Protein AF-0000000080183947 (afdb_homodimer)

Secondary structure (DSSP, 8-state):
------SS-SEEEEEEETTEEEEEEESSEEEEES--TTS-GGGEEE---TTS-TT-EEEEEETTTTEEEEEE--SS--EETTEEPPBT--EEE-TT-EEEETTEEEEEE-SS-----------PPPPPEEEEEEEEEEEEETTHHHHHHHS-HHHHHHHHHHHHHHHHHHHHHTT-EEEEE-SSEEEEEEETTT-TTHHHHHHHHHHHHHHHHHHHGGGSS-B-TTSSBP-EEEEEEEEEEEEEESSSS-EEEESHHHHHHHHHHHHTTSTT--SEEEEHHHHHHHGGGEEE---EEEEPTT-SSEEEEEEEEEE--------------------------------------/------SS-SEEEEEEETTEEEEEEESSEEEEES--TTS-GGGEEE---TTS-TT-EEEEEETTTTEEEEEE--SS--EETTEEPPBT--EEE-TT-EEEETTEEEEEE-SS-----------PPPPPEEEEEEEEEEEEETTHHHHHHHS-HHHHHHHHHHHHHHHHHHHHHTT-EEEEE-SSEEEEEEETTT-TTHHHHHHHHHHHHHHHHHHHGGGSS-B-TTSSBP-EEEEEEEEEEEEEESSSS-EEEESHHHHHHHHHHHHTTSTT--SEEEEHHHHHHHGGGEEE---EEEEPTT-SSEEEEEEEEEE--------------------------------------

Sequence (706 aa):
MPGRHSDEPMGFLIVNDGGSERNVPIYDQMFVGRECAGINESRRLVIRDPEISRNHLEVRLDAVADQAFVIDTSTNGTLLNGMRLERAVPRPIRPGDEIRIGDVAMTFHSQRFTAVEPAEMPGVTRTRISQTAMVMVVGDIVNYSTISEVTDEQVIAQSLHTLWHEVGGVLQAHRGTLNHYAGDAIFAIWEANRFPDAGQRAIDFALAANALVDTLGPRLPLRSPDGSPIRMGWGVVVGTVALAAMTRSVEAVIGDSTNVAFRLSGLAGRQGRASVMATTGVRRTAEAHFVWGEGEQVELKGRRGKETVFPVLGRQTVGSDTAPGRSDVVTQDVVRPEVDSEPAAHTPVRNRDMPGRHSDEPMGFLIVNDGGSERNVPIYDQMFVGRECAGINESRRLVIRDPEISRNHLEVRLDAVADQAFVIDTSTNGTLLNGMRLERAVPRPIRPGDEIRIGDVAMTFHSQRFTAVEPAEMPGVTRTRISQTAMVMVVGDIVNYSTISEVTDEQVIAQSLHTLWHEVGGVLQAHRGTLNHYAGDAIFAIWEANRFPDAGQRAIDFALAANALVDTLGPRLPLRSPDGSPIRMGWGVVVGTVALAAMTRSVEAVIGDSTNVAFRLSGLAGRQGRASVMATTGVRRTAEAHFVWGEGEQVELKGRRGKETVFPVLGRQTVGSDTAPGRSDVVTQDVVRPEVDSEPAAHTPVRNRD

Nearest PDB structures (foldseek):
  2w01-assembly1_B  TM=8.481E-01  e=1.090E-12  Synechocystis sp. PCC 6803
  1wc1-assembly2_B  TM=8.350E-01  e=3.707E-13  Limnospira platensis
  3r5g-assembly2_B  TM=8.372E-01  e=1.055E-11  Pseudomonas aeruginosa
  6fht-assembly1_A  TM=8.373E-01  e=5.472E-11  unclassified
  3uvj-assembly2_C  TM=7.795E-01  e=8.831E-10  Homo sapiens

pLDDT: mean 82.64, std 21.78, range [21.17, 98.88]

Organism: NCBI:txid722731

Foldseek 3Di:
DPPPLPPDFQKWKFKDDPHDTDTQGHRFKAWEFQACPPDDPNRYDHDNDPQTHNTAKMWGQDPPVQWIWIAGQTDNFKDWQRHTDDHRDTDTDAFQIWIDGDPMIITMDGPGNHDPPVPPVPDDPDKDKDKAKKKKKKKFWAPVVVLVVVDDPVLLVVLVVVLCVVLVVLCVVLVWDWQDAPSRMTMIMDTCVVPVCRLVSLLSSQVVSQVVQVVCQVVRPRADPVRHGIGMAMEIEIDMWMWICPDPPGTDTHDPRVLVNVQRRNVGPPPPHHRYKYFPVSCVSCVQFFDKDDWDWDDGPPDPGTTIMIHTDGTDDPPPPPDPPPDPPPPPDPPPDDPPDDDDDPPDPDDDD/DPPPLPPAAQKWKFKDDPHDTDTQGHRFKAWEFQACPPDDPNRYDHDNDPQTHNTAKMWGQDPPVQWIWIAGQTDNFKDWQRHTDDHRDTDTDAFQIWIDGDPMIITMDGPGNHDPPVPPVPDDPDKDKDKAKKKKKKKFWAPVVVLVVPDDPVLLVVLVVVLCVVLVVLCVVLVWDWQDAPSRMTMIMDTCVVPVCRLVSLLSSQVVSQVVQVVCQVVRPRADPVRHGIGMAMEIEIDMWMWICPDPPGTDTHDPRVLVNVQRRNPGPPPPHHRYKYFPVSCVSCVQFFDKDDWDWDDGPPDPGTTIMIHTDGTDDPPPPPDPDDDDPPPDDPPPDDPPDDDDDPDDPDDDD

Solvent-accessible surface area (backbone atoms only — not comparable to full-atom values): 38084 Å² total; per-residue (Å²): 125,80,79,70,72,64,92,55,60,55,30,33,38,41,34,41,58,94,85,48,78,46,80,43,65,23,58,40,43,32,38,35,15,36,60,37,81,50,52,54,72,78,31,44,47,69,44,89,41,61,52,37,19,47,54,21,33,36,38,40,38,17,74,86,79,47,37,29,29,39,28,29,39,24,48,70,48,36,26,51,72,81,39,74,56,59,64,52,42,75,38,78,43,32,50,72,41,35,38,35,45,85,89,34,42,29,31,36,39,41,90,70,30,60,53,67,61,76,64,68,74,64,84,72,53,44,70,56,74,45,77,44,49,33,27,34,37,19,38,25,47,59,65,43,55,42,28,38,66,78,43,58,34,62,54,48,48,54,36,47,45,54,50,51,54,56,43,46,54,47,33,50,75,46,68,41,40,79,67,48,69,68,79,63,26,42,36,34,40,30,51,36,85,79,31,87,58,24,46,46,37,51,50,50,32,49,53,51,41,51,53,47,38,65,64,45,20,73,74,40,89,47,44,34,90,85,65,44,53,45,52,54,3,22,8,35,29,49,37,63,28,17,40,30,40,71,44,62,65,40,67,38,69,34,32,41,41,50,54,48,16,55,52,39,9,70,47,19,45,38,96,85,40,46,39,36,29,30,29,59,67,28,41,73,74,30,51,84,56,37,39,69,50,77,68,45,76,41,79,47,87,60,43,84,63,67,44,56,33,27,33,53,76,44,70,47,75,76,72,76,72,76,68,75,80,74,75,82,75,79,77,78,80,78,79,78,83,80,80,79,86,78,85,84,83,83,81,84,85,82,82,84,134,124,80,80,71,73,63,92,56,59,56,29,32,38,40,33,41,60,96,86,47,78,43,84,42,66,23,57,40,42,33,36,33,15,35,58,36,80,51,54,55,72,79,31,43,46,70,45,88,40,61,54,39,20,48,54,21,33,37,40,39,37,16,74,88,79,47,37,29,30,38,28,29,37,23,47,69,48,36,25,53,70,80,39,75,54,60,62,51,42,76,38,77,42,32,51,73,41,36,40,35,45,85,92,35,41,30,30,35,39,40,89,70,28,61,53,66,59,74,64,65,74,65,84,70,54,43,70,57,74,46,76,45,49,32,28,34,37,19,39,24,47,59,65,42,54,41,28,38,66,77,42,59,32,62,53,48,47,55,35,47,45,54,48,50,53,56,42,48,54,47,34,51,75,46,70,43,41,79,67,46,70,68,78,63,27,41,34,34,40,30,50,35,85,80,30,86,55,24,47,46,37,51,50,51,32,50,53,52,42,51,53,46,39,66,64,46,20,73,74,40,88,46,45,33,89,85,64,44,52,45,51,54,3,22,7,35,27,49,35,63,28,17,40,30,39,71,43,63,65,41,68,39,68,34,30,40,41,52,55,48,16,54,51,39,9,71,46,18,46,39,97,86,40,46,40,34,30,30,28,58,66,28,42,72,74,28,50,86,55,37,39,68,51,76,68,45,75,41,79,46,88,62,44,84,64,68,46,56,34,26,32,53,77,46,71,48,73,76,72,75,72,78,67,77,83,77,75,83,75,79,76,78,81,79,78,77,81,83,80,82,83,80,84,86,83,84,81,81,85,78,81,84,131

Radius of gyration: 32.07 Å; Cα contacts (8 Å, |Δi|>4): 1544; chains: 2; bounding box: 141×86×95 Å

Structure (mmCIF, N/CA/C/O backbone):
data_AF-0000000080183947-model_v1
#
loop_
_entity.id
_entity.type
_entity.pdbx_description
1 polymer 'Adenylate/guanylate cyclase domain-containing protein'
#
loop_
_atom_site.group_PDB
_atom_site.id
_atom_site.type_symbol
_atom_site.label_atom_id
_atom_site.label_alt_id
_atom_site.label_comp_id
_atom_site.label_asym_id
_atom_site.label_entity_id
_atom_site.label_seq_id
_atom_site.pdbx_PDB_ins_code
_atom_site.Cartn_x
_atom_site.Cartn_y
_atom_site.Cartn_z
_atom_site.occupancy
_atom_site.B_iso_or_equiv
_atom_site.auth_seq_id
_atom_site.auth_comp_id
_atom_site.auth_asym_id
_atom_site.auth_atom_id
_atom_site.pdbx_PDB_model_num
ATOM 1 N N . MET A 1 1 ? 1.945 33.25 28.312 1 23.44 1 MET A N 1
ATOM 2 C CA . MET A 1 1 ? 2.146 34.219 27.234 1 23.44 1 MET A CA 1
ATOM 3 C C . MET A 1 1 ? 1.675 33.656 25.906 1 23.44 1 MET A C 1
ATOM 5 O O . MET A 1 1 ? 1.896 32.469 25.609 1 23.44 1 MET A O 1
ATOM 9 N N . PRO A 1 2 ? 0.564 34.031 25.281 1 31.36 2 PRO A N 1
ATOM 10 C CA . PRO A 1 2 ? 0.079 33.531 23.984 1 31.36 2 PRO A CA 1
ATOM 11 C C . PRO A 1 2 ? 1.201 33.344 22.969 1 31.36 2 PRO A C 1
ATOM 13 O O . PRO A 1 2 ? 2.186 34.094 22.984 1 31.36 2 PRO A O 1
ATOM 16 N N . GLY A 1 3 ? 1.685 32.25 22.703 1 35.44 3 GLY A N 1
ATOM 17 C CA . GLY A 1 3 ? 2.852 32.031 21.859 1 35.44 3 GLY A CA 1
ATOM 18 C C . GLY A 1 3 ? 2.867 32.938 20.641 1 35.44 3 GLY A C 1
ATOM 19 O O . GLY A 1 3 ? 1.915 32.938 19.859 1 35.44 3 GLY A O 1
ATOM 20 N N . ARG A 1 4 ? 3.461 34.062 20.703 1 36.78 4 ARG A N 1
ATOM 21 C CA . ARG A 1 4 ? 3.715 35.094 19.734 1 36.78 4 ARG A CA 1
ATOM 22 C C . ARG A 1 4 ? 4.133 34.531 18.375 1 36.78 4 ARG A C 1
ATOM 24 O O . ARG A 1 4 ? 5.129 33.812 18.297 1 36.78 4 ARG A O 1
ATOM 31 N N . HIS A 1 5 ? 3.197 34.062 17.5 1 47.72 5 HIS A N 1
ATOM 32 C CA . HIS A 1 5 ? 3.596 33.875 16.109 1 47.72 5 HIS A CA 1
ATOM 33 C C . HIS A 1 5 ? 4.676 34.844 15.695 1 47.72 5 HIS A C 1
ATOM 35 O O . HIS A 1 5 ? 4.492 36.062 15.828 1 47.72 5 HIS A O 1
ATOM 41 N N . SER A 1 6 ? 5.785 34.562 15.82 1 52.34 6 SER A N 1
ATOM 42 C CA . SER A 1 6 ? 6.812 35.5 15.344 1 52.34 6 SER A CA 1
ATOM 43 C C . SER A 1 6 ? 6.418 36.125 14.016 1 52.34 6 SER A C 1
ATOM 45 O O . SER A 1 6 ? 5.941 35.406 13.109 1 52.34 6 SER A O 1
ATOM 47 N N . ASP A 1 7 ? 6.051 37.344 13.898 1 68.94 7 ASP A N 1
ATOM 48 C CA . ASP A 1 7 ? 5.676 38.188 12.766 1 68.94 7 ASP A CA 1
ATOM 49 C C . ASP A 1 7 ? 6.676 38.031 11.625 1 68.94 7 ASP A C 1
ATOM 51 O O . ASP A 1 7 ? 6.434 38.531 10.516 1 68.94 7 ASP A O 1
ATOM 55 N N . GLU A 1 8 ? 7.781 37.344 11.844 1 85.88 8 GLU A N 1
ATOM 56 C CA . GLU A 1 8 ? 8.734 37.188 10.742 1 85.88 8 GLU A CA 1
ATOM 57 C C . GLU A 1 8 ? 8.773 35.75 10.219 1 85.88 8 GLU A C 1
ATOM 59 O O . GLU A 1 8 ? 8.812 34.812 11.008 1 85.88 8 GLU A O 1
ATOM 64 N N . PRO A 1 9 ? 8.734 35.625 8.992 1 92.62 9 PRO A N 1
ATOM 65 C CA . PRO A 1 9 ? 8.852 34.281 8.43 1 92.62 9 PRO A CA 1
ATOM 66 C C . PRO A 1 9 ? 10.172 33.594 8.773 1 92.62 9 PRO A C 1
ATOM 68 O O . PRO A 1 9 ? 11.211 34.25 8.828 1 92.62 9 PRO A O 1
ATOM 71 N N . MET A 1 10 ? 10.156 32.344 9.055 1 92.94 10 MET A N 1
ATOM 72 C CA . MET A 1 10 ? 11.352 31.609 9.43 1 92.94 10 MET A CA 1
ATOM 73 C C . MET A 1 10 ? 11.922 30.859 8.227 1 92.94 10 MET A C 1
ATOM 75 O O . MET A 1 10 ? 13.016 30.297 8.305 1 92.94 10 MET A O 1
ATOM 79 N N . GLY A 1 11 ? 11.203 30.797 7.152 1 94.56 11 GLY A N 1
ATOM 80 C CA . GLY A 1 11 ? 11.633 30.172 5.918 1 94.56 11 GLY A CA 1
ATOM 81 C C . GLY A 1 11 ? 10.836 30.625 4.707 1 94.56 11 GLY A C 1
ATOM 82 O O . GLY A 1 11 ? 9.914 31.438 4.828 1 94.56 11 GLY A O 1
ATOM 83 N N . PHE A 1 12 ? 11.32 30.141 3.523 1 96.19 12 PHE A N 1
ATOM 84 C CA . PHE A 1 12 ? 10.664 30.484 2.27 1 96.19 12 PHE A CA 1
ATOM 85 C C . PHE A 1 12 ? 10.672 29.297 1.309 1 96.19 12 PHE A C 1
ATOM 87 O O . PHE A 1 12 ? 11.586 28.469 1.34 1 96.19 12 PHE A O 1
ATOM 94 N N . LEU A 1 13 ? 9.648 29.219 0.562 1 95.88 13 LEU A N 1
ATOM 95 C CA . LEU A 1 13 ? 9.68 28.422 -0.653 1 95.88 13 LEU A CA 1
ATOM 96 C C . LEU A 1 13 ? 9.844 29.297 -1.887 1 95.88 13 LEU A C 1
ATOM 98 O O . LEU A 1 13 ? 9.094 30.266 -2.07 1 95.88 13 LEU A O 1
ATOM 102 N N . ILE A 1 14 ? 10.859 29.016 -2.631 1 96.12 14 ILE A N 1
ATOM 103 C CA . ILE A 1 14 ? 10.992 29.656 -3.938 1 96.12 14 ILE A CA 1
ATOM 104 C C . ILE A 1 14 ? 10.312 28.797 -5.004 1 96.12 14 ILE A C 1
ATOM 106 O O . ILE A 1 14 ? 10.781 27.703 -5.312 1 96.12 14 ILE A O 1
ATOM 110 N N . VAL A 1 15 ? 9.258 29.281 -5.543 1 94.12 15 VAL A N 1
ATOM 111 C CA . VAL A 1 15 ? 8.43 28.5 -6.449 1 94.12 15 VAL A CA 1
ATOM 112 C C . VAL A 1 15 ? 8.734 28.875 -7.895 1 94.12 15 VAL A C 1
ATOM 114 O O . VAL A 1 15 ? 8.711 30.062 -8.25 1 94.12 15 VAL A O 1
ATOM 117 N N . ASN A 1 16 ? 9.078 27.938 -8.625 1 86.19 16 ASN A N 1
ATOM 118 C CA . ASN A 1 16 ? 9.266 28.109 -10.055 1 86.19 16 ASN A CA 1
ATOM 119 C C . ASN A 1 16 ? 8.125 27.469 -10.852 1 86.19 16 ASN A C 1
ATOM 121 O O . ASN A 1 16 ? 8.031 26.25 -10.914 1 86.19 16 ASN A O 1
ATOM 125 N N . ASP A 1 17 ? 7.188 28.297 -11.258 1 73.31 17 ASP A N 1
ATOM 126 C CA . ASP A 1 17 ? 6.086 27.844 -12.094 1 73.31 17 ASP A CA 1
ATOM 127 C C . ASP A 1 17 ? 6.145 28.484 -13.477 1 73.31 17 ASP A C 1
ATOM 129 O O . ASP A 1 17 ? 5.688 29.609 -13.664 1 73.31 17 ASP A O 1
ATOM 133 N N . GLY A 1 18 ? 6.566 27.812 -14.57 1 66.5 18 GLY A N 1
ATOM 134 C CA . GLY A 1 18 ? 6.543 28.297 -15.945 1 66.5 18 GLY A CA 1
ATOM 135 C C . GLY A 1 18 ? 7.426 29.516 -16.172 1 66.5 18 GLY A C 1
ATOM 136 O O . GLY A 1 18 ? 7.066 30.422 -16.922 1 66.5 18 GLY A O 1
ATOM 137 N N . GLY A 1 19 ? 8.5 29.688 -15.406 1 68.44 19 GLY A N 1
ATOM 138 C CA . GLY A 1 19 ? 9.43 30.766 -15.711 1 68.44 19 GLY A CA 1
ATOM 139 C C . GLY A 1 19 ? 9.406 31.891 -14.68 1 68.44 19 GLY A C 1
ATOM 140 O O . GLY A 1 19 ? 10.312 32.719 -14.656 1 68.44 19 GLY A O 1
ATOM 141 N N . SER A 1 20 ? 8.352 32.062 -13.914 1 76.06 20 SER A N 1
ATOM 142 C CA . SER A 1 20 ? 8.312 33.094 -12.898 1 76.06 20 SER A CA 1
ATOM 143 C C . SER A 1 20 ? 8.641 32.531 -11.516 1 76.06 20 SER A C 1
ATOM 145 O O . SER A 1 20 ? 8.297 31.391 -11.211 1 76.06 20 SER A O 1
ATOM 147 N N . GLU A 1 21 ? 9.5 33.344 -10.797 1 87 21 GLU A N 1
ATOM 148 C CA . GLU A 1 21 ? 9.875 32.938 -9.445 1 87 21 GLU A CA 1
ATOM 149 C C . GLU A 1 21 ? 9.086 33.719 -8.398 1 87 21 GLU A C 1
ATOM 151 O O . GLU A 1 21 ? 8.938 34.938 -8.516 1 87 21 GLU A O 1
ATOM 156 N N . ARG A 1 22 ? 8.43 33.062 -7.523 1 91.5 22 ARG A N 1
ATOM 157 C CA . ARG A 1 22 ? 7.699 33.656 -6.402 1 91.5 22 ARG A CA 1
ATOM 158 C C . ARG A 1 22 ? 8.266 33.156 -5.07 1 91.5 22 ARG A C 1
ATOM 160 O O . ARG A 1 22 ? 8.617 31.984 -4.926 1 91.5 22 ARG A O 1
ATOM 167 N N . ASN A 1 23 ? 8.453 34.125 -4.199 1 92.81 23 ASN A N 1
ATOM 168 C CA . ASN A 1 23 ? 8.883 33.812 -2.84 1 92.81 23 ASN A CA 1
ATOM 169 C C . ASN A 1 23 ? 7.688 33.688 -1.893 1 92.81 23 ASN A C 1
ATOM 171 O O . ASN A 1 23 ? 6.934 34.656 -1.714 1 92.81 23 ASN A O 1
ATOM 175 N N . VAL A 1 24 ? 7.535 32.594 -1.307 1 95.25 24 VAL A N 1
ATOM 176 C CA . VAL A 1 24 ? 6.414 32.344 -0.405 1 95.25 24 VAL A CA 1
ATOM 177 C C . VAL A 1 24 ? 6.926 32.188 1.022 1 95.25 24 VAL A C 1
ATOM 179 O O . VAL A 1 24 ? 7.621 31.203 1.328 1 95.25 24 VAL A O 1
ATOM 182 N N . PRO A 1 25 ? 6.555 33.094 1.897 1 95.56 25 PRO A N 1
ATOM 183 C CA . PRO A 1 25 ? 7.055 33 3.271 1 95.56 25 PRO A CA 1
ATOM 184 C C . PRO A 1 25 ? 6.414 31.859 4.062 1 95.56 25 PRO A C 1
ATOM 186 O O . PRO A 1 25 ? 5.227 31.578 3.883 1 95.56 25 PRO A O 1
ATOM 189 N N . ILE A 1 26 ? 7.203 31.234 4.895 1 94.88 26 ILE A N 1
ATOM 190 C CA . ILE A 1 26 ? 6.734 30.203 5.824 1 94.88 26 ILE A CA 1
ATOM 191 C C . ILE A 1 26 ? 6.969 30.672 7.262 1 94.88 26 ILE A C 1
ATOM 193 O O . ILE A 1 26 ? 8.102 30.984 7.641 1 94.88 26 ILE A O 1
ATOM 197 N N . TYR A 1 27 ? 6.027 30.719 8.031 1 89.25 27 TYR A N 1
ATOM 198 C CA . TYR A 1 27 ? 6.152 31.172 9.406 1 89.25 27 TYR A CA 1
ATOM 199 C C . TYR A 1 27 ? 6.375 29.984 10.352 1 89.25 27 TYR A C 1
ATOM 201 O O . TYR A 1 27 ? 7.336 29.969 11.125 1 89.25 27 TYR A O 1
ATOM 209 N N . ASP A 1 28 ? 5.504 29.031 10.297 1 87.94 28 ASP A N 1
ATOM 210 C CA . ASP A 1 28 ? 5.641 27.797 11.055 1 87.94 28 ASP A CA 1
ATOM 211 C C . ASP A 1 28 ? 5.258 26.578 10.211 1 87.94 28 ASP A C 1
ATOM 213 O O . ASP A 1 28 ? 5.887 25.516 10.305 1 87.94 28 ASP A O 1
ATOM 217 N N . GLN A 1 29 ? 4.234 26.828 9.438 1 91.69 29 GLN A N 1
ATOM 218 C CA . GLN A 1 29 ? 3.721 25.781 8.562 1 91.69 29 GLN A CA 1
ATOM 219 C C . GLN A 1 29 ? 3.303 26.359 7.211 1 91.69 29 GLN A C 1
ATOM 221 O O . GLN A 1 29 ? 2.906 27.531 7.121 1 91.69 29 GLN A O 1
ATOM 226 N N . MET A 1 30 ? 3.447 25.578 6.199 1 94.31 30 MET A N 1
ATOM 227 C CA . MET A 1 30 ? 2.959 25.906 4.863 1 94.31 30 MET A CA 1
ATOM 228 C C . MET A 1 30 ? 2.324 24.688 4.203 1 94.31 30 MET A C 1
ATOM 230 O O . MET A 1 30 ? 2.971 23.641 4.055 1 94.31 30 MET A O 1
ATOM 234 N N . PHE A 1 31 ? 1.094 24.812 3.896 1 94.19 31 PHE A N 1
ATOM 235 C CA . PHE A 1 31 ? 0.393 23.781 3.148 1 94.19 31 PHE A CA 1
ATOM 236 C C . PHE A 1 31 ? 0.362 24.109 1.662 1 94.19 31 PHE A C 1
ATOM 238 O O . PHE A 1 31 ? 0.062 25.25 1.28 1 94.19 31 PHE A O 1
ATOM 245 N N . VAL A 1 32 ? 0.738 23.203 0.864 1 95.44 32 VAL A N 1
ATOM 246 C CA . VAL A 1 32 ? 0.719 23.359 -0.586 1 95.44 32 VAL A CA 1
ATOM 247 C C . VAL A 1 32 ? -0.303 22.406 -1.2 1 95.44 32 VAL A C 1
ATOM 249 O O . VAL A 1 32 ? -0.351 21.219 -0.847 1 95.44 32 VAL A O 1
ATOM 252 N N . GLY A 1 33 ? -1.115 22.859 -2.061 1 93.69 33 GLY A N 1
ATOM 253 C CA . GLY A 1 33 ? -2.117 22.031 -2.717 1 93.69 33 GLY A CA 1
ATOM 254 C C . GLY A 1 33 ? -2.992 22.812 -3.68 1 93.69 33 GLY A C 1
ATOM 255 O O . GLY A 1 33 ? -2.771 24 -3.902 1 93.69 33 GLY A O 1
ATOM 256 N N . ARG A 1 34 ? -3.9 22.156 -4.297 1 91.88 34 ARG A N 1
ATOM 257 C CA . ARG A 1 34 ? -4.805 22.766 -5.266 1 91.88 34 ARG A CA 1
ATOM 258 C C . ARG A 1 34 ? -5.844 23.641 -4.574 1 91.88 34 ARG A C 1
ATOM 260 O O . ARG A 1 34 ? -6.328 24.625 -5.148 1 91.88 34 ARG A O 1
ATOM 267 N N . GLU A 1 35 ? -6.168 23.375 -3.307 1 88 35 GLU A N 1
ATOM 268 C CA . GLU A 1 35 ? -7.219 24.094 -2.592 1 88 35 GLU A CA 1
ATOM 269 C C . GLU A 1 35 ? -6.762 24.484 -1.192 1 88 35 GLU A C 1
ATOM 271 O O . GLU A 1 35 ? -6.918 25.641 -0.789 1 88 35 GLU A O 1
ATOM 276 N N . CYS A 1 36 ? -6.215 23.531 -0.451 1 88 36 CYS A N 1
ATOM 277 C CA . CYS A 1 36 ? -5.832 23.703 0.945 1 88 36 CYS A CA 1
ATOM 278 C C . CYS A 1 36 ? -7.004 24.234 1.764 1 88 36 CYS A C 1
ATOM 280 O O . CYS A 1 36 ? -6.871 25.25 2.465 1 88 36 CYS A O 1
ATOM 282 N N . ALA A 1 37 ? -8.055 23.578 1.636 1 81.25 37 ALA A N 1
ATOM 283 C CA . ALA A 1 37 ? -9.281 24.047 2.273 1 81.25 37 ALA A CA 1
ATOM 284 C C . ALA A 1 37 ? -9.125 24.109 3.789 1 81.25 37 ALA A C 1
ATOM 286 O O . ALA A 1 37 ? -8.562 23.203 4.398 1 81.25 37 ALA A O 1
ATOM 287 N N . GLY A 1 38 ? -9.602 25.234 4.402 1 80.06 38 GLY A N 1
ATOM 288 C CA . GLY A 1 38 ? -9.594 25.406 5.848 1 80.06 38 GLY A CA 1
ATOM 289 C C . GLY A 1 38 ? -8.289 25.984 6.371 1 80.06 38 GLY A C 1
ATOM 290 O O . GLY A 1 38 ? -8.18 26.297 7.559 1 80.06 38 GLY A O 1
ATOM 291 N N . ILE A 1 39 ? -7.391 26.031 5.488 1 87.12 39 ILE A N 1
ATOM 292 C CA . ILE A 1 39 ? -6.094 26.562 5.898 1 87.12 39 ILE A CA 1
ATOM 293 C C . ILE A 1 39 ? -6.066 28.062 5.68 1 87.12 39 ILE A C 1
ATOM 295 O O . ILE A 1 39 ? -6.527 28.562 4.648 1 87.12 39 ILE A O 1
ATOM 299 N N . ASN A 1 40 ? -5.504 28.703 6.633 1 84.94 40 ASN A N 1
ATOM 300 C CA . ASN A 1 40 ? -5.355 30.141 6.535 1 84.94 40 ASN A CA 1
ATOM 301 C C . ASN A 1 40 ? -4.496 30.547 5.34 1 84.94 40 ASN A C 1
ATOM 303 O O . ASN A 1 40 ? -3.512 29.875 5.023 1 84.94 40 ASN A O 1
ATOM 307 N N . GLU A 1 41 ? -4.793 31.656 4.754 1 87.12 41 GLU A N 1
ATOM 308 C CA . GLU A 1 41 ? -4.129 32.125 3.541 1 87.12 41 GLU A CA 1
ATOM 309 C C . GLU A 1 41 ? -2.627 32.281 3.766 1 87.12 41 GLU A C 1
ATOM 311 O O . GLU A 1 41 ? -1.829 32.062 2.854 1 87.12 41 GLU A O 1
ATOM 316 N N . SER A 1 42 ? -2.318 32.688 4.945 1 87.44 42 SER A N 1
ATOM 317 C CA . SER A 1 42 ? -0.909 32.938 5.227 1 87.44 42 SER A CA 1
ATOM 318 C C . SER A 1 42 ? -0.13 31.625 5.336 1 87.44 42 SER A C 1
ATOM 320 O O . SER A 1 42 ? 1.103 31.625 5.32 1 87.44 42 SER A O 1
ATOM 322 N N . ARG A 1 43 ? -0.836 30.531 5.348 1 91.75 43 ARG A N 1
ATOM 323 C CA . ARG A 1 43 ? -0.186 29.234 5.551 1 91.75 43 ARG A CA 1
ATOM 324 C C . ARG A 1 43 ? -0.438 28.312 4.367 1 91.75 43 ARG A C 1
ATOM 326 O O . ARG A 1 43 ? -0.236 27.094 4.473 1 91.75 43 ARG A O 1
ATOM 333 N N . ARG A 1 44 ? -0.945 28.875 3.297 1 93.25 44 ARG A N 1
ATOM 334 C CA . ARG A 1 44 ? -1.207 27.969 2.182 1 93.25 44 ARG A CA 1
ATOM 335 C C . ARG A 1 44 ? -0.641 28.531 0.879 1 93.25 44 ARG A C 1
ATOM 337 O O . ARG A 1 44 ? -0.593 29.75 0.688 1 93.25 44 ARG A O 1
ATOM 344 N N . LEU A 1 45 ? -0.123 27.75 0.126 1 95.19 45 LEU A N 1
ATOM 345 C CA . LEU A 1 45 ? 0.243 28 -1.265 1 95.19 45 LEU A CA 1
ATOM 346 C C . LEU A 1 45 ? -0.644 27.188 -2.209 1 95.19 45 LEU A C 1
ATOM 348 O O . LEU A 1 45 ? -0.527 25.969 -2.285 1 95.19 45 LEU A O 1
ATOM 352 N N . VAL A 1 46 ? -1.467 27.875 -2.947 1 93.75 46 VAL A N 1
ATOM 353 C CA . VAL A 1 46 ? -2.43 27.203 -3.822 1 93.75 46 VAL A CA 1
ATOM 354 C C . VAL A 1 46 ? -1.881 27.156 -5.246 1 93.75 46 VAL A C 1
ATOM 356 O O . VAL A 1 46 ? -1.492 28.172 -5.809 1 93.75 46 VAL A O 1
ATOM 359 N N . ILE A 1 47 ? -1.789 26.016 -5.742 1 92.56 47 ILE A N 1
ATOM 360 C CA . ILE A 1 47 ? -1.405 25.781 -7.125 1 92.56 47 ILE A CA 1
ATOM 361 C C . ILE A 1 47 ? -2.547 25.078 -7.859 1 92.56 47 ILE A C 1
ATOM 363 O O . ILE A 1 47 ? -2.799 23.891 -7.645 1 92.56 47 ILE A O 1
ATOM 367 N N . ARG A 1 48 ? -3.152 25.812 -8.75 1 89.88 48 ARG A N 1
ATOM 368 C CA . ARG A 1 48 ? -4.355 25.297 -9.406 1 89.88 48 ARG A CA 1
ATOM 369 C C . ARG A 1 48 ? -3.994 24.391 -10.578 1 89.88 48 ARG A C 1
ATOM 371 O O . ARG A 1 48 ? -3.973 24.828 -11.727 1 89.88 48 ARG A O 1
ATOM 378 N N . ASP A 1 49 ? -3.707 23.219 -10.328 1 90.06 49 ASP A N 1
ATOM 379 C CA . ASP A 1 49 ? -3.398 22.141 -11.266 1 90.06 49 ASP A CA 1
ATOM 380 C C . ASP A 1 49 ? -4.141 20.859 -10.883 1 90.06 49 ASP A C 1
ATOM 382 O O . ASP A 1 49 ? -4.086 20.422 -9.734 1 90.06 49 ASP A O 1
ATOM 386 N N . PRO A 1 50 ? -4.875 20.281 -11.805 1 87.69 50 PRO A N 1
ATOM 387 C CA . PRO A 1 50 ? -5.699 19.125 -11.5 1 87.69 50 PRO A CA 1
ATOM 388 C C . PRO A 1 50 ? -4.875 17.922 -11.047 1 87.69 50 PRO A C 1
ATOM 390 O O . PRO A 1 50 ? -5.422 16.969 -10.469 1 87.69 50 PRO A O 1
ATOM 393 N N . GLU A 1 51 ? -3.557 17.969 -11.273 1 87.69 51 GLU A N 1
ATOM 394 C CA . GLU A 1 51 ? -2.705 16.859 -10.875 1 87.69 51 GLU A CA 1
ATOM 395 C C . GLU A 1 51 ? -2.1 17.094 -9.492 1 87.69 51 GLU A C 1
ATOM 397 O O . GLU A 1 51 ? -1.434 16.203 -8.945 1 87.69 51 GLU A O 1
ATOM 402 N N . ILE A 1 52 ? -2.336 18.266 -9.016 1 89.5 52 ILE A N 1
ATOM 403 C CA . ILE A 1 52 ? -1.907 18.562 -7.652 1 89.5 52 ILE A CA 1
ATOM 404 C C . ILE A 1 52 ? -3.053 18.297 -6.68 1 89.5 52 ILE A C 1
ATOM 406 O O . ILE A 1 52 ? -4.191 18.688 -6.93 1 89.5 52 ILE A O 1
ATOM 410 N N . SER A 1 53 ? -2.734 17.562 -5.645 1 88.19 53 SER A N 1
ATOM 411 C CA . SER A 1 53 ? -3.764 17.203 -4.672 1 88.19 53 SER A CA 1
ATOM 412 C C . SER A 1 53 ? -4.324 18.453 -3.98 1 88.19 53 SER A C 1
ATOM 414 O O . SER A 1 53 ? -3.672 19.484 -3.941 1 88.19 53 SER A O 1
ATOM 416 N N . ARG A 1 54 ? -5.547 18.328 -3.473 1 85.75 54 ARG A N 1
ATOM 417 C CA . ARG A 1 54 ? -6.184 19.438 -2.756 1 85.75 54 ARG A CA 1
ATOM 418 C C . ARG A 1 54 ? -5.316 19.906 -1.596 1 85.75 54 ARG A C 1
ATOM 420 O O . ARG A 1 54 ? -5.219 21.109 -1.333 1 85.75 54 ARG A O 1
ATOM 427 N N . ASN A 1 55 ? -4.797 19.016 -0.938 1 88.19 55 ASN A N 1
ATOM 428 C CA . ASN A 1 55 ? -3.727 19.156 0.043 1 88.19 55 ASN A CA 1
ATOM 429 C C . ASN A 1 55 ? -2.557 18.219 -0.258 1 88.19 55 ASN A C 1
ATOM 431 O O . ASN A 1 55 ? -2.592 17.047 0.095 1 88.19 55 ASN A O 1
ATOM 435 N N . HIS A 1 56 ? -1.557 18.766 -0.836 1 91.44 56 HIS A N 1
ATOM 436 C CA . HIS A 1 56 ? -0.541 17.922 -1.462 1 91.44 56 HIS A CA 1
ATOM 437 C C . HIS A 1 56 ? 0.615 17.656 -0.505 1 91.44 56 HIS A C 1
ATOM 439 O O . HIS A 1 56 ? 1.087 16.516 -0.404 1 91.44 56 HIS A O 1
ATOM 445 N N . LEU A 1 57 ? 1.05 18.641 0.153 1 93.81 57 LEU A N 1
ATOM 446 C CA . LEU A 1 57 ? 2.135 18.469 1.109 1 93.81 57 LEU A CA 1
ATOM 447 C C . LEU A 1 57 ? 2.121 19.578 2.162 1 93.81 57 LEU A C 1
ATOM 449 O O . LEU A 1 57 ? 1.364 20.547 2.041 1 93.81 57 LEU A O 1
ATOM 453 N N . GLU A 1 58 ? 2.887 19.375 3.193 1 93.88 58 GLU A N 1
ATOM 454 C CA . GLU A 1 58 ? 3.105 20.328 4.27 1 93.88 58 GLU A CA 1
ATOM 455 C C . GLU A 1 58 ? 4.594 20.531 4.531 1 93.88 58 GLU A C 1
ATOM 457 O O . GLU A 1 58 ? 5.367 19.578 4.547 1 93.88 58 GLU A O 1
ATOM 462 N N . VAL A 1 59 ? 4.961 21.75 4.57 1 94.56 59 VAL A N 1
ATOM 463 C CA . VAL A 1 59 ? 6.266 22.094 5.125 1 94.56 59 VAL A CA 1
ATOM 464 C C . VAL A 1 59 ? 6.105 22.562 6.566 1 94.56 59 VAL A C 1
ATOM 466 O O . VAL A 1 59 ? 5.301 23.469 6.848 1 94.56 59 VAL A O 1
ATOM 469 N N . ARG A 1 60 ? 6.809 22 7.434 1 92.25 60 ARG A N 1
ATOM 470 C CA . ARG A 1 60 ? 6.711 22.312 8.852 1 92.25 60 ARG A CA 1
ATOM 471 C C . ARG A 1 60 ? 8.062 22.75 9.414 1 92.25 60 ARG A C 1
ATOM 473 O O . ARG A 1 60 ? 9.07 22.062 9.211 1 92.25 60 ARG A O 1
ATOM 480 N N . LEU A 1 61 ? 8.047 23.875 10.039 1 91.25 61 LEU A N 1
ATOM 481 C CA . LEU A 1 61 ? 9.242 24.391 10.695 1 91.25 61 LEU A CA 1
ATOM 482 C C . LEU A 1 61 ? 9.156 24.203 12.203 1 91.25 61 LEU A C 1
ATOM 484 O O . LEU A 1 61 ? 8.273 24.75 12.859 1 91.25 61 LEU A O 1
ATOM 488 N N . ASP A 1 62 ? 10.094 23.422 12.711 1 86.25 62 ASP A N 1
ATOM 489 C CA . ASP A 1 62 ? 10.164 23.156 14.141 1 86.25 62 ASP A CA 1
ATOM 490 C C . ASP A 1 62 ? 11.242 24.016 14.805 1 86.25 62 ASP A C 1
ATOM 492 O O . ASP A 1 62 ? 12.398 23.594 14.891 1 86.25 62 ASP A O 1
ATOM 496 N N . ALA A 1 63 ? 10.797 25.047 15.375 1 83.75 63 ALA A N 1
ATOM 497 C CA . ALA A 1 63 ? 11.742 26 15.969 1 83.75 63 ALA A CA 1
ATOM 498 C C . ALA A 1 63 ? 12.406 25.406 17.203 1 83.75 63 ALA A C 1
ATOM 500 O O . ALA A 1 63 ? 13.547 25.75 17.531 1 83.75 63 ALA A O 1
ATOM 501 N N . VAL A 1 64 ? 11.664 24.578 17.828 1 80.5 64 VAL A N 1
ATOM 502 C CA . VAL A 1 64 ? 12.195 24 19.047 1 80.5 64 VAL A CA 1
ATOM 503 C C . VAL A 1 64 ? 13.344 23.047 18.719 1 80.5 64 VAL A C 1
ATOM 505 O O . VAL A 1 64 ? 14.422 23.125 19.297 1 80.5 64 VAL A O 1
ATOM 508 N N . ALA A 1 65 ? 13.125 22.203 17.797 1 79.25 65 ALA A N 1
ATOM 509 C CA . ALA A 1 65 ? 14.156 21.25 17.391 1 79.25 65 ALA A CA 1
ATOM 510 C C . ALA A 1 65 ? 15.102 21.844 16.375 1 79.25 65 ALA A C 1
ATOM 512 O O . ALA A 1 65 ? 16.109 21.234 16.016 1 79.25 65 ALA A O 1
ATOM 513 N N . ASP A 1 66 ? 14.789 22.984 15.906 1 87.38 66 ASP A N 1
ATOM 514 C CA . ASP A 1 66 ? 15.555 23.672 14.867 1 87.38 66 ASP A CA 1
ATOM 515 C C . ASP A 1 66 ? 15.672 22.812 13.609 1 87.38 66 ASP A C 1
ATOM 517 O O . ASP A 1 66 ? 16.766 22.578 13.109 1 87.38 66 ASP A O 1
ATOM 521 N N . GLN A 1 67 ? 14.586 22.297 13.195 1 89.69 67 GLN A N 1
ATOM 522 C CA . GLN A 1 67 ? 14.508 21.438 12.016 1 89.69 67 GLN A CA 1
ATOM 523 C C . GLN A 1 67 ? 13.297 21.781 11.156 1 89.69 67 GLN A C 1
ATOM 525 O O . GLN A 1 67 ? 12.281 22.266 11.672 1 89.69 67 GLN A O 1
ATOM 530 N N . ALA A 1 68 ? 13.516 21.609 9.906 1 92.88 68 ALA A N 1
ATOM 531 C CA . ALA A 1 68 ? 12.422 21.75 8.945 1 92.88 68 ALA A CA 1
ATOM 532 C C . ALA A 1 68 ? 12.086 20.406 8.289 1 92.88 68 ALA A C 1
ATOM 534 O O . ALA A 1 68 ? 12.977 19.594 8.062 1 92.88 68 ALA A O 1
ATOM 535 N N . PHE A 1 69 ? 10.789 20.234 8.016 1 91.56 69 PHE A N 1
ATOM 536 C CA . PHE A 1 69 ? 10.352 18.969 7.43 1 91.56 69 PHE A CA 1
ATOM 537 C C . PHE A 1 69 ? 9.406 19.219 6.258 1 91.56 69 PHE A C 1
ATOM 539 O O . PHE A 1 69 ? 8.742 20.25 6.195 1 91.56 69 PHE A O 1
ATOM 546 N N . VAL A 1 70 ? 9.453 18.297 5.375 1 92.94 70 VAL A N 1
ATOM 547 C CA . VAL A 1 70 ? 8.406 18.203 4.363 1 92.94 70 VAL A CA 1
ATOM 548 C C . VAL A 1 70 ? 7.641 16.891 4.535 1 92.94 70 VAL A C 1
ATOM 550 O O . VAL A 1 70 ? 8.234 15.852 4.828 1 92.94 70 VAL A O 1
ATOM 553 N N . ILE A 1 71 ? 6.336 16.969 4.43 1 88.69 71 ILE A N 1
ATOM 554 C CA . ILE A 1 71 ? 5.457 15.82 4.621 1 88.69 71 ILE A CA 1
ATOM 555 C C . ILE A 1 71 ? 4.531 15.672 3.412 1 88.69 71 ILE A C 1
ATOM 557 O O . ILE A 1 71 ? 3.719 16.562 3.135 1 88.69 71 ILE A O 1
ATOM 561 N N . ASP A 1 72 ? 4.68 14.594 2.719 1 88.44 72 ASP A N 1
ATOM 562 C CA . ASP A 1 72 ? 3.842 14.328 1.553 1 88.44 72 ASP A CA 1
ATOM 563 C C . ASP A 1 72 ? 2.51 13.703 1.965 1 88.44 72 ASP A C 1
ATOM 565 O O . ASP A 1 72 ? 2.479 12.773 2.779 1 88.44 72 ASP A O 1
ATOM 569 N N . THR A 1 73 ? 1.42 14.25 1.46 1 83 73 THR A N 1
ATOM 570 C CA . THR A 1 73 ? 0.102 13.664 1.672 1 83 73 THR A CA 1
ATOM 571 C C . THR A 1 73 ? -0.65 13.531 0.351 1 83 73 THR A C 1
ATOM 573 O O . THR A 1 73 ? -1.881 13.461 0.336 1 83 73 THR A O 1
ATOM 576 N N . SER A 1 74 ? 0.035 13.516 -0.746 1 82.12 74 SER A N 1
ATOM 577 C CA . SER A 1 74 ? -0.566 13.688 -2.064 1 82.12 74 SER A CA 1
ATOM 578 C C . SER A 1 74 ? -0.887 12.344 -2.705 1 82.12 74 SER A C 1
ATOM 580 O O . SER A 1 74 ? -0.393 11.305 -2.258 1 82.12 74 SER A O 1
ATOM 582 N N . THR A 1 75 ? -1.725 12.5 -3.727 1 75.5 75 THR A N 1
ATOM 583 C CA . THR A 1 75 ? -2.08 11.367 -4.57 1 75.5 75 THR A CA 1
ATOM 584 C C . THR A 1 75 ? -0.947 11.031 -5.535 1 75.5 75 THR A C 1
ATOM 586 O O . THR A 1 75 ? -0.54 9.875 -5.652 1 75.5 75 THR A O 1
ATOM 589 N N . ASN A 1 76 ? -0.374 12.078 -6.148 1 79.19 76 ASN A N 1
ATOM 590 C CA . ASN A 1 76 ? 0.586 11.867 -7.227 1 79.19 76 ASN A CA 1
ATOM 591 C C . ASN A 1 76 ? 2.023 11.922 -6.715 1 79.19 76 ASN A C 1
ATOM 593 O O . ASN A 1 76 ? 2.967 11.719 -7.484 1 79.19 76 ASN A O 1
ATOM 597 N N . GLY A 1 77 ? 2.174 12.156 -5.438 1 82.88 77 GLY A N 1
ATOM 598 C CA . GLY A 1 77 ? 3.49 12.062 -4.828 1 82.88 77 GLY A CA 1
ATOM 599 C C . GLY A 1 77 ? 4.266 13.359 -4.867 1 82.88 77 GLY A C 1
ATOM 600 O O . GLY A 1 77 ? 3.896 14.289 -5.59 1 82.88 77 GLY A O 1
ATOM 601 N N . THR A 1 78 ? 5.309 13.414 -4.086 1 88.44 78 THR A N 1
ATOM 602 C CA . THR A 1 78 ? 6.25 14.523 -3.973 1 88.44 78 THR A CA 1
ATOM 603 C C . THR A 1 78 ? 7.688 14.031 -4.109 1 88.44 78 THR A C 1
ATOM 605 O O . THR A 1 78 ? 8.047 13 -3.551 1 88.44 78 THR A O 1
ATOM 608 N N . LEU A 1 79 ? 8.461 14.688 -4.871 1 86.06 79 LEU A N 1
ATOM 609 C CA . LEU A 1 79 ? 9.883 14.375 -4.977 1 86.06 79 LEU A CA 1
ATOM 610 C C . LEU A 1 79 ? 10.711 15.359 -4.172 1 86.06 79 LEU A C 1
ATOM 612 O O . LEU A 1 79 ? 10.469 16.562 -4.207 1 86.06 79 LEU A O 1
ATOM 616 N N . LEU A 1 80 ? 11.625 14.898 -3.412 1 90.06 80 LEU A N 1
ATOM 617 C CA . LEU A 1 80 ? 12.656 15.688 -2.742 1 90.06 80 LEU A CA 1
ATOM 618 C C . LEU A 1 80 ? 14.023 15.406 -3.344 1 90.06 80 LEU A C 1
ATOM 620 O O . LEU A 1 80 ? 14.562 14.305 -3.189 1 90.06 80 LEU A O 1
ATOM 624 N N . ASN A 1 81 ? 14.5 16.375 -4.031 1 87.06 81 ASN A N 1
ATOM 625 C CA . ASN A 1 81 ? 15.758 16.203 -4.746 1 87.06 81 ASN A CA 1
ATOM 626 C C . ASN A 1 81 ? 15.711 15 -5.68 1 87.06 81 ASN A C 1
ATOM 628 O O . ASN A 1 81 ? 16.641 14.195 -5.703 1 87.06 81 ASN A O 1
ATOM 632 N N . GLY A 1 82 ? 14.555 14.812 -6.23 1 77.31 82 GLY A N 1
ATOM 633 C CA . GLY A 1 82 ? 14.406 13.773 -7.238 1 77.31 82 GLY A CA 1
ATOM 634 C C . GLY A 1 82 ? 13.977 12.438 -6.664 1 77.31 82 GLY A C 1
ATOM 635 O O . GLY A 1 82 ? 13.68 11.508 -7.406 1 77.31 82 GLY A O 1
ATOM 636 N N . MET A 1 83 ? 13.984 12.312 -5.406 1 77.25 83 MET A N 1
ATOM 637 C CA . MET A 1 83 ? 13.594 11.062 -4.758 1 77.25 83 MET A CA 1
ATOM 638 C C . MET A 1 83 ? 12.164 11.148 -4.234 1 77.25 83 MET A C 1
ATOM 640 O O . MET A 1 83 ? 11.789 12.133 -3.592 1 77.25 83 MET A O 1
ATOM 644 N N . ARG A 1 84 ? 11.453 10.164 -4.539 1 79.38 84 ARG A N 1
ATOM 645 C CA . ARG A 1 84 ? 10.062 10.148 -4.09 1 79.38 84 ARG A CA 1
ATOM 646 C C . ARG A 1 84 ? 9.977 10.016 -2.574 1 79.38 84 ARG A C 1
ATOM 648 O O . ARG A 1 84 ? 10.664 9.18 -1.979 1 79.38 84 ARG A O 1
ATOM 655 N N . LEU A 1 85 ? 9.117 10.844 -1.996 1 81.88 85 LEU A N 1
ATOM 656 C CA . LEU A 1 85 ? 8.914 10.797 -0.553 1 81.88 85 LEU A CA 1
ATOM 657 C C . LEU A 1 85 ? 7.914 9.711 -0.178 1 81.88 85 LEU A C 1
ATOM 659 O O . LEU A 1 85 ? 6.941 9.477 -0.897 1 81.88 85 LEU A O 1
ATOM 663 N N . GLU A 1 86 ? 8.227 9.117 0.965 1 76.12 86 GLU A N 1
ATOM 664 C CA . GLU A 1 86 ? 7.195 8.289 1.578 1 76.12 86 GLU A CA 1
ATOM 665 C C . GLU A 1 86 ? 6.059 9.141 2.139 1 76.12 86 GLU A C 1
ATOM 667 O O . GLU A 1 86 ? 6.301 10.172 2.766 1 76.12 86 GLU A O 1
ATOM 672 N N . ARG A 1 87 ? 4.879 8.742 1.889 1 76.44 87 ARG A N 1
ATOM 673 C CA . ARG A 1 87 ? 3.717 9.508 2.314 1 76.44 87 ARG A CA 1
ATOM 674 C C . ARG A 1 87 ? 3.633 9.578 3.836 1 76.44 87 ARG A C 1
ATOM 676 O O . ARG A 1 87 ? 3.91 8.594 4.523 1 76.44 87 ARG A O 1
ATOM 683 N N . ALA A 1 88 ? 3.273 10.75 4.371 1 75.44 88 ALA A N 1
ATOM 684 C CA . ALA A 1 88 ? 2.938 11.047 5.762 1 75.44 88 ALA A CA 1
ATOM 685 C C . ALA A 1 88 ? 4.148 10.859 6.672 1 75.44 88 ALA A C 1
ATOM 687 O O . ALA A 1 88 ? 4 10.672 7.879 1 75.44 88 ALA A O 1
ATOM 688 N N . VAL A 1 89 ? 5.293 10.758 6.129 1 75.69 89 VAL A N 1
ATOM 689 C CA . VAL A 1 89 ? 6.52 10.703 6.918 1 75.69 89 VAL A CA 1
ATOM 690 C C . VAL A 1 89 ? 7.262 12.039 6.82 1 75.69 89 VAL A C 1
ATOM 692 O O . VAL A 1 89 ? 7.641 12.461 5.73 1 75.69 89 VAL A O 1
ATOM 695 N N . PRO A 1 90 ? 7.414 12.633 7.891 1 82.94 90 PRO A N 1
ATOM 696 C CA . PRO A 1 90 ? 8.195 13.867 7.84 1 82.94 90 PRO A CA 1
ATOM 697 C C . PRO A 1 90 ? 9.648 13.633 7.414 1 82.94 90 PRO A C 1
ATOM 699 O O . PRO A 1 90 ? 10.344 12.82 8.023 1 82.94 90 PRO A O 1
ATOM 702 N N . ARG A 1 91 ? 10.062 14.258 6.41 1 86.5 91 ARG A N 1
ATOM 703 C CA . ARG A 1 91 ? 11.438 14.211 5.93 1 86.5 91 ARG A CA 1
ATOM 704 C C . ARG A 1 91 ? 12.156 15.523 6.191 1 86.5 91 ARG A C 1
ATOM 706 O O . ARG A 1 91 ? 11.672 16.594 5.805 1 86.5 91 ARG A O 1
ATOM 713 N N . PRO A 1 92 ? 13.258 15.422 6.898 1 89.62 92 PRO A N 1
ATOM 714 C CA . PRO A 1 92 ? 14.008 16.672 7.117 1 89.62 92 PRO A CA 1
ATOM 715 C C . PRO A 1 92 ? 14.484 17.297 5.812 1 89.62 92 PRO A C 1
ATOM 717 O O . PRO A 1 92 ? 14.875 16.594 4.883 1 89.62 92 PRO A O 1
ATOM 720 N N . ILE A 1 93 ? 14.414 18.594 5.824 1 92.62 93 ILE A N 1
ATOM 721 C CA . ILE A 1 93 ? 14.891 19.312 4.648 1 92.62 93 ILE A CA 1
ATOM 722 C C . ILE A 1 93 ? 15.844 20.422 5.078 1 92.62 93 ILE A C 1
ATOM 724 O O . ILE A 1 93 ? 15.836 20.859 6.234 1 92.62 93 ILE A O 1
ATOM 728 N N . ARG A 1 94 ? 16.672 20.859 4.148 1 93.94 94 ARG A N 1
ATOM 729 C CA . ARG A 1 94 ? 17.609 21.953 4.336 1 93.94 94 ARG A CA 1
ATOM 730 C C . ARG A 1 94 ? 17.562 22.938 3.166 1 93.94 94 ARG A C 1
ATOM 732 O O . ARG A 1 94 ? 17.031 22.609 2.104 1 93.94 94 ARG A O 1
ATOM 739 N N . PRO A 1 95 ? 18.062 24.141 3.465 1 94.69 95 PRO A N 1
ATOM 740 C CA . PRO A 1 95 ? 18.078 25.094 2.363 1 94.69 95 PRO A CA 1
ATOM 741 C C . PRO A 1 95 ? 18.766 24.562 1.11 1 94.69 95 PRO A C 1
ATOM 743 O O . PRO A 1 95 ? 19.812 23.938 1.204 1 94.69 95 PRO A O 1
ATOM 746 N N . GLY A 1 96 ? 18.141 24.797 -0.032 1 94.62 96 GLY A N 1
ATOM 747 C CA . GLY A 1 96 ? 18.656 24.312 -1.297 1 94.62 96 GLY A CA 1
ATOM 748 C C . GLY A 1 96 ? 17.953 23.062 -1.786 1 94.62 96 GLY A C 1
ATOM 749 O O . GLY A 1 96 ? 18.062 22.703 -2.963 1 94.62 96 GLY A O 1
ATOM 750 N N . ASP A 1 97 ? 17.281 22.344 -0.863 1 94.94 97 ASP A N 1
ATOM 751 C CA . ASP A 1 97 ? 16.547 21.156 -1.271 1 94.94 97 ASP A CA 1
ATOM 752 C C . ASP A 1 97 ? 15.414 21.5 -2.238 1 94.94 97 ASP A C 1
ATOM 754 O O . ASP A 1 97 ? 14.719 22.5 -2.049 1 94.94 97 ASP A O 1
ATOM 758 N N . GLU A 1 98 ? 15.273 20.703 -3.248 1 94.75 98 GLU A N 1
ATOM 759 C CA . GLU A 1 98 ? 14.203 20.891 -4.223 1 94.75 98 GLU A CA 1
ATOM 760 C C . GLU A 1 98 ? 13.023 19.984 -3.941 1 94.75 98 GLU A C 1
ATOM 762 O O . GLU A 1 98 ? 13.188 18.766 -3.811 1 94.75 98 GLU A O 1
ATOM 767 N N . ILE A 1 99 ? 11.883 20.531 -3.867 1 95.44 99 ILE A N 1
ATOM 768 C CA . ILE A 1 99 ? 10.609 19.828 -3.736 1 95.44 99 ILE A CA 1
ATOM 769 C C . ILE A 1 99 ? 9.82 19.953 -5.035 1 95.44 99 ILE A C 1
ATOM 771 O O . ILE A 1 99 ? 9.531 21.062 -5.488 1 95.44 99 ILE A O 1
ATOM 775 N N . ARG A 1 100 ? 9.484 18.875 -5.605 1 91.5 100 ARG A N 1
ATOM 776 C CA . ARG A 1 100 ? 8.758 18.922 -6.871 1 91.5 100 ARG A CA 1
ATOM 777 C C . ARG A 1 100 ? 7.414 18.203 -6.75 1 91.5 100 ARG A C 1
ATOM 779 O O . ARG A 1 100 ? 7.332 17.109 -6.203 1 91.5 100 ARG A O 1
ATOM 786 N N . ILE A 1 101 ? 6.383 18.844 -7.227 1 91.56 101 ILE A N 1
ATOM 787 C CA . ILE A 1 101 ? 5.047 18.281 -7.32 1 91.56 101 ILE A CA 1
ATOM 788 C C . ILE A 1 101 ? 4.461 18.547 -8.703 1 91.56 101 ILE A C 1
ATOM 790 O O . ILE A 1 101 ? 4.41 19.688 -9.148 1 91.56 101 ILE A O 1
ATOM 794 N N . GLY A 1 102 ? 4.086 17.484 -9.398 1 85.06 102 GLY A N 1
ATOM 795 C CA . GLY A 1 102 ? 3.754 17.703 -10.797 1 85.06 102 GLY A CA 1
ATOM 796 C C . GLY A 1 102 ? 4.871 18.359 -11.578 1 85.06 102 GLY A C 1
ATOM 797 O O . GLY A 1 102 ? 6.012 17.891 -11.562 1 85.06 102 GLY A O 1
ATOM 798 N N . ASP A 1 103 ? 4.492 19.453 -12.258 1 85.94 103 ASP A N 1
ATOM 799 C CA . ASP A 1 103 ? 5.48 20.172 -13.062 1 85.94 103 ASP A CA 1
ATOM 800 C C . ASP A 1 103 ? 6 21.406 -12.32 1 85.94 103 ASP A C 1
ATOM 802 O O . ASP A 1 103 ? 6.688 22.25 -12.906 1 85.94 103 ASP A O 1
ATOM 806 N N . VAL A 1 104 ? 5.75 21.516 -11.023 1 91.19 104 VAL A N 1
ATOM 807 C CA . VAL A 1 104 ? 6.148 22.672 -10.227 1 91.19 104 VAL A CA 1
ATOM 808 C C . VAL A 1 104 ? 7.328 22.297 -9.328 1 91.19 104 VAL A C 1
ATOM 810 O O . VAL A 1 104 ? 7.293 21.266 -8.641 1 91.19 104 VAL A O 1
ATOM 813 N N . ALA A 1 105 ? 8.32 23.078 -9.422 1 93.19 105 ALA A N 1
ATOM 814 C CA . ALA A 1 105 ? 9.484 22.906 -8.555 1 93.19 105 ALA A CA 1
ATOM 815 C C . ALA A 1 105 ? 9.586 24.031 -7.531 1 93.19 105 ALA A C 1
ATOM 817 O O . ALA A 1 105 ? 9.336 25.188 -7.855 1 93.19 105 ALA A O 1
ATOM 818 N N . MET A 1 106 ? 9.867 23.688 -6.289 1 96.06 106 MET A N 1
ATOM 819 C CA . MET A 1 106 ? 10.07 24.641 -5.191 1 96.06 106 MET A CA 1
ATOM 820 C C . MET A 1 106 ? 11.391 24.375 -4.48 1 96.06 106 MET A C 1
ATOM 822 O O . MET A 1 106 ? 11.789 23.219 -4.305 1 96.06 106 MET A O 1
ATOM 826 N N . THR A 1 107 ? 12.008 25.359 -4.137 1 96.5 107 THR A N 1
ATOM 827 C CA . THR A 1 107 ? 13.25 25.234 -3.385 1 96.5 107 THR A CA 1
ATOM 828 C C . THR A 1 107 ? 13.094 25.812 -1.984 1 96.5 107 THR A C 1
ATOM 830 O O . THR A 1 107 ? 12.586 26.922 -1.82 1 96.5 107 THR A O 1
ATOM 833 N N . PHE A 1 108 ? 13.516 25.078 -0.973 1 97 108 PHE A N 1
ATOM 834 C CA . PHE A 1 108 ? 13.422 25.531 0.411 1 97 108 PHE A CA 1
ATOM 835 C C . PHE A 1 108 ? 14.602 26.422 0.77 1 97 108 PHE A C 1
ATOM 837 O O . PHE A 1 108 ? 15.742 26.109 0.442 1 97 108 PHE A O 1
ATOM 844 N N . HIS A 1 109 ? 14.242 27.5 1.387 1 96 109 HIS A N 1
ATOM 845 C CA . HIS A 1 109 ? 15.25 28.438 1.863 1 96 109 HIS A CA 1
ATOM 846 C C . HIS A 1 109 ? 15 28.812 3.316 1 96 109 HIS A C 1
ATOM 848 O O . HIS A 1 109 ? 13.852 29.016 3.721 1 96 109 HIS A O 1
ATOM 854 N N . SER A 1 110 ? 16.078 28.891 4.031 1 95.31 110 SER A N 1
ATOM 855 C CA . SER A 1 110 ? 16.016 29.359 5.41 1 95.31 110 SER A CA 1
ATOM 856 C C . SER A 1 110 ? 17.406 29.734 5.926 1 95.31 110 SER A C 1
ATOM 858 O O . SER A 1 110 ? 18.406 29.125 5.527 1 95.31 110 SER A O 1
ATOM 860 N N . GLN A 1 111 ? 17.484 30.734 6.742 1 91.38 111 GLN A N 1
ATOM 861 C CA . GLN A 1 111 ? 18.734 31.078 7.398 1 91.38 111 GLN A CA 1
ATOM 862 C C . GLN A 1 111 ? 18.906 30.312 8.711 1 91.38 111 GLN A C 1
ATOM 864 O O . GLN A 1 111 ? 20.016 30.219 9.242 1 91.38 111 GLN A O 1
ATOM 869 N N . ARG A 1 112 ? 17.859 29.781 9.188 1 90.31 112 ARG A N 1
ATOM 870 C CA . ARG A 1 112 ? 17.859 29.156 10.508 1 90.31 112 ARG A CA 1
ATOM 871 C C . ARG A 1 112 ? 17.984 27.641 10.406 1 90.31 112 ARG A C 1
ATOM 873 O O . ARG A 1 112 ? 18.797 27.031 11.102 1 90.31 112 ARG A O 1
ATOM 880 N N . PHE A 1 113 ? 17.219 27.062 9.594 1 90.38 113 PHE A N 1
ATOM 881 C CA . PHE A 1 113 ? 17.125 25.609 9.523 1 90.38 113 PHE A CA 1
ATOM 882 C C . PHE A 1 113 ? 18.125 25.047 8.523 1 90.38 113 PHE A C 1
ATOM 884 O O . PHE A 1 113 ? 17.75 24.516 7.48 1 90.38 113 PHE A O 1
ATOM 891 N N . THR A 1 114 ? 19.469 25.078 8.859 1 83.75 114 THR A N 1
ATOM 892 C CA . THR A 1 114 ? 20.531 24.75 7.922 1 83.75 114 THR A CA 1
ATOM 893 C C . THR A 1 114 ? 21 23.312 8.109 1 83.75 114 THR A C 1
ATOM 895 O O . THR A 1 114 ? 21.672 22.766 7.234 1 83.75 114 THR A O 1
ATOM 898 N N . ALA A 1 115 ? 20.859 22.812 9.289 1 67.31 115 ALA A N 1
ATOM 899 C CA . ALA A 1 115 ? 21.469 21.516 9.578 1 67.31 115 ALA A CA 1
ATOM 900 C C . ALA A 1 115 ? 20.422 20.406 9.508 1 67.31 115 ALA A C 1
ATOM 902 O O . ALA A 1 115 ? 19.234 20.641 9.773 1 67.31 115 ALA A O 1
ATOM 903 N N . VAL A 1 116 ? 20.781 19.484 8.641 1 62.94 116 VAL A N 1
ATOM 904 C CA . VAL A 1 116 ? 19.969 18.281 8.719 1 62.94 116 VAL A CA 1
ATOM 905 C C . VAL A 1 116 ? 20.516 17.344 9.797 1 62.94 116 VAL A C 1
ATOM 907 O O . VAL A 1 116 ? 21.656 16.891 9.703 1 62.94 116 VAL A O 1
ATOM 910 N N . GLU A 1 117 ? 20.484 17.75 11.109 1 57.47 117 GLU A N 1
ATOM 911 C CA . GLU A 1 117 ? 20.953 16.688 12 1 57.47 117 GLU A CA 1
ATOM 912 C C . GLU A 1 117 ? 20.375 15.328 11.602 1 57.47 117 GLU A C 1
ATOM 914 O O . GLU A 1 117 ? 19.25 15.258 11.102 1 57.47 117 GLU A O 1
ATOM 919 N N . PRO A 1 118 ? 21.406 14.492 11.469 1 50.75 118 PRO A N 1
ATOM 920 C CA . PRO A 1 118 ? 20.828 13.18 11.203 1 50.75 118 PRO A CA 1
ATOM 921 C C . PRO A 1 118 ? 19.516 12.945 11.953 1 50.75 118 PRO A C 1
ATOM 923 O O . PRO A 1 118 ? 19.422 13.281 13.141 1 50.75 118 PRO A O 1
ATOM 926 N N . ALA A 1 119 ? 18.531 13.383 11.398 1 46.81 119 ALA A N 1
ATOM 927 C CA . ALA A 1 119 ? 17.219 13.117 12 1 46.81 119 ALA A CA 1
ATOM 928 C C . ALA A 1 119 ? 17.328 12.023 13.062 1 46.81 119 ALA A C 1
ATOM 930 O O . ALA A 1 119 ? 17.719 10.891 12.766 1 46.81 119 ALA A O 1
ATOM 931 N N . GLU A 1 120 ? 18.031 12.258 14.203 1 46 120 GLU A N 1
ATOM 932 C CA . GLU A 1 120 ? 17.688 11.219 15.164 1 46 120 GLU A CA 1
ATOM 933 C C . GLU A 1 120 ? 16.359 10.562 14.812 1 46 120 GLU A C 1
ATOM 935 O O . GLU A 1 120 ? 15.367 11.258 14.555 1 46 120 GLU A O 1
ATOM 940 N N . MET A 1 121 ? 16.453 9.57 14.094 1 47.06 121 MET A N 1
ATOM 941 C CA . MET A 1 121 ? 15.227 8.867 13.766 1 47.06 121 MET A CA 1
ATOM 942 C C . MET A 1 121 ? 14.195 9.023 14.875 1 47.06 121 MET A C 1
ATOM 944 O O . MET A 1 121 ? 14.414 8.562 16 1 47.06 121 MET A O 1
ATOM 948 N N . PRO A 1 122 ? 13.492 10.148 14.992 1 51.69 122 PRO A N 1
ATOM 949 C CA . PRO A 1 122 ? 12.422 10.234 15.992 1 51.69 122 PRO A CA 1
ATOM 950 C C . PRO A 1 122 ? 11.875 8.867 16.391 1 51.69 122 PRO A C 1
ATOM 952 O O . PRO A 1 122 ? 12.039 7.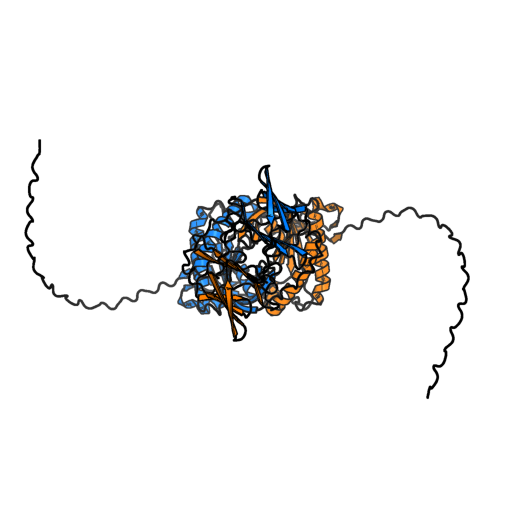895 15.656 1 51.69 122 PRO A O 1
ATOM 955 N N . GLY A 1 123 ? 11.672 8.781 17.766 1 57.47 123 GLY A N 1
ATOM 956 C CA . GLY A 1 123 ? 11.078 7.602 18.375 1 57.47 123 GLY A CA 1
ATOM 957 C C . GLY A 1 123 ? 10.07 6.906 17.469 1 57.47 123 GLY A C 1
ATOM 958 O O . GLY A 1 123 ? 9.07 7.504 17.062 1 57.47 123 GLY A O 1
ATOM 959 N N . VAL A 1 124 ? 10.57 5.832 16.906 1 64.5 124 VAL A N 1
ATOM 960 C CA . VAL A 1 124 ? 9.773 4.957 16.062 1 64.5 124 VAL A CA 1
ATOM 961 C C . VAL A 1 124 ? 8.492 4.555 16.781 1 64.5 124 VAL A C 1
ATOM 963 O O . VAL A 1 124 ? 8.516 4.262 17.984 1 64.5 124 VAL A O 1
ATOM 966 N N . THR A 1 125 ? 7.418 4.957 16.203 1 74.44 125 THR A N 1
ATOM 967 C CA . THR A 1 125 ? 6.145 4.48 16.734 1 74.44 125 THR A CA 1
ATOM 968 C C . THR A 1 125 ? 6.152 2.961 16.875 1 74.44 125 THR A C 1
ATOM 970 O O . THR A 1 125 ? 6.547 2.248 15.953 1 74.44 125 THR A O 1
ATOM 973 N N . ARG A 1 126 ? 5.898 2.584 18.094 1 78.88 126 ARG A N 1
ATOM 974 C CA . ARG A 1 126 ? 5.773 1.143 18.297 1 78.88 126 ARG A CA 1
ATOM 975 C C . ARG A 1 126 ? 4.598 0.581 17.5 1 78.88 126 ARG A C 1
ATOM 977 O O . ARG A 1 126 ? 3.463 1.034 17.656 1 78.88 126 ARG A O 1
ATOM 984 N N . THR A 1 127 ? 4.914 -0.383 16.719 1 76.44 127 THR A N 1
ATOM 985 C CA . THR A 1 127 ? 3.877 -0.993 15.898 1 76.44 127 THR A CA 1
ATOM 986 C C . THR A 1 127 ? 2.949 -1.857 16.75 1 76.44 127 THR A C 1
ATOM 988 O O . THR A 1 127 ? 3.408 -2.629 17.594 1 76.44 127 THR A O 1
ATOM 991 N N . ARG A 1 128 ? 1.69 -1.645 16.547 1 77.75 128 ARG A N 1
ATOM 992 C CA . ARG A 1 128 ? 0.686 -2.494 17.188 1 77.75 128 ARG A CA 1
ATOM 993 C C . ARG A 1 128 ? 0.352 -3.693 16.297 1 77.75 128 ARG A C 1
ATOM 995 O O . ARG A 1 128 ? 0.109 -3.541 15.102 1 77.75 128 ARG A O 1
ATOM 1002 N N . ILE A 1 129 ? 0.512 -4.895 16.859 1 80.56 129 ILE A N 1
ATOM 1003 C CA . ILE A 1 129 ? 0.105 -6.125 16.188 1 80.56 129 ILE A CA 1
ATOM 1004 C C . ILE A 1 129 ? -1.105 -6.727 16.891 1 80.56 129 ILE A C 1
ATOM 1006 O O . ILE A 1 129 ? -1.062 -6.984 18.094 1 80.56 129 ILE A O 1
ATOM 1010 N N . SER A 1 130 ? -2.203 -6.789 16.188 1 82.19 130 SER A N 1
ATOM 1011 C CA . SER A 1 130 ? -3.414 -7.355 16.781 1 82.19 130 SER A CA 1
ATOM 1012 C C . SER A 1 130 ? -3.908 -8.555 15.969 1 82.19 130 SER A C 1
ATOM 1014 O O . SER A 1 130 ? -3.689 -8.625 14.758 1 82.19 130 SER A O 1
ATOM 1016 N N . GLN A 1 131 ? -4.426 -9.492 16.703 1 88.44 131 GLN A N 1
ATOM 1017 C CA . GLN A 1 131 ? -5.043 -10.656 16.078 1 88.44 131 GLN A CA 1
ATOM 1018 C C . GLN A 1 131 ? -6.562 -10.516 16.016 1 88.44 131 GLN A C 1
ATOM 1020 O O . GLN A 1 131 ? -7.184 -10.086 17 1 88.44 131 GLN A O 1
ATOM 1025 N N . THR A 1 132 ? -7.145 -10.781 14.852 1 89.06 132 THR A N 1
ATOM 1026 C CA . THR A 1 132 ? -8.586 -10.625 14.703 1 89.06 132 THR A CA 1
ATOM 1027 C C . THR A 1 132 ? -9.125 -11.578 13.633 1 89.06 132 THR A C 1
ATOM 1029 O O . THR A 1 132 ? -8.375 -12.031 12.766 1 89.06 132 THR A O 1
ATOM 1032 N N . ALA A 1 133 ? -10.383 -11.945 13.812 1 93.5 133 ALA A N 1
ATOM 1033 C CA . ALA A 1 133 ? -11.078 -12.664 12.742 1 93.5 133 ALA A CA 1
ATOM 1034 C C . ALA A 1 133 ? -11.492 -11.719 11.617 1 93.5 133 ALA A C 1
ATOM 1036 O O . ALA A 1 133 ? -12.07 -10.656 11.875 1 93.5 133 ALA A O 1
ATOM 1037 N N . MET A 1 134 ? -11.18 -12.102 10.359 1 94.81 134 MET A N 1
ATOM 1038 C CA . MET A 1 134 ? -11.375 -11.219 9.219 1 94.81 134 MET A CA 1
ATOM 1039 C C . MET A 1 134 ? -12.008 -11.977 8.047 1 94.81 134 MET A C 1
ATOM 1041 O O . MET A 1 134 ? -11.641 -13.117 7.766 1 94.81 134 MET A O 1
ATOM 1045 N N . VAL A 1 135 ? -13.016 -11.375 7.469 1 97.62 135 VAL A N 1
ATOM 1046 C CA . VAL A 1 135 ? -13.461 -11.836 6.156 1 97.62 135 VAL A CA 1
ATOM 1047 C C . VAL A 1 135 ? -12.734 -11.055 5.062 1 97.62 135 VAL A C 1
ATOM 1049 O O . VAL A 1 135 ? -12.625 -9.828 5.141 1 97.62 135 VAL A O 1
ATOM 1052 N N . MET A 1 136 ? -12.258 -11.781 4.086 1 98.06 136 MET A N 1
ATOM 1053 C CA . MET A 1 136 ? -11.422 -11.188 3.051 1 98.06 136 MET A CA 1
ATOM 1054 C C . MET A 1 136 ? -11.953 -11.523 1.661 1 98.06 136 MET A C 1
ATOM 1056 O O . MET A 1 136 ? -12.422 -12.633 1.426 1 98.06 136 MET A O 1
ATOM 1060 N N . VAL A 1 137 ? -11.812 -10.539 0.764 1 98.75 137 VAL A N 1
ATOM 1061 C CA . VAL A 1 137 ? -12.133 -10.758 -0.645 1 98.75 137 VAL A CA 1
ATOM 1062 C C . VAL A 1 137 ? -10.938 -10.352 -1.51 1 98.75 137 VAL A C 1
ATOM 1064 O O . VAL A 1 137 ? -10.383 -9.258 -1.343 1 98.75 137 VAL A O 1
ATOM 1067 N N . VAL A 1 138 ? -10.531 -11.234 -2.322 1 98.62 138 VAL A N 1
ATOM 1068 C CA . VAL A 1 138 ? -9.602 -10.883 -3.395 1 98.62 138 VAL A CA 1
ATOM 1069 C C . VAL A 1 138 ? -10.305 -11.008 -4.746 1 98.62 138 VAL A C 1
ATOM 1071 O O . VAL A 1 138 ? -10.961 -12.016 -5.02 1 98.62 138 VAL A O 1
ATOM 1074 N N . GLY A 1 139 ? -10.312 -9.969 -5.516 1 98.62 139 GLY A N 1
ATOM 1075 C CA . GLY A 1 139 ? -10.703 -9.984 -6.914 1 98.62 139 GLY A CA 1
ATOM 1076 C C . GLY A 1 139 ? -9.531 -9.852 -7.867 1 98.62 139 GLY A C 1
ATOM 1077 O O . GLY A 1 139 ? -8.734 -8.922 -7.75 1 98.62 139 GLY A O 1
ATOM 1078 N N . ASP A 1 140 ? -9.445 -10.727 -8.789 1 98 140 ASP A N 1
ATOM 1079 C CA . ASP A 1 140 ? -8.289 -10.781 -9.68 1 98 140 ASP A CA 1
ATOM 1080 C C . ASP A 1 140 ? -8.727 -10.898 -11.141 1 98 140 ASP A C 1
ATOM 1082 O O . ASP A 1 140 ? -9.664 -11.641 -11.453 1 98 140 ASP A O 1
ATOM 1086 N N . ILE A 1 141 ? -8.062 -10.148 -11.984 1 97.75 141 ILE A N 1
ATOM 1087 C CA . ILE A 1 141 ? -8.367 -10.188 -13.406 1 97.75 141 ILE A CA 1
ATOM 1088 C C . ILE A 1 141 ? -7.926 -11.523 -13.992 1 97.75 141 ILE A C 1
ATOM 1090 O O . ILE A 1 141 ? -6.789 -11.953 -13.797 1 97.75 141 ILE A O 1
ATOM 1094 N N . VAL A 1 142 ? -8.812 -12.211 -14.742 1 97.06 142 VAL A N 1
ATOM 1095 C CA . VAL A 1 142 ? -8.547 -13.516 -15.344 1 97.06 142 VAL A CA 1
ATOM 1096 C C . VAL A 1 142 ? -7.555 -13.359 -16.484 1 97.06 142 VAL A C 1
ATOM 1098 O O . VAL A 1 142 ? -7.75 -12.523 -17.375 1 97.06 142 VAL A O 1
ATOM 1101 N N . ASN A 1 143 ? -6.441 -14.078 -16.438 1 94.56 143 ASN A N 1
ATOM 1102 C CA . ASN A 1 143 ? -5.418 -14.133 -17.469 1 94.56 143 ASN A CA 1
ATOM 1103 C C . ASN A 1 143 ? -4.652 -12.82 -17.578 1 94.56 143 ASN A C 1
ATOM 1105 O O . ASN A 1 143 ? -4.25 -12.414 -18.672 1 94.56 143 ASN A O 1
ATOM 1109 N N . TYR A 1 144 ? -4.5 -12.07 -16.547 1 95.38 144 TYR A N 1
ATOM 1110 C CA . TYR A 1 144 ? -3.867 -10.758 -16.547 1 95.38 144 TYR A CA 1
ATOM 1111 C C . TYR A 1 144 ? -2.43 -10.844 -17.047 1 95.38 144 TYR A C 1
ATOM 1113 O O . TYR A 1 144 ? -1.958 -9.953 -17.75 1 95.38 144 TYR A O 1
ATOM 1121 N N . SER A 1 145 ? -1.682 -11.938 -16.547 1 92.94 145 SER A N 1
ATOM 1122 C CA . SER A 1 145 ? -0.28 -12.039 -16.953 1 92.94 145 SER A CA 1
ATOM 1123 C C . SER A 1 145 ? -0.131 -12.047 -18.469 1 92.94 145 SER A C 1
ATOM 1125 O O . SER A 1 145 ? 0.749 -11.375 -19.016 1 92.94 145 SER A O 1
ATOM 1127 N N . THR A 1 146 ? -1.031 -12.719 -19.156 1 93.06 146 THR A N 1
ATOM 1128 C CA . THR A 1 146 ? -1.017 -12.75 -20.609 1 93.06 146 THR A CA 1
ATOM 1129 C C . THR A 1 146 ? -1.441 -11.398 -21.188 1 93.06 146 THR A C 1
ATOM 1131 O O . THR A 1 146 ? -0.849 -10.914 -22.156 1 93.06 146 THR A O 1
ATOM 1134 N N . ILE A 1 147 ? -2.434 -10.812 -20.594 1 94.81 147 ILE A N 1
ATOM 1135 C CA . ILE A 1 147 ? -2.914 -9.5 -21.031 1 94.81 147 ILE A CA 1
ATOM 1136 C C . ILE A 1 147 ? -1.792 -8.477 -20.906 1 94.81 147 ILE A C 1
ATOM 1138 O O . ILE A 1 147 ? -1.549 -7.703 -21.844 1 94.81 147 ILE A O 1
ATOM 1142 N N . SER A 1 148 ? -1.118 -8.477 -19.766 1 93.62 148 SER A N 1
ATOM 1143 C CA . SER A 1 148 ? -0.08 -7.496 -19.469 1 93.62 148 SER A CA 1
ATOM 1144 C C . SER A 1 148 ? 1.107 -7.637 -20.406 1 93.62 148 SER A C 1
ATOM 1146 O O . SER A 1 148 ? 1.825 -6.668 -20.656 1 93.62 148 SER A O 1
ATOM 1148 N N . GLU A 1 149 ? 1.337 -8.797 -20.969 1 91.69 149 GLU A N 1
ATOM 1149 C CA . GLU A 1 149 ? 2.447 -9.07 -21.875 1 91.69 149 GLU A CA 1
ATOM 1150 C C . GLU A 1 149 ? 2.232 -8.398 -23.234 1 91.69 149 GLU A C 1
ATOM 1152 O O . GLU A 1 149 ? 3.191 -7.984 -23.891 1 91.69 149 GLU A O 1
ATOM 1157 N N . VAL A 1 150 ? 0.97 -8.273 -23.625 1 92 150 VAL A N 1
ATOM 1158 C CA . VAL A 1 150 ? 0.73 -7.887 -25.016 1 92 150 VAL A CA 1
ATOM 1159 C C . VAL A 1 150 ? 0.019 -6.535 -25.062 1 92 150 VAL A C 1
ATOM 1161 O O . VAL A 1 150 ? -0.425 -6.094 -26.125 1 92 150 VAL A O 1
ATOM 1164 N N . THR A 1 151 ? -0.22 -5.949 -23.953 1 94.06 151 THR A N 1
ATOM 1165 C CA . THR A 1 151 ? -0.93 -4.676 -23.891 1 94.06 151 THR A CA 1
ATOM 1166 C C . THR A 1 151 ? -0.003 -3.561 -23.422 1 94.06 151 THR A C 1
ATOM 1168 O O . THR A 1 151 ? 0.826 -3.77 -22.531 1 94.06 151 THR A O 1
ATOM 1171 N N . ASP A 1 152 ? -0.203 -2.391 -24.016 1 94.12 152 ASP A N 1
ATOM 1172 C CA . ASP A 1 152 ? 0.562 -1.214 -23.609 1 94.12 152 ASP A CA 1
ATOM 1173 C C . ASP A 1 152 ? 0.31 -0.87 -22.156 1 94.12 152 ASP A C 1
ATOM 1175 O O . ASP A 1 152 ? -0.83 -0.912 -21.688 1 94.12 152 ASP A O 1
ATOM 1179 N N . GLU A 1 153 ? 1.395 -0.553 -21.391 1 93.44 153 GLU A N 1
ATOM 1180 C CA . GLU A 1 153 ? 1.297 -0.31 -19.953 1 93.44 153 GLU A CA 1
ATOM 1181 C C . GLU A 1 153 ? 0.38 0.873 -19.656 1 93.44 153 GLU A C 1
ATOM 1183 O O . GLU A 1 153 ? -0.3 0.894 -18.625 1 93.44 153 GLU A O 1
ATOM 1188 N N . GLN A 1 154 ? 0.348 1.85 -20.547 1 90.81 154 GLN A N 1
ATOM 1189 C CA . GLN A 1 154 ? -0.515 3.008 -20.344 1 90.81 154 GLN A CA 1
ATOM 1190 C C . GLN A 1 154 ? -1.987 2.621 -20.438 1 90.81 154 GLN A C 1
ATOM 1192 O O . GLN A 1 154 ? -2.82 3.137 -19.688 1 90.81 154 GLN A O 1
ATOM 1197 N N . VAL A 1 155 ? -2.24 1.784 -21.375 1 93.56 155 VAL A N 1
ATOM 1198 C CA . VAL A 1 155 ? -3.604 1.292 -21.531 1 93.56 155 VAL A CA 1
ATOM 1199 C C . VAL A 1 155 ? -4.023 0.508 -20.297 1 93.56 155 VAL A C 1
ATOM 1201 O O . VAL A 1 155 ? -5.141 0.675 -19.797 1 93.56 155 VAL A O 1
ATOM 1204 N N . ILE A 1 156 ? -3.133 -0.296 -19.828 1 95.25 156 ILE A N 1
ATOM 1205 C CA . ILE A 1 156 ? -3.42 -1.073 -18.625 1 95.25 156 ILE A CA 1
ATOM 1206 C C . ILE A 1 156 ? -3.676 -0.133 -17.453 1 95.25 156 ILE A C 1
ATOM 1208 O O . ILE A 1 156 ? -4.672 -0.273 -16.734 1 95.25 156 ILE A O 1
ATOM 1212 N N . ALA A 1 157 ? -2.799 0.839 -17.266 1 91.31 157 ALA A N 1
ATOM 1213 C CA . ALA A 1 157 ? -2.898 1.763 -16.141 1 91.31 157 ALA A CA 1
ATOM 1214 C C . ALA A 1 157 ? -4.219 2.525 -16.172 1 91.31 157 ALA A C 1
ATOM 1216 O O . ALA A 1 157 ? -4.898 2.645 -15.148 1 91.31 157 ALA A O 1
ATOM 1217 N N . GLN A 1 158 ? -4.57 3.023 -17.297 1 90.5 158 GLN A N 1
ATOM 1218 C CA . GLN A 1 158 ? -5.812 3.777 -17.438 1 90.5 158 GLN A CA 1
ATOM 1219 C C . GLN A 1 158 ? -7.023 2.893 -17.172 1 90.5 158 GLN A C 1
ATOM 1221 O O . GLN A 1 158 ? -7.984 3.324 -16.531 1 90.5 158 GLN A O 1
ATOM 1226 N N . SER A 1 159 ? -6.969 1.688 -17.688 1 94.62 159 SER A N 1
ATOM 1227 C CA . SER A 1 159 ? -8.07 0.754 -17.5 1 94.62 159 SER A CA 1
ATOM 1228 C C . SER A 1 159 ? -8.234 0.374 -16.031 1 94.62 159 SER A C 1
ATOM 1230 O O . SER A 1 159 ? -9.352 0.347 -15.516 1 94.62 159 SER A O 1
ATOM 1232 N N . LEU A 1 160 ? -7.129 0.087 -15.422 1 93.75 160 LEU A N 1
ATOM 1233 C CA . LEU A 1 160 ? -7.172 -0.28 -14.016 1 93.75 160 LEU A CA 1
ATOM 1234 C C . LEU A 1 160 ? -7.641 0.894 -13.164 1 93.75 160 LEU A C 1
ATOM 1236 O O . LEU A 1 160 ? -8.344 0.702 -12.172 1 93.75 160 LEU A O 1
ATOM 1240 N N . HIS A 1 161 ? -7.215 2.049 -13.516 1 87.88 161 HIS A N 1
ATOM 1241 C CA . HIS A 1 161 ? -7.668 3.232 -12.797 1 87.88 161 HIS A CA 1
ATOM 1242 C C . HIS A 1 161 ? -9.188 3.342 -12.812 1 87.88 161 HIS A C 1
ATOM 1244 O O . HIS A 1 161 ? -9.812 3.572 -11.781 1 87.88 161 HIS A O 1
ATOM 1250 N N . THR A 1 162 ? -9.734 3.209 -13.961 1 90.88 162 THR A N 1
ATOM 1251 C CA . THR A 1 162 ? -11.18 3.27 -14.109 1 90.88 162 THR A CA 1
ATOM 1252 C C . THR A 1 162 ? -11.852 2.117 -13.359 1 90.88 162 THR A C 1
ATOM 1254 O O . THR A 1 162 ? -12.812 2.324 -12.625 1 90.88 162 THR A O 1
ATOM 1257 N N . LEU A 1 163 ? -11.352 0.962 -13.539 1 94.94 163 LEU A N 1
ATOM 1258 C CA . LEU A 1 163 ? -11.914 -0.239 -12.93 1 94.94 163 LEU A CA 1
ATOM 1259 C C . LEU A 1 163 ? -11.922 -0.124 -11.406 1 94.94 163 LEU A C 1
ATOM 1261 O O . LEU A 1 163 ? -12.953 -0.353 -10.773 1 94.94 163 LEU A O 1
ATOM 1265 N N . TRP A 1 164 ? -10.789 0.2 -10.836 1 92.88 164 TRP A N 1
ATOM 1266 C CA . TRP A 1 164 ? -10.664 0.237 -9.383 1 92.88 164 TRP A CA 1
ATOM 1267 C C . TRP A 1 164 ? -11.484 1.378 -8.797 1 92.88 164 TRP A C 1
ATOM 1269 O O . TRP A 1 164 ? -12.031 1.257 -7.695 1 92.88 164 TRP A O 1
ATOM 1279 N N . HIS A 1 165 ? -11.594 2.465 -9.531 1 86.94 165 HIS A N 1
ATOM 1280 C CA . HIS A 1 165 ? -12.477 3.543 -9.086 1 86.94 165 HIS A CA 1
ATOM 1281 C C . HIS A 1 165 ? -13.914 3.059 -8.938 1 86.94 165 HIS A C 1
ATOM 1283 O O . HIS A 1 165 ? -14.547 3.285 -7.906 1 86.94 165 HIS A O 1
ATOM 1289 N N . GLU A 1 166 ? -14.367 2.414 -9.922 1 93.69 166 GLU A N 1
ATOM 1290 C CA . GLU A 1 166 ? -15.75 1.945 -9.914 1 93.69 166 GLU A CA 1
ATOM 1291 C C . GLU A 1 166 ? -15.953 0.84 -8.883 1 93.69 166 GLU A C 1
ATOM 1293 O O . GLU A 1 166 ? -16.938 0.856 -8.141 1 93.69 166 GLU A O 1
ATOM 1298 N N . VAL A 1 167 ? -15.062 -0.081 -8.844 1 95.88 167 VAL A N 1
ATOM 1299 C CA . VAL A 1 167 ? -15.172 -1.179 -7.887 1 95.88 167 VAL A CA 1
ATOM 1300 C C . VAL A 1 167 ? -15.055 -0.639 -6.461 1 95.88 167 VAL A C 1
ATOM 1302 O O . VAL A 1 167 ? -15.711 -1.136 -5.543 1 95.88 167 VAL A O 1
ATOM 1305 N N . GLY A 1 168 ? -14.195 0.333 -6.293 1 90.69 168 GLY A N 1
ATOM 1306 C CA . GLY A 1 168 ? -14.078 0.987 -5 1 90.69 168 GLY A CA 1
ATOM 1307 C C . GLY A 1 168 ? -15.391 1.542 -4.488 1 90.69 168 GLY A C 1
ATOM 1308 O O . GLY A 1 168 ? -15.68 1.46 -3.293 1 90.69 168 GLY A O 1
ATOM 1309 N N . GLY A 1 169 ? -16.125 2.178 -5.391 1 88.88 169 GLY A N 1
ATOM 1310 C CA . GLY A 1 169 ? -17.453 2.641 -5.016 1 88.88 169 GLY A CA 1
ATOM 1311 C C . GLY A 1 169 ? -18.359 1.528 -4.52 1 88.88 169 GLY A C 1
ATOM 1312 O O . GLY A 1 169 ? -19.062 1.695 -3.523 1 88.88 169 GLY A O 1
ATOM 1313 N N . VAL A 1 170 ? -18.297 0.385 -5.164 1 95.94 170 VAL A N 1
ATOM 1314 C CA . VAL A 1 170 ? -19.094 -0.777 -4.758 1 95.94 170 VAL A CA 1
ATOM 1315 C C . VAL A 1 170 ? -18.625 -1.248 -3.377 1 95.94 170 VAL A C 1
ATOM 1317 O O . VAL A 1 170 ? -19.453 -1.599 -2.529 1 95.94 170 VAL A O 1
ATOM 1320 N N . LEU A 1 171 ? -17.312 -1.284 -3.156 1 93.88 171 LEU A N 1
ATOM 1321 C CA . LEU A 1 171 ? -16.75 -1.701 -1.875 1 93.88 171 LEU A CA 1
ATOM 1322 C C . LEU A 1 171 ? -17.266 -0.812 -0.745 1 93.88 171 LEU A C 1
ATOM 1324 O O . LEU A 1 171 ? -17.688 -1.309 0.302 1 93.88 171 LEU A O 1
ATOM 1328 N N . GLN A 1 172 ? -17.281 0.429 -0.995 1 85.12 172 GLN A N 1
ATOM 1329 C CA . GLN A 1 172 ? -17.75 1.378 0.009 1 85.12 172 GLN A CA 1
ATOM 1330 C C . GLN A 1 172 ? -19.219 1.155 0.329 1 85.12 172 GLN A C 1
ATOM 1332 O O . GLN A 1 172 ? -19.625 1.221 1.491 1 85.12 172 GLN A O 1
ATOM 1337 N N . ALA A 1 173 ? -19.938 0.903 -0.663 1 90.31 173 ALA A N 1
ATOM 1338 C CA . ALA A 1 173 ? -21.375 0.687 -0.501 1 90.31 173 ALA A CA 1
ATOM 1339 C C . ALA A 1 173 ? -21.656 -0.54 0.363 1 90.31 173 ALA A C 1
ATOM 1341 O O . ALA A 1 173 ? -22.703 -0.63 1.008 1 90.31 173 ALA A O 1
ATOM 1342 N N . HIS A 1 174 ? -20.719 -1.398 0.405 1 93.69 174 HIS A N 1
ATOM 1343 C CA . HIS A 1 174 ? -20.891 -2.621 1.18 1 93.69 174 HIS A CA 1
ATOM 1344 C C . HIS A 1 174 ? -20.078 -2.58 2.467 1 93.69 174 HIS A C 1
ATOM 1346 O O . HIS A 1 174 ? -19.828 -3.621 3.076 1 93.69 174 HIS A O 1
ATOM 1352 N N . ARG A 1 175 ? -19.5 -1.411 2.795 1 87.06 175 ARG A N 1
ATOM 1353 C CA . ARG A 1 175 ? -18.812 -1.113 4.047 1 87.06 175 ARG A CA 1
ATOM 1354 C C . ARG A 1 175 ? -17.547 -1.948 4.191 1 87.06 175 ARG A C 1
ATOM 1356 O O . ARG A 1 175 ? -17.203 -2.371 5.297 1 87.06 175 ARG A O 1
ATOM 1363 N N . GLY A 1 176 ? -17.031 -2.27 3.035 1 90.31 176 GLY A N 1
ATOM 1364 C CA . GLY A 1 176 ? -15.727 -2.912 3.031 1 90.31 176 GLY A CA 1
ATOM 1365 C C . GLY A 1 176 ? -14.57 -1.929 3.125 1 90.31 176 GLY A C 1
ATOM 1366 O O . GLY A 1 176 ? -14.742 -0.74 2.848 1 90.31 176 GLY A O 1
ATOM 1367 N N . THR A 1 177 ? -13.469 -2.434 3.604 1 86.5 177 THR A N 1
ATOM 1368 C CA . THR A 1 177 ? -12.242 -1.645 3.65 1 86.5 177 THR A CA 1
ATOM 1369 C C . THR A 1 177 ? -11.25 -2.121 2.594 1 86.5 177 THR A C 1
ATOM 1371 O O . THR A 1 177 ? -10.961 -3.316 2.496 1 86.5 177 THR A O 1
ATOM 1374 N N . LEU A 1 178 ? -10.75 -1.16 1.79 1 87.81 178 LEU A N 1
ATOM 1375 C CA . LEU A 1 178 ? -9.68 -1.48 0.851 1 87.81 178 LEU A CA 1
ATOM 1376 C C . LEU A 1 178 ? -8.352 -1.648 1.578 1 87.81 178 LEU A C 1
ATOM 1378 O O . LEU A 1 178 ? -7.895 -0.733 2.266 1 87.81 178 LEU A O 1
ATOM 1382 N N . ASN A 1 179 ? -7.867 -2.811 1.536 1 87.25 179 ASN A N 1
ATOM 1383 C CA . ASN A 1 179 ? -6.5 -2.949 2.031 1 87.25 179 ASN A CA 1
ATOM 1384 C C . ASN A 1 179 ? -5.48 -2.422 1.025 1 87.25 179 ASN A C 1
ATOM 1386 O O . ASN A 1 179 ? -4.719 -1.504 1.33 1 87.25 179 ASN A O 1
ATOM 1390 N N . HIS A 1 180 ? -5.48 -3.07 -0.2 1 85.06 180 HIS A N 1
ATOM 1391 C CA . HIS A 1 180 ? -4.656 -2.514 -1.269 1 85.06 180 HIS A CA 1
ATOM 1392 C C . HIS A 1 180 ? -5.039 -3.104 -2.623 1 85.06 180 HIS A C 1
ATOM 1394 O O . HIS A 1 180 ? -5.77 -4.094 -2.688 1 85.06 180 HIS A O 1
ATOM 1400 N N . TYR A 1 181 ? -4.59 -2.396 -3.607 1 86.69 181 TYR A N 1
ATOM 1401 C CA . TYR A 1 181 ? -4.586 -2.975 -4.949 1 86.69 181 TYR A CA 1
ATOM 1402 C C . TYR A 1 181 ? -3.264 -3.67 -5.242 1 86.69 181 TYR A C 1
ATOM 1404 O O . TYR A 1 181 ? -2.193 -3.123 -4.969 1 86.69 181 TYR A O 1
ATOM 1412 N N . ALA A 1 182 ? -3.307 -4.836 -5.629 1 84.06 182 ALA A N 1
ATOM 1413 C CA . ALA A 1 182 ? -2.104 -5.578 -5.992 1 84.06 182 ALA A CA 1
ATOM 1414 C C . ALA A 1 182 ? -1.923 -5.621 -7.508 1 84.06 182 ALA A C 1
ATOM 1416 O O . ALA A 1 182 ? -1.719 -6.691 -8.086 1 84.06 182 ALA A O 1
ATOM 1417 N N . GLY A 1 183 ? -1.946 -4.402 -8.188 1 86.31 183 GLY A N 1
ATOM 1418 C CA . GLY A 1 183 ? -1.901 -4.34 -9.641 1 86.31 183 GLY A CA 1
ATOM 1419 C C . GLY A 1 183 ? -3.189 -4.797 -10.297 1 86.31 183 GLY A C 1
ATOM 1420 O O . GLY A 1 183 ? -4.129 -4.008 -10.445 1 86.31 183 GLY A O 1
ATOM 1421 N N . ASP A 1 184 ? -3.205 -6.117 -10.469 1 91.75 184 ASP A N 1
ATOM 1422 C CA . ASP A 1 184 ? -4.336 -6.68 -11.203 1 91.75 184 ASP A CA 1
ATOM 1423 C C . ASP A 1 184 ? -5.398 -7.215 -10.242 1 91.75 184 ASP A C 1
ATOM 1425 O O . ASP A 1 184 ? -6.41 -7.77 -10.68 1 91.75 184 ASP A O 1
ATOM 1429 N N . ALA A 1 185 ? -5.145 -7.008 -8.977 1 95.06 185 ALA A N 1
ATOM 1430 C CA . ALA A 1 185 ? -6.074 -7.551 -7.992 1 95.06 185 ALA A CA 1
ATOM 1431 C C . ALA A 1 185 ? -6.457 -6.5 -6.957 1 95.06 185 ALA A C 1
ATOM 1433 O O . ALA A 1 185 ? -5.715 -5.543 -6.73 1 95.06 185 ALA A O 1
ATOM 1434 N N . ILE A 1 186 ? -7.629 -6.652 -6.402 1 94.44 186 ILE A N 1
ATOM 1435 C CA . ILE A 1 186 ? -8.086 -5.855 -5.27 1 94.44 186 ILE A CA 1
ATOM 1436 C C . ILE A 1 186 ? -8.195 -6.738 -4.027 1 94.44 186 ILE A C 1
ATOM 1438 O O . ILE A 1 186 ? -8.633 -7.887 -4.109 1 94.44 186 ILE A O 1
ATOM 1442 N N . PHE A 1 187 ? -7.73 -6.246 -2.922 1 94.69 187 PHE A N 1
ATOM 1443 C CA . PHE A 1 187 ? -7.816 -6.926 -1.633 1 94.69 187 PHE A CA 1
ATOM 1444 C C . PHE A 1 187 ? -8.625 -6.098 -0.639 1 94.69 187 PHE A C 1
ATOM 1446 O O . PHE A 1 187 ? -8.211 -4.996 -0.262 1 94.69 187 PHE A O 1
ATOM 1453 N N . ALA A 1 188 ? -9.758 -6.652 -0.248 1 95.12 188 ALA A N 1
ATOM 1454 C CA . ALA A 1 188 ? -10.68 -5.98 0.664 1 95.12 188 ALA A CA 1
ATOM 1455 C C . ALA A 1 188 ? -10.938 -6.824 1.909 1 95.12 188 ALA A C 1
ATOM 1457 O O . ALA A 1 188 ? -10.852 -8.055 1.861 1 95.12 188 ALA A O 1
ATOM 1458 N N . ILE A 1 189 ? -11.328 -6.09 3.016 1 93.75 189 ILE A N 1
ATOM 1459 C CA . ILE A 1 189 ? -11.438 -6.812 4.277 1 93.75 189 ILE A CA 1
ATOM 1460 C C . ILE A 1 189 ? -12.641 -6.289 5.066 1 93.75 189 ILE A C 1
ATOM 1462 O O . ILE A 1 189 ? -13.07 -5.152 4.867 1 93.75 189 ILE A O 1
ATOM 1466 N N . TRP A 1 190 ? -13.211 -7.168 5.859 1 92.75 190 TRP A N 1
ATOM 1467 C CA . TRP A 1 190 ? -14.227 -6.898 6.867 1 92.75 190 TRP A CA 1
ATOM 1468 C C . TRP A 1 190 ? -13.852 -7.523 8.203 1 92.75 190 TRP A C 1
ATOM 1470 O O . TRP A 1 190 ? -13.539 -8.711 8.273 1 92.75 190 TRP A O 1
ATOM 1480 N N . GLU A 1 191 ? -13.883 -6.758 9.234 1 88.38 191 GLU A N 1
ATOM 1481 C CA . GLU A 1 191 ? -13.633 -7.32 10.555 1 88.38 191 GLU A CA 1
ATOM 1482 C C . GLU A 1 191 ? -14.852 -8.086 11.062 1 88.38 191 GLU A C 1
ATOM 1484 O O . GLU A 1 191 ? -15.906 -7.488 11.312 1 88.38 191 GLU A O 1
ATOM 1489 N N . ALA A 1 192 ? -14.664 -9.312 11.359 1 88.69 192 ALA A N 1
ATOM 1490 C CA . ALA A 1 192 ? -15.781 -10.188 11.711 1 88.69 192 ALA A CA 1
ATOM 1491 C C . ALA A 1 192 ? -16.344 -9.82 13.078 1 88.69 192 ALA A C 1
ATOM 1493 O O . ALA A 1 192 ? -17.547 -9.984 13.32 1 88.69 192 ALA A O 1
ATOM 1494 N N . ASN A 1 193 ? -15.523 -9.352 13.969 1 83.44 193 ASN A N 1
ATOM 1495 C CA . ASN A 1 193 ? -15.977 -9 15.305 1 83.44 193 ASN A CA 1
ATOM 1496 C C . ASN A 1 193 ? -16.797 -7.715 15.297 1 83.44 193 ASN A C 1
ATOM 1498 O O . ASN A 1 193 ? -17.688 -7.531 16.141 1 83.44 193 ASN A O 1
ATOM 1502 N N . ARG A 1 194 ? -16.594 -6.953 14.398 1 78.25 194 ARG A N 1
ATOM 1503 C CA . ARG A 1 194 ? -17.281 -5.676 14.312 1 78.25 194 ARG A CA 1
ATOM 1504 C C . ARG A 1 194 ? -18.547 -5.801 13.469 1 78.25 194 ARG A C 1
ATOM 1506 O O . ARG A 1 194 ? -19.547 -5.105 13.719 1 78.25 194 ARG A O 1
ATOM 1513 N N . PHE A 1 195 ? -18.484 -6.617 12.516 1 85.06 195 PHE A N 1
ATOM 1514 C CA . PHE A 1 195 ? -19.594 -6.84 11.602 1 85.06 195 PHE A CA 1
ATOM 1515 C C . PHE A 1 195 ? -20.047 -8.297 11.648 1 85.06 195 PHE A C 1
ATOM 1517 O O . PHE A 1 195 ? -19.516 -9.141 10.93 1 85.06 195 PHE A O 1
ATOM 1524 N N . PRO A 1 196 ? -21.078 -8.555 12.406 1 88.81 196 PRO A N 1
ATOM 1525 C CA . PRO A 1 196 ? -21.547 -9.938 12.492 1 88.81 196 PRO A CA 1
ATOM 1526 C C . PRO A 1 196 ? -21.984 -10.5 11.141 1 88.81 196 PRO A C 1
ATOM 1528 O O . PRO A 1 196 ? -21.984 -11.719 10.945 1 88.81 196 PRO A O 1
ATOM 1531 N N . ASP A 1 197 ? -22.359 -9.609 10.219 1 94.56 197 ASP A N 1
ATOM 1532 C CA . ASP A 1 197 ? -22.766 -10.039 8.891 1 94.56 197 ASP A CA 1
ATOM 1533 C C . ASP A 1 197 ? -21.641 -9.867 7.875 1 94.56 197 ASP A C 1
ATOM 1535 O O . ASP A 1 197 ? -21.891 -9.664 6.684 1 94.56 197 ASP A O 1
ATOM 1539 N N . ALA A 1 198 ? -20.406 -9.906 8.336 1 94.62 198 ALA A N 1
ATOM 1540 C CA . ALA A 1 198 ? -19.234 -9.656 7.488 1 94.62 198 ALA A CA 1
ATOM 1541 C C . ALA A 1 198 ? -19.219 -10.609 6.293 1 94.62 198 ALA A C 1
ATOM 1543 O O . ALA A 1 198 ? -18.938 -10.188 5.168 1 94.62 198 ALA A O 1
ATOM 1544 N N . GLY A 1 199 ? -19.5 -11.883 6.562 1 97.19 199 GLY A N 1
ATOM 1545 C CA . GLY A 1 199 ? -19.531 -12.852 5.477 1 97.19 199 GLY A CA 1
ATOM 1546 C C . GLY A 1 199 ? -20.531 -12.492 4.391 1 97.19 199 GLY A C 1
ATOM 1547 O O . GLY A 1 199 ? -20.203 -12.547 3.203 1 97.19 199 GLY A O 1
ATOM 1548 N N . GLN A 1 200 ? -21.688 -12.109 4.789 1 97.38 200 GLN A N 1
ATOM 1549 C CA . GLN A 1 200 ? -22.734 -11.727 3.857 1 97.38 200 GLN A CA 1
ATOM 1550 C C . GLN A 1 200 ? -22.344 -10.477 3.066 1 97.38 200 GLN A C 1
ATOM 1552 O O . GLN A 1 200 ? -22.516 -10.43 1.848 1 97.38 200 GLN A O 1
ATOM 1557 N N . ARG A 1 201 ? -21.859 -9.516 3.721 1 96.69 201 ARG A N 1
ATOM 1558 C CA . ARG A 1 201 ? -21.438 -8.273 3.076 1 96.69 201 ARG A CA 1
ATOM 1559 C C . ARG A 1 201 ? -20.344 -8.523 2.049 1 96.69 201 ARG A C 1
ATOM 1561 O O . ARG A 1 201 ? -20.359 -7.938 0.963 1 96.69 201 ARG A O 1
ATOM 1568 N N . ALA A 1 202 ? -19.453 -9.359 2.408 1 98.44 202 ALA A N 1
ATOM 1569 C CA . ALA A 1 202 ? -18.328 -9.664 1.533 1 98.44 202 ALA A CA 1
ATOM 1570 C C . ALA A 1 202 ? -18.781 -10.375 0.264 1 98.44 202 ALA A C 1
ATOM 1572 O O . ALA A 1 202 ? -18.328 -10.047 -0.836 1 98.44 202 ALA A O 1
ATOM 1573 N N . ILE A 1 203 ? -19.672 -11.312 0.442 1 98.69 203 ILE A N 1
ATOM 1574 C CA . ILE A 1 203 ? -20.203 -12.016 -0.719 1 98.69 203 ILE A CA 1
ATOM 1575 C C . ILE A 1 203 ? -21.016 -11.047 -1.577 1 98.69 203 ILE A C 1
ATOM 1577 O O . ILE A 1 203 ? -20.891 -11.047 -2.805 1 98.69 203 ILE A O 1
ATOM 1581 N N . ASP A 1 204 ? -21.812 -10.211 -0.923 1 98.56 204 ASP A N 1
ATOM 1582 C CA . ASP A 1 204 ? -22.578 -9.211 -1.651 1 98.56 204 ASP A CA 1
ATOM 1583 C C . ASP A 1 204 ? -21.672 -8.297 -2.467 1 98.56 204 ASP A C 1
ATOM 1585 O O . ASP A 1 204 ? -21.984 -7.973 -3.615 1 98.56 204 ASP A O 1
ATOM 1589 N N . PHE A 1 205 ? -20.656 -7.914 -1.858 1 98.5 205 PHE A N 1
ATOM 1590 C CA . PHE A 1 205 ? -19.688 -7.094 -2.564 1 98.5 205 PHE A CA 1
ATOM 1591 C C . PHE A 1 205 ? -19.141 -7.832 -3.779 1 98.5 205 PHE A C 1
ATOM 1593 O O . PHE A 1 205 ? -19.109 -7.285 -4.887 1 98.5 205 PHE A O 1
ATOM 1600 N N . ALA A 1 206 ? -18.672 -9.055 -3.625 1 98.88 206 ALA A N 1
ATOM 1601 C CA . ALA A 1 206 ? -18.062 -9.82 -4.711 1 98.88 206 ALA A CA 1
ATOM 1602 C C . ALA A 1 206 ? -19.031 -9.992 -5.875 1 98.88 206 ALA A C 1
ATOM 1604 O O . ALA A 1 206 ? -18.656 -9.812 -7.035 1 98.88 206 ALA A O 1
ATOM 1605 N N . LEU A 1 207 ? -20.25 -10.273 -5.547 1 98.75 207 LEU A N 1
ATOM 1606 C CA . LEU A 1 207 ? -21.266 -10.461 -6.582 1 98.75 207 LEU A CA 1
ATOM 1607 C C . LEU A 1 207 ? -21.547 -9.148 -7.305 1 98.75 207 LEU A C 1
ATOM 1609 O O . LEU A 1 207 ? -21.625 -9.125 -8.539 1 98.75 207 LEU A O 1
ATOM 1613 N N . ALA A 1 208 ? -21.703 -8.094 -6.523 1 98.69 208 ALA A N 1
ATOM 1614 C CA . ALA A 1 208 ? -22 -6.785 -7.109 1 98.69 208 ALA A CA 1
ATOM 1615 C C . ALA A 1 208 ? -20.828 -6.297 -7.961 1 98.69 208 ALA A C 1
ATOM 1617 O O . ALA A 1 208 ? -21.031 -5.75 -9.047 1 98.69 208 ALA A O 1
ATOM 1618 N N . ALA A 1 209 ? -19.672 -6.477 -7.445 1 98.75 209 ALA A N 1
ATOM 1619 C CA . ALA A 1 209 ? -18.469 -6.078 -8.18 1 98.75 209 ALA A CA 1
ATOM 1620 C C . ALA A 1 209 ? -18.328 -6.875 -9.477 1 98.75 209 ALA A C 1
ATOM 1622 O O . ALA A 1 209 ? -17.953 -6.328 -10.508 1 98.75 209 ALA A O 1
ATOM 1623 N N . ASN A 1 210 ? -18.594 -8.141 -9.383 1 98.62 210 ASN A N 1
ATOM 1624 C CA . ASN A 1 210 ? -18.531 -8.969 -10.586 1 98.62 210 ASN A CA 1
ATOM 1625 C C . ASN A 1 210 ? -19.531 -8.5 -11.641 1 98.62 210 ASN A C 1
ATOM 1627 O O . ASN A 1 210 ? -19.219 -8.469 -12.828 1 98.62 210 ASN A O 1
ATOM 1631 N N . ALA A 1 211 ? -20.703 -8.188 -11.211 1 98.38 211 ALA A N 1
ATOM 1632 C CA . ALA A 1 211 ? -21.719 -7.664 -12.125 1 98.38 211 ALA A CA 1
ATOM 1633 C C . ALA A 1 211 ? -21.25 -6.355 -12.758 1 98.38 211 ALA A C 1
ATOM 1635 O O . ALA A 1 211 ? -21.484 -6.117 -13.945 1 98.38 211 ALA A O 1
ATOM 1636 N N . LEU A 1 212 ? -20.672 -5.551 -11.945 1 98.38 212 LEU A N 1
ATOM 1637 C CA . LEU A 1 212 ? -20.125 -4.297 -12.445 1 98.38 212 LEU A CA 1
ATOM 1638 C C . LEU A 1 212 ? -19.062 -4.559 -13.516 1 98.38 212 LEU A C 1
ATOM 1640 O O . LEU A 1 212 ? -19.031 -3.875 -14.539 1 98.38 212 LEU A O 1
ATOM 1644 N N . VAL A 1 213 ? -18.172 -5.508 -13.32 1 98.25 213 VAL A N 1
ATOM 1645 C CA . VAL A 1 213 ? -17.125 -5.844 -14.281 1 98.25 213 VAL A CA 1
ATOM 1646 C C . VAL A 1 213 ? -17.75 -6.297 -15.594 1 98.25 213 VAL A C 1
ATOM 1648 O O . VAL A 1 213 ? -17.25 -5.953 -16.672 1 98.25 213 VAL A O 1
ATOM 1651 N N . ASP A 1 214 ? -18.828 -6.988 -15.516 1 97.12 214 ASP A N 1
ATOM 1652 C CA . ASP A 1 214 ? -19.516 -7.461 -16.703 1 97.12 214 ASP A CA 1
ATOM 1653 C C . ASP A 1 214 ? -20.016 -6.289 -17.547 1 97.12 214 ASP A C 1
ATOM 1655 O O . ASP A 1 214 ? -20.047 -6.367 -18.781 1 97.12 214 ASP A O 1
ATOM 1659 N N . THR A 1 215 ? -20.375 -5.266 -16.906 1 97.5 215 THR A N 1
ATOM 1660 C CA . THR A 1 215 ? -20.922 -4.109 -17.609 1 97.5 215 THR A CA 1
ATOM 1661 C C . THR A 1 215 ? -19.797 -3.164 -18.031 1 97.5 215 THR A C 1
ATOM 1663 O O . THR A 1 215 ? -19.859 -2.549 -19.109 1 97.5 215 THR A O 1
ATOM 1666 N N . LEU A 1 216 ? -18.828 -3.037 -17.234 1 97.38 216 LEU A N 1
ATOM 1667 C CA . LEU A 1 216 ? -17.719 -2.104 -17.469 1 97.38 216 LEU A CA 1
ATOM 1668 C C . LEU A 1 216 ? -16.719 -2.674 -18.469 1 97.38 216 LEU A C 1
ATOM 1670 O O . LEU A 1 216 ? -16.125 -1.928 -19.25 1 97.38 216 LEU A O 1
ATOM 1674 N N . GLY A 1 217 ? -16.5 -3.959 -18.453 1 96.62 217 GLY A N 1
ATOM 1675 C CA . GLY A 1 217 ? -15.516 -4.648 -19.266 1 96.62 217 GLY A CA 1
ATOM 1676 C C . GLY A 1 217 ? -15.594 -4.281 -20.734 1 96.62 217 GLY A C 1
ATOM 1677 O O . GLY A 1 217 ? -14.594 -3.857 -21.328 1 96.62 217 GLY A O 1
ATOM 1678 N N . PRO A 1 218 ? -16.781 -4.316 -21.281 1 96.81 218 PRO A N 1
ATOM 1679 C CA . PRO A 1 218 ? -16.922 -4 -22.703 1 96.81 218 PRO A CA 1
ATOM 1680 C C . PRO A 1 218 ? -16.562 -2.553 -23.031 1 96.81 218 PRO A C 1
ATOM 1682 O O . PRO A 1 218 ? -16.234 -2.232 -24.172 1 96.81 218 PRO A O 1
ATOM 1685 N N . ARG A 1 219 ? -16.516 -1.696 -22.078 1 96.31 219 ARG A N 1
ATOM 1686 C CA . ARG A 1 219 ? -16.266 -0.278 -22.297 1 96.31 219 ARG A CA 1
ATOM 1687 C C . ARG A 1 219 ? -14.781 0.047 -22.078 1 96.31 219 ARG A C 1
ATOM 1689 O O . ARG A 1 219 ? -14.32 1.133 -22.422 1 96.31 219 ARG A O 1
ATOM 1696 N N . LEU A 1 220 ? -14.055 -0.832 -21.484 1 96.31 220 LEU A N 1
ATOM 1697 C CA . LEU A 1 220 ? -12.633 -0.619 -21.219 1 96.31 220 LEU A CA 1
ATOM 1698 C C . LEU A 1 220 ? -11.789 -1.027 -22.422 1 96.31 220 LEU A C 1
ATOM 1700 O O . LEU A 1 220 ? -12.141 -1.972 -23.141 1 96.31 220 LEU A O 1
ATOM 1704 N N . PRO A 1 221 ? -10.734 -0.288 -22.641 1 95.31 221 PRO A N 1
ATOM 1705 C CA . PRO A 1 221 ? -9.836 -0.693 -23.719 1 95.31 221 PRO A CA 1
ATOM 1706 C C . PRO A 1 221 ? -9.055 -1.966 -23.391 1 95.31 221 PRO A C 1
ATOM 1708 O O . PRO A 1 221 ? -8.484 -2.594 -24.281 1 95.31 221 PRO A O 1
ATOM 1711 N N . LEU A 1 222 ? -8.977 -2.355 -22.172 1 95.06 222 LEU A N 1
ATOM 1712 C CA . LEU A 1 222 ? -8.305 -3.578 -21.75 1 95.06 222 LEU A CA 1
ATOM 1713 C C . LEU A 1 222 ? -9.102 -4.809 -22.172 1 95.06 222 LEU A C 1
ATOM 1715 O O . LEU A 1 222 ? -10.281 -4.938 -21.844 1 95.06 222 LEU A O 1
ATOM 1719 N N . ARG A 1 223 ? -8.359 -5.746 -22.828 1 96 223 ARG A N 1
ATOM 1720 C CA . ARG A 1 223 ? -9.031 -6.906 -23.406 1 96 223 ARG A CA 1
ATOM 1721 C C . ARG A 1 223 ? -8.32 -8.203 -23.031 1 96 223 ARG A C 1
ATOM 1723 O O . ARG A 1 223 ? -7.102 -8.211 -22.844 1 96 223 ARG A O 1
ATOM 1730 N N . SER A 1 224 ? -9.109 -9.258 -23.016 1 94.69 224 SER A N 1
ATOM 1731 C CA . SER A 1 224 ? -8.539 -10.594 -22.922 1 94.69 224 SER A CA 1
ATOM 1732 C C . SER A 1 224 ? -7.777 -10.953 -24.203 1 94.69 224 SER A C 1
ATOM 1734 O O . SER A 1 224 ? -7.93 -10.289 -25.219 1 94.69 224 SER A O 1
ATOM 1736 N N . PRO A 1 225 ? -6.977 -11.977 -24.094 1 90.56 225 PRO A N 1
ATOM 1737 C CA . PRO A 1 225 ? -6.168 -12.352 -25.266 1 90.56 225 PRO A CA 1
ATOM 1738 C C . PRO A 1 225 ? -7.02 -12.672 -26.484 1 90.56 225 PRO A C 1
ATOM 1740 O O . PRO A 1 225 ? -6.582 -12.453 -27.625 1 90.56 225 PRO A O 1
ATOM 1743 N N . ASP A 1 226 ? -8.188 -13.047 -26.281 1 93.5 226 ASP A N 1
ATOM 1744 C CA . ASP A 1 226 ? -9.062 -13.406 -27.391 1 93.5 226 ASP A CA 1
ATOM 1745 C C . ASP A 1 226 ? -9.875 -12.195 -27.859 1 93.5 226 ASP A C 1
ATOM 1747 O O . ASP A 1 226 ? -10.766 -12.328 -28.703 1 93.5 226 ASP A O 1
ATOM 1751 N N . GLY A 1 227 ? -9.648 -11.094 -27.281 1 94.88 227 GLY A N 1
ATOM 1752 C CA . GLY A 1 227 ? -10.305 -9.867 -27.703 1 94.88 227 GLY A CA 1
ATOM 1753 C C . GLY A 1 227 ? -11.57 -9.578 -26.906 1 94.88 227 GLY A C 1
ATOM 1754 O O . GLY A 1 227 ? -12.125 -8.477 -27 1 94.88 227 GLY A O 1
ATOM 1755 N N . SER A 1 228 ? -12 -10.516 -26.172 1 96.69 228 SER A N 1
ATOM 1756 C CA . SER A 1 228 ? -13.211 -10.328 -25.375 1 96.69 228 SER A CA 1
ATOM 1757 C C . SER A 1 228 ? -12.961 -9.398 -24.188 1 96.69 228 SER A C 1
ATOM 1759 O O . SER A 1 228 ? -11.812 -9.109 -23.859 1 96.69 228 SER A O 1
ATOM 1761 N N . PRO A 1 229 ? -14.023 -8.914 -23.578 1 97.69 229 PRO A N 1
ATOM 1762 C CA . PRO A 1 229 ? -13.875 -8.094 -22.375 1 97.69 229 PRO A CA 1
ATOM 1763 C C . PRO A 1 229 ? -13.219 -8.859 -21.219 1 97.69 229 PRO A C 1
ATOM 1765 O O . PRO A 1 229 ? -13.289 -10.094 -21.172 1 97.69 229 PRO A O 1
ATOM 1768 N N . ILE A 1 230 ? -12.586 -8.109 -20.312 1 97.88 230 ILE A N 1
ATOM 1769 C CA . ILE A 1 230 ? -11.93 -8.742 -19.172 1 97.88 230 ILE A CA 1
ATOM 1770 C C . ILE A 1 230 ? -12.977 -9.344 -18.234 1 97.88 230 ILE A C 1
ATOM 1772 O O . ILE A 1 230 ? -14.125 -8.883 -18.203 1 97.88 230 ILE A O 1
ATOM 1776 N N . ARG A 1 231 ? -12.617 -10.359 -17.547 1 97.88 231 ARG A N 1
ATOM 1777 C CA . ARG A 1 231 ? -13.359 -10.984 -16.453 1 97.88 231 ARG A CA 1
ATOM 1778 C C . ARG A 1 231 ? -12.516 -11.047 -15.188 1 97.88 231 ARG A C 1
ATOM 1780 O O . ARG A 1 231 ? -11.297 -10.859 -15.234 1 97.88 231 ARG A O 1
ATOM 1787 N N . MET A 1 232 ? -13.211 -11.25 -14.094 1 98.44 232 MET A N 1
ATOM 1788 C CA . MET A 1 232 ? -12.492 -11.359 -12.828 1 98.44 232 MET A CA 1
ATOM 1789 C C . MET A 1 232 ? -12.953 -12.586 -12.039 1 98.44 232 MET A C 1
ATOM 1791 O O . MET A 1 232 ? -14.078 -13.055 -12.227 1 98.44 232 MET A O 1
ATOM 1795 N N . GLY A 1 233 ? -12.055 -13.141 -11.273 1 98.69 233 GLY A N 1
ATOM 1796 C CA . GLY A 1 233 ? -12.352 -14.133 -10.258 1 98.69 233 GLY A CA 1
ATOM 1797 C C . GLY A 1 233 ? -12.289 -13.586 -8.844 1 98.69 233 GLY A C 1
ATOM 1798 O O . GLY A 1 233 ? -11.414 -12.773 -8.531 1 98.69 233 GLY A O 1
ATOM 1799 N N . TRP A 1 234 ? -13.234 -13.984 -8.008 1 98.88 234 TRP A N 1
ATOM 1800 C CA . TRP A 1 234 ? -13.367 -13.445 -6.66 1 98.88 234 TRP A CA 1
ATOM 1801 C C . TRP A 1 234 ? -13.312 -14.562 -5.625 1 98.88 234 TRP A C 1
ATOM 1803 O O . TRP A 1 234 ? -14.102 -15.508 -5.68 1 98.88 234 TRP A O 1
ATOM 1813 N N . GLY A 1 235 ? -12.375 -14.484 -4.703 1 98.81 235 GLY A N 1
ATOM 1814 C CA . GLY A 1 235 ? -12.297 -15.398 -3.574 1 98.81 235 GLY A CA 1
ATOM 1815 C C . GLY A 1 235 ? -12.703 -14.758 -2.26 1 98.81 235 GLY A C 1
ATOM 1816 O O . GLY A 1 235 ? -12.25 -13.664 -1.924 1 98.81 235 GLY A O 1
ATOM 1817 N N . VAL A 1 236 ? -13.602 -15.398 -1.521 1 98.81 236 VAL A N 1
ATOM 1818 C CA . VAL A 1 236 ? -14.062 -14.93 -0.218 1 98.81 236 VAL A CA 1
ATOM 1819 C C . VAL A 1 236 ? -13.641 -15.922 0.865 1 98.81 236 VAL A C 1
ATOM 1821 O O . VAL A 1 236 ? -14 -17.094 0.813 1 98.81 236 VAL A O 1
ATOM 1824 N N . VAL A 1 237 ? -12.891 -15.43 1.823 1 98.31 237 VAL A N 1
ATOM 1825 C CA . VAL A 1 237 ? -12.281 -16.281 2.836 1 98.31 237 VAL A CA 1
ATOM 1826 C C . VAL A 1 237 ? -12.438 -15.648 4.215 1 98.31 237 VAL A C 1
ATOM 1828 O O . VAL A 1 237 ? -12.453 -14.422 4.34 1 98.31 237 VAL A O 1
ATOM 1831 N N . VAL A 1 238 ? -12.633 -16.453 5.195 1 97.19 238 VAL A N 1
ATOM 1832 C CA . VAL A 1 238 ? -12.609 -15.977 6.574 1 97.19 238 VAL A CA 1
ATOM 1833 C C . VAL A 1 238 ? -11.492 -16.672 7.344 1 97.19 238 VAL A C 1
ATOM 1835 O O . VAL A 1 238 ? -11.203 -17.844 7.098 1 97.19 238 VAL A O 1
ATOM 1838 N N . GLY A 1 239 ? -10.812 -15.953 8.172 1 95.44 239 GLY A N 1
ATOM 1839 C CA . GLY A 1 239 ? -9.789 -16.547 9.023 1 95.44 239 GLY A CA 1
ATOM 1840 C C . GLY A 1 239 ? -9.188 -15.562 10.008 1 95.44 239 GLY A C 1
ATOM 1841 O O . GLY A 1 239 ? -9.477 -14.367 9.953 1 95.44 239 GLY A O 1
ATOM 1842 N N . THR A 1 240 ? -8.414 -16.125 10.883 1 94.38 240 THR A N 1
ATOM 1843 C CA . THR A 1 240 ? -7.676 -15.305 11.836 1 94.38 240 THR A CA 1
ATOM 1844 C C . THR A 1 240 ? -6.41 -14.734 11.203 1 94.38 240 THR A C 1
ATOM 1846 O O . THR A 1 240 ? -5.676 -15.453 10.516 1 94.38 240 THR A O 1
ATOM 1849 N N . VAL A 1 241 ? -6.227 -13.438 11.383 1 94.75 241 VAL A N 1
ATOM 1850 C CA . VAL A 1 241 ? -5.051 -12.773 10.828 1 94.75 241 VAL A CA 1
ATOM 1851 C C . VAL A 1 241 ? -4.434 -11.852 11.875 1 94.75 241 VAL A C 1
ATOM 1853 O O . VAL A 1 241 ? -5.078 -11.523 12.875 1 94.75 241 VAL A O 1
ATOM 1856 N N . ALA A 1 242 ? -3.225 -11.57 11.711 1 91.88 242 ALA A N 1
ATOM 1857 C CA . ALA A 1 242 ? -2.586 -10.484 12.438 1 91.88 242 ALA A CA 1
ATOM 1858 C C . ALA A 1 242 ? -2.539 -9.211 11.594 1 91.88 242 ALA A C 1
ATOM 1860 O O . ALA A 1 242 ? -2.256 -9.266 10.391 1 91.88 242 ALA A O 1
ATOM 1861 N N . LEU A 1 243 ? -2.926 -8.141 12.172 1 84.88 243 LEU A N 1
ATOM 1862 C CA . LEU A 1 243 ? -2.795 -6.828 11.555 1 84.88 243 LEU A CA 1
ATOM 1863 C C . LEU A 1 243 ? -1.561 -6.102 12.086 1 84.88 243 LEU A C 1
ATOM 1865 O O . LEU A 1 243 ? -1.352 -6.02 13.297 1 84.88 243 LEU A O 1
ATOM 1869 N N . ALA A 1 244 ? -0.76 -5.758 11.133 1 80 244 ALA A N 1
ATOM 1870 C CA . ALA A 1 244 ? 0.468 -5.078 11.539 1 80 244 ALA A CA 1
ATOM 1871 C C . ALA A 1 244 ? 0.8 -3.934 10.586 1 80 244 ALA A C 1
ATOM 1873 O O . ALA A 1 244 ? 0.783 -4.109 9.367 1 80 244 ALA A O 1
ATOM 1874 N N . ALA A 1 245 ? 1.076 -2.811 11.18 1 73.38 245 ALA A N 1
ATOM 1875 C CA . ALA A 1 245 ? 1.578 -1.706 10.375 1 73.38 245 ALA A CA 1
ATOM 1876 C C . ALA A 1 245 ? 3.039 -1.927 9.984 1 73.38 245 ALA A C 1
ATOM 1878 O O . ALA A 1 245 ? 3.938 -1.754 10.812 1 73.38 245 ALA A O 1
ATOM 1879 N N . MET A 1 246 ? 3.266 -2.49 8.805 1 66.81 246 MET A N 1
ATOM 1880 C CA . MET A 1 246 ? 4.629 -2.77 8.375 1 66.81 246 MET A CA 1
ATOM 1881 C C . MET A 1 246 ? 5.328 -1.494 7.91 1 66.81 246 MET A C 1
ATOM 1883 O O . MET A 1 246 ? 6.531 -1.327 8.125 1 66.81 246 MET A O 1
ATOM 1887 N N . THR A 1 247 ? 4.625 -0.753 7.125 1 61.94 247 THR A N 1
ATOM 1888 C CA . THR A 1 247 ? 5.02 0.595 6.73 1 61.94 247 THR A CA 1
ATOM 1889 C C . THR A 1 247 ? 3.939 1.605 7.102 1 61.94 247 THR A C 1
ATOM 1891 O O . THR A 1 247 ? 2.873 1.229 7.594 1 61.94 247 THR A O 1
ATOM 1894 N N . ARG A 1 248 ? 4.266 2.707 6.977 1 57.69 248 ARG A N 1
ATOM 1895 C CA . ARG A 1 248 ? 3.271 3.742 7.242 1 57.69 248 ARG A CA 1
ATOM 1896 C C . ARG A 1 248 ? 2.137 3.691 6.227 1 57.69 248 ARG A C 1
ATOM 1898 O O . ARG A 1 248 ? 1.043 4.195 6.48 1 57.69 248 ARG A O 1
ATOM 1905 N N . SER A 1 249 ? 2.424 2.973 5.184 1 57.97 249 SER A N 1
ATOM 1906 C CA . SER A 1 249 ? 1.463 3.123 4.098 1 57.97 249 SER A CA 1
ATOM 1907 C C . SER A 1 249 ? 0.542 1.912 4 1 57.97 249 SER A C 1
ATOM 1909 O O . SER A 1 249 ? -0.54 1.993 3.414 1 57.97 249 SER A O 1
ATOM 1911 N N . VAL A 1 250 ? 0.944 0.862 4.492 1 62.41 250 VAL A N 1
ATOM 1912 C CA . VAL A 1 250 ? 0.085 -0.3 4.293 1 62.41 250 VAL A CA 1
ATOM 1913 C C . VAL A 1 250 ? 0.059 -1.147 5.562 1 62.41 250 VAL A C 1
ATOM 1915 O O . VAL A 1 250 ? 1.107 -1.437 6.145 1 62.41 250 VAL A O 1
ATOM 1918 N N . GLU A 1 251 ? -1.177 -1.399 6.02 1 74.44 251 GLU A N 1
ATOM 1919 C CA . GLU A 1 251 ? -1.375 -2.402 7.062 1 74.44 251 GLU A CA 1
ATOM 1920 C C . GLU A 1 251 ? -1.362 -3.812 6.48 1 74.44 251 GLU A C 1
ATOM 1922 O O . GLU A 1 251 ? -2.189 -4.145 5.625 1 74.44 251 GLU A O 1
ATOM 1927 N N . ALA A 1 252 ? -0.437 -4.531 6.875 1 84.38 252 ALA A N 1
ATOM 1928 C CA . ALA A 1 252 ? -0.353 -5.918 6.422 1 84.38 252 ALA A CA 1
ATOM 1929 C C . ALA A 1 252 ? -1.402 -6.785 7.109 1 84.38 252 ALA A C 1
ATOM 1931 O O . ALA A 1 252 ? -1.67 -6.617 8.305 1 84.38 252 ALA A O 1
ATOM 1932 N N . VAL A 1 253 ? -2.055 -7.512 6.328 1 90 253 VAL A N 1
ATOM 1933 C CA . VAL A 1 253 ? -2.943 -8.562 6.82 1 90 253 VAL A CA 1
ATOM 1934 C C . VAL A 1 253 ? -2.248 -9.914 6.719 1 90 253 VAL A C 1
ATOM 1936 O O . VAL A 1 253 ? -2.199 -10.516 5.645 1 90 253 VAL A O 1
ATOM 1939 N N . ILE A 1 254 ? -1.813 -10.352 7.867 1 92.31 254 ILE A N 1
ATOM 1940 C CA . ILE A 1 254 ? -0.875 -11.469 7.875 1 92.31 254 ILE A CA 1
ATOM 1941 C C . ILE A 1 254 ? -1.573 -12.727 8.391 1 92.31 254 ILE A C 1
ATOM 1943 O O . ILE A 1 254 ? -2.072 -12.742 9.523 1 92.31 254 ILE A O 1
ATOM 1947 N N . GLY A 1 255 ? -1.523 -13.758 7.574 1 93.12 255 GLY A N 1
ATOM 1948 C CA . GLY A 1 255 ? -2.086 -15.047 7.945 1 93.12 255 GLY A CA 1
ATOM 1949 C C . GLY A 1 255 ? -2.281 -15.969 6.758 1 93.12 255 GLY A C 1
ATOM 1950 O O . GLY A 1 255 ? -2.326 -15.523 5.613 1 93.12 255 GLY A O 1
ATOM 1951 N N . ASP A 1 256 ? -2.453 -17.219 7.062 1 93.81 256 ASP A N 1
ATOM 1952 C CA . ASP A 1 256 ? -2.666 -18.234 6.031 1 93.81 256 ASP A CA 1
ATOM 1953 C C . ASP A 1 256 ? -3.916 -17.938 5.211 1 93.81 256 ASP A C 1
ATOM 1955 O O . ASP A 1 256 ? -3.945 -18.172 4.004 1 93.81 256 ASP A O 1
ATOM 1959 N N . SER A 1 257 ? -4.895 -17.422 5.875 1 94.94 257 SER A N 1
ATOM 1960 C CA . SER A 1 257 ? -6.152 -17.125 5.195 1 94.94 257 SER A CA 1
ATOM 1961 C C . SER A 1 257 ? -5.961 -16.094 4.094 1 94.94 257 SER A C 1
ATOM 1963 O O . SER A 1 257 ? -6.648 -16.125 3.074 1 94.94 257 SER A O 1
ATOM 1965 N N . THR A 1 258 ? -5.055 -15.133 4.289 1 95.81 258 THR A N 1
ATOM 1966 C CA . THR A 1 258 ? -4.746 -14.156 3.248 1 95.81 258 THR A CA 1
ATOM 1967 C C . THR A 1 258 ? -4.207 -14.852 2 1 95.81 258 THR A C 1
ATOM 1969 O O . THR A 1 258 ? -4.613 -14.531 0.881 1 95.81 258 THR A O 1
ATOM 1972 N N . ASN A 1 259 ? -3.316 -15.859 2.17 1 94.38 259 ASN A N 1
ATOM 1973 C CA . ASN A 1 259 ? -2.799 -16.625 1.045 1 94.38 259 ASN A CA 1
ATOM 1974 C C . ASN A 1 259 ? -3.91 -17.391 0.33 1 94.38 259 ASN A C 1
ATOM 1976 O O . ASN A 1 259 ? -3.951 -17.438 -0.9 1 94.38 259 ASN A O 1
ATOM 1980 N N . VAL A 1 260 ? -4.746 -17.922 1.139 1 96.12 260 VAL A N 1
ATOM 1981 C CA . VAL A 1 260 ? -5.863 -18.688 0.585 1 96.12 260 VAL A CA 1
ATOM 1982 C C . VAL A 1 260 ? -6.738 -17.781 -0.268 1 96.12 260 VAL A C 1
ATOM 1984 O O . VAL A 1 260 ? -7.176 -18.156 -1.356 1 96.12 260 VAL A O 1
ATOM 1987 N N . ALA A 1 261 ? -6.969 -16.609 0.216 1 97.31 261 ALA A N 1
ATOM 1988 C CA . ALA A 1 261 ? -7.812 -15.664 -0.513 1 97.31 261 ALA A CA 1
ATOM 1989 C C . ALA A 1 261 ? -7.215 -15.336 -1.879 1 97.31 261 ALA A C 1
ATOM 1991 O O . ALA A 1 261 ? -7.922 -15.344 -2.891 1 97.31 261 ALA A O 1
ATOM 1992 N N . PHE A 1 262 ? -5.922 -15.055 -1.926 1 95.69 262 PHE A N 1
ATOM 1993 C CA . PHE A 1 262 ? -5.258 -14.719 -3.18 1 95.69 262 PHE A CA 1
ATOM 1994 C C . PHE A 1 262 ? -5.246 -15.914 -4.125 1 95.69 262 PHE A C 1
ATOM 1996 O O . PHE A 1 262 ? -5.469 -15.766 -5.328 1 95.69 262 PHE A O 1
ATOM 2003 N N . ARG A 1 263 ? -5.027 -17.125 -3.613 1 95.62 263 ARG A N 1
ATOM 2004 C CA . ARG A 1 263 ? -5 -18.328 -4.441 1 95.62 263 ARG A CA 1
ATOM 2005 C C . ARG A 1 263 ? -6.391 -18.656 -4.965 1 95.62 263 ARG A C 1
ATOM 2007 O O . ARG A 1 263 ? -6.543 -19.062 -6.121 1 95.62 263 ARG A O 1
ATOM 2014 N N . LEU A 1 264 ? -7.34 -18.469 -4.078 1 97.38 264 LEU A N 1
ATOM 2015 C CA . LEU A 1 264 ? -8.711 -18.797 -4.473 1 97.38 264 LEU A CA 1
ATOM 2016 C C . LEU A 1 264 ? -9.188 -17.859 -5.582 1 97.38 264 LEU A C 1
ATOM 2018 O O . LEU A 1 264 ?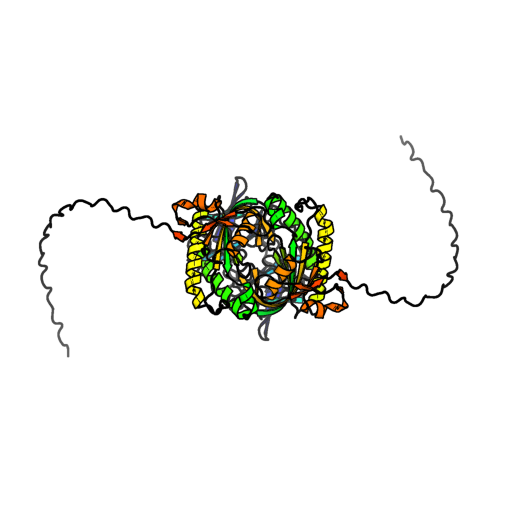 -9.883 -18.297 -6.504 1 97.38 264 LEU A O 1
ATOM 2022 N N . SER A 1 265 ? -8.844 -16.578 -5.5 1 97.88 265 SER A N 1
ATOM 2023 C CA . SER A 1 265 ? -9.219 -15.648 -6.555 1 97.88 265 SER A CA 1
ATOM 2024 C C . SER A 1 265 ? -8.594 -16.047 -7.891 1 97.88 265 SER A C 1
ATOM 2026 O O . SER A 1 265 ? -9.164 -15.781 -8.953 1 97.88 265 SER A O 1
ATOM 2028 N N . GLY A 1 266 ? -7.418 -16.719 -7.844 1 95.5 266 GLY A N 1
ATOM 2029 C CA . GLY A 1 266 ? -6.734 -17.188 -9.039 1 95.5 266 GLY A CA 1
ATOM 2030 C C . GLY A 1 266 ? -7.379 -18.422 -9.648 1 95.5 266 GLY A C 1
ATOM 2031 O O . GLY A 1 266 ? -7.094 -18.766 -10.797 1 95.5 266 GLY A O 1
ATOM 2032 N N . LEU A 1 267 ? -8.219 -19.047 -8.906 1 96.12 267 LEU A N 1
ATOM 2033 C CA . LEU A 1 267 ? -8.938 -20.219 -9.391 1 96.12 267 LEU A CA 1
ATOM 2034 C C . LEU A 1 267 ? -10.352 -19.859 -9.828 1 96.12 267 LEU A C 1
ATOM 2036 O O . LEU A 1 267 ? -10.891 -20.438 -10.766 1 96.12 267 LEU A O 1
ATOM 2040 N N . ALA A 1 268 ? -10.93 -18.891 -9.164 1 98.12 268 ALA A N 1
ATOM 2041 C CA . ALA A 1 268 ? -12.305 -18.469 -9.445 1 98.12 268 ALA A CA 1
ATOM 2042 C C . ALA A 1 268 ? -12.438 -17.922 -10.867 1 98.12 268 ALA A C 1
ATOM 2044 O O . ALA A 1 268 ? -11.539 -17.25 -11.359 1 98.12 268 ALA A O 1
ATOM 2045 N N . GLY A 1 269 ? -13.562 -18.281 -11.484 1 96.94 269 GLY A N 1
ATOM 2046 C CA . GLY A 1 269 ? -13.852 -17.781 -12.82 1 96.94 269 GLY A CA 1
ATOM 2047 C C . GLY A 1 269 ? -13.016 -18.438 -13.898 1 96.94 269 GLY A C 1
ATOM 2048 O O . GLY A 1 269 ? -13.039 -18.016 -15.055 1 96.94 269 GLY A O 1
ATOM 2049 N N . ARG A 1 270 ? -12.219 -19.438 -13.555 1 95.62 270 ARG A N 1
ATOM 2050 C CA . ARG A 1 270 ? -11.359 -20.141 -14.5 1 95.62 270 ARG A CA 1
ATOM 2051 C C . ARG A 1 270 ? -11.742 -21.625 -14.594 1 95.62 270 ARG A C 1
ATOM 2053 O O . ARG A 1 270 ? -12.234 -22.203 -13.617 1 95.62 270 ARG A O 1
ATOM 2060 N N . GLN A 1 271 ? -11.508 -22.125 -15.766 1 95.12 271 GLN A N 1
ATOM 2061 C CA . GLN A 1 271 ? -11.695 -23.562 -16.016 1 95.12 271 GLN A CA 1
ATOM 2062 C C . GLN A 1 271 ? -13.094 -24 -15.602 1 95.12 271 GLN A C 1
ATOM 2064 O O . GLN A 1 271 ? -13.25 -25.016 -14.914 1 95.12 271 GLN A O 1
ATOM 2069 N N . GLY A 1 272 ? -14.07 -23.156 -15.852 1 94.81 272 GLY A N 1
ATOM 2070 C CA . GLY A 1 272 ? -15.469 -23.5 -15.656 1 94.81 272 GLY A CA 1
ATOM 2071 C C . GLY A 1 272 ? -15.977 -23.188 -14.266 1 94.81 272 GLY A C 1
ATOM 2072 O O . GLY A 1 272 ? -17.156 -23.359 -13.969 1 94.81 272 GLY A O 1
ATOM 2073 N N . ARG A 1 273 ? -15.164 -22.719 -13.43 1 97.38 273 ARG A N 1
ATOM 2074 C CA . ARG A 1 273 ? -15.57 -22.359 -12.07 1 97.38 273 ARG A CA 1
ATOM 2075 C C . ARG A 1 273 ? -16.359 -21.062 -12.062 1 97.38 273 ARG A C 1
ATOM 2077 O O . ARG A 1 273 ? -16.203 -20.219 -12.945 1 97.38 273 ARG A O 1
ATOM 2084 N N . ALA A 1 274 ? -17.172 -20.953 -11.031 1 98.25 274 ALA A N 1
ATOM 2085 C CA . ALA A 1 274 ? -17.922 -19.703 -10.836 1 98.25 274 ALA A CA 1
ATOM 2086 C C . ALA A 1 274 ? -16.969 -18.531 -10.578 1 98.25 274 ALA A C 1
ATOM 2088 O O . ALA A 1 274 ? -15.867 -18.719 -10.078 1 98.25 274 ALA A O 1
ATOM 2089 N N . SER A 1 275 ? -17.438 -17.328 -10.891 1 98.62 275 SER A N 1
ATOM 2090 C CA . SER A 1 275 ? -16.641 -16.125 -10.695 1 98.62 275 SER A CA 1
ATOM 2091 C C . SER A 1 275 ? -16.438 -15.828 -9.219 1 98.62 275 SER A C 1
ATOM 2093 O O . SER A 1 275 ? -15.422 -15.25 -8.828 1 98.62 275 SER A O 1
ATOM 2095 N N . VAL A 1 276 ? -17.391 -16.188 -8.43 1 98.88 276 VAL A N 1
ATOM 2096 C CA . VAL A 1 276 ? -17.297 -15.953 -6.988 1 98.88 276 VAL A CA 1
ATOM 2097 C C . VAL A 1 276 ? -17.25 -17.297 -6.258 1 98.88 276 VAL A C 1
ATOM 2099 O O . VAL A 1 276 ? -18.156 -18.109 -6.395 1 98.88 276 VAL A O 1
ATOM 2102 N N . MET A 1 277 ? -16.188 -17.516 -5.535 1 98.81 277 MET A N 1
ATOM 2103 C CA . MET A 1 277 ? -15.992 -18.719 -4.742 1 98.81 277 MET A CA 1
ATOM 2104 C C . MET A 1 277 ? -15.719 -18.375 -3.281 1 98.81 277 MET A C 1
ATOM 2106 O O . MET A 1 277 ? -15.07 -17.375 -2.986 1 98.81 277 MET A O 1
ATOM 2110 N N . ALA A 1 278 ? -16.219 -19.203 -2.373 1 98.81 278 ALA A N 1
ATOM 2111 C CA . ALA A 1 278 ? -16.047 -18.953 -0.945 1 98.81 278 ALA A CA 1
ATOM 2112 C C . ALA A 1 278 ? -15.617 -20.219 -0.213 1 98.81 278 ALA A C 1
ATOM 2114 O O . ALA A 1 278 ? -15.953 -21.328 -0.639 1 98.81 278 ALA A O 1
ATOM 2115 N N . THR A 1 279 ? -14.914 -20.062 0.847 1 97.88 279 THR A N 1
ATOM 2116 C CA . THR A 1 279 ? -14.5 -21.203 1.662 1 97.88 279 THR A CA 1
ATOM 2117 C C . THR A 1 279 ? -15.617 -21.625 2.609 1 97.88 279 THR A C 1
ATOM 2119 O O . THR A 1 279 ? -16.609 -20.906 2.764 1 97.88 279 THR A O 1
ATOM 2122 N N . THR A 1 280 ? -15.375 -22.75 3.287 1 97.25 280 THR A N 1
ATOM 2123 C CA . THR A 1 280 ? -16.344 -23.359 4.199 1 97.25 280 THR A CA 1
ATOM 2124 C C . THR A 1 280 ? -16.688 -22.391 5.332 1 97.25 280 THR A C 1
ATOM 2126 O O . THR A 1 280 ? -17.844 -22.297 5.738 1 97.25 280 THR A O 1
ATOM 2129 N N . GLY A 1 281 ? -15.688 -21.734 5.824 1 96.19 281 GLY A N 1
ATOM 2130 C CA . GLY A 1 281 ? -15.914 -20.828 6.938 1 96.19 281 GLY A CA 1
ATOM 2131 C C . GLY A 1 281 ? -16.891 -19.719 6.609 1 96.19 281 GLY A C 1
ATOM 2132 O O . GLY A 1 281 ? -17.719 -19.328 7.441 1 96.19 281 GLY A O 1
ATOM 2133 N N . VAL A 1 282 ? -16.781 -19.219 5.422 1 97.5 282 VAL A N 1
ATOM 2134 C CA . VAL A 1 282 ? -17.688 -18.156 4.988 1 97.5 282 VAL A CA 1
ATOM 2135 C C . VAL A 1 282 ? -19.094 -18.719 4.805 1 97.5 282 VAL A C 1
ATOM 2137 O O . VAL A 1 282 ? -20.062 -18.094 5.238 1 97.5 282 VAL A O 1
ATOM 2140 N N . ARG A 1 283 ? -19.203 -19.812 4.207 1 97.31 283 ARG A N 1
ATOM 2141 C CA . ARG A 1 283 ? -20.516 -20.422 3.963 1 97.31 283 ARG A CA 1
ATOM 2142 C C . ARG A 1 283 ? -21.25 -20.656 5.273 1 97.31 283 ARG A C 1
ATOM 2144 O O . ARG A 1 283 ? -22.469 -20.406 5.355 1 97.31 283 ARG A O 1
ATOM 2151 N N . ARG A 1 284 ? -20.625 -21.062 6.211 1 95.5 284 ARG A N 1
ATOM 2152 C CA . ARG A 1 284 ? -21.25 -21.359 7.496 1 95.5 284 ARG A CA 1
ATOM 2153 C C . ARG A 1 284 ? -21.953 -20.141 8.062 1 95.5 284 ARG A C 1
ATOM 2155 O O . ARG A 1 284 ? -23.016 -20.266 8.68 1 95.5 284 ARG A O 1
ATOM 2162 N N . THR A 1 285 ? -21.406 -19.016 7.824 1 93.31 285 THR A N 1
ATOM 2163 C CA . THR A 1 285 ? -21.938 -17.812 8.453 1 93.31 285 THR A CA 1
ATOM 2164 C C . THR A 1 285 ? -22.953 -17.141 7.535 1 93.31 285 THR A C 1
ATOM 2166 O O . THR A 1 285 ? -23.734 -16.297 7.98 1 93.31 285 THR A O 1
ATOM 2169 N N . ALA A 1 286 ? -22.984 -17.547 6.227 1 95.5 286 ALA A N 1
ATOM 2170 C CA . ALA A 1 286 ? -23.812 -16.797 5.289 1 95.5 286 ALA A CA 1
ATOM 2171 C C . ALA A 1 286 ? -24.703 -17.734 4.473 1 95.5 286 ALA A C 1
ATOM 2173 O O . ALA A 1 286 ? -25.344 -17.312 3.498 1 95.5 286 ALA A O 1
ATOM 2174 N N . GLU A 1 287 ? -24.844 -18.938 4.867 1 94.38 287 GLU A N 1
ATOM 2175 C CA . GLU A 1 287 ? -25.438 -20.016 4.066 1 94.38 287 GLU A CA 1
ATOM 2176 C C . GLU A 1 287 ? -26.875 -19.656 3.662 1 94.38 287 GLU A C 1
ATOM 2178 O O . GLU A 1 287 ? -27.266 -19.875 2.512 1 94.38 287 GLU A O 1
ATOM 2183 N N . ALA A 1 288 ? -27.578 -19.062 4.473 1 93.81 288 ALA A N 1
ATOM 2184 C CA . ALA A 1 288 ? -29.016 -18.859 4.266 1 93.81 288 ALA A CA 1
ATOM 2185 C C . ALA A 1 288 ? -29.266 -17.719 3.281 1 93.81 288 ALA A C 1
ATOM 2187 O O . ALA A 1 288 ? -30.375 -17.594 2.736 1 93.81 288 ALA A O 1
ATOM 2188 N N . HIS A 1 289 ? -28.312 -16.953 2.979 1 96 289 HIS A N 1
ATOM 2189 C CA . HIS A 1 289 ? -28.547 -15.711 2.258 1 96 289 HIS A CA 1
ATOM 2190 C C . HIS A 1 289 ? -28.234 -15.867 0.773 1 96 289 HIS A C 1
ATOM 2192 O O . HIS A 1 289 ? -28.578 -15 -0.033 1 96 289 HIS A O 1
ATOM 2198 N N . PHE A 1 290 ? -27.656 -17.031 0.415 1 98.12 290 PHE A N 1
ATOM 2199 C CA . PHE A 1 290 ? -27.172 -17.156 -0.957 1 98.12 290 PHE A CA 1
ATOM 2200 C C . PHE A 1 290 ? -27.5 -18.531 -1.526 1 98.12 290 PHE A C 1
ATOM 2202 O O . PHE A 1 290 ? -27.812 -19.453 -0.779 1 98.12 290 PHE A O 1
ATOM 2209 N N . VAL A 1 291 ? -27.5 -18.641 -2.883 1 97.88 291 VAL A N 1
ATOM 2210 C CA . VAL A 1 291 ? -27.562 -19.906 -3.607 1 97.88 291 VAL A CA 1
ATOM 2211 C C . VAL A 1 291 ? -26.156 -20.438 -3.842 1 97.88 291 VAL A C 1
ATOM 2213 O O . VAL A 1 291 ? -25.312 -19.734 -4.418 1 97.88 291 VAL A O 1
ATOM 2216 N N . TRP A 1 292 ? -25.922 -21.656 -3.402 1 98.06 292 TRP A N 1
ATOM 2217 C CA . TRP A 1 292 ? -24.578 -22.234 -3.438 1 98.06 292 TRP A CA 1
ATOM 2218 C C . TRP A 1 292 ? -24.5 -23.391 -4.434 1 98.06 292 TRP A C 1
ATOM 2220 O O . TRP A 1 292 ? -25.469 -24.141 -4.598 1 98.06 292 TRP A O 1
ATOM 2230 N N . GLY A 1 293 ? -23.453 -23.516 -5.105 1 97.81 293 GLY A N 1
ATOM 2231 C CA . GLY A 1 293 ? -23.188 -24.688 -5.914 1 97.81 293 GLY A CA 1
ATOM 2232 C C . GLY A 1 293 ? -22.531 -25.812 -5.137 1 97.81 293 GLY A C 1
ATOM 2233 O O . GLY A 1 293 ? -22.312 -25.688 -3.932 1 97.81 293 GLY A O 1
ATOM 2234 N N . GLU A 1 294 ? -22.172 -26.875 -5.844 1 97.12 294 GLU A N 1
ATOM 2235 C CA . GLU A 1 294 ? -21.531 -28.031 -5.223 1 97.12 294 GLU A CA 1
ATOM 2236 C C . GLU A 1 294 ? -20.094 -27.703 -4.824 1 97.12 294 GLU A C 1
ATOM 2238 O O . GLU A 1 294 ? -19.344 -27.125 -5.609 1 97.12 294 GLU A O 1
ATOM 2243 N N . GLY A 1 295 ? -19.766 -28.109 -3.629 1 97.06 295 GLY A N 1
ATOM 2244 C CA . GLY A 1 295 ? -18.422 -27.891 -3.131 1 97.06 295 GLY A CA 1
ATOM 2245 C C . GLY A 1 295 ? -17.375 -28.703 -3.877 1 97.06 295 GLY A C 1
ATOM 2246 O O . GLY A 1 295 ? -17.688 -29.75 -4.449 1 97.06 295 GLY A O 1
ATOM 2247 N N . GLU A 1 296 ? -16.188 -28.172 -3.889 1 96.38 296 GLU A N 1
ATOM 2248 C CA . GLU A 1 296 ? -15.055 -28.922 -4.434 1 96.38 296 GLU A CA 1
ATOM 2249 C C . GLU A 1 296 ? -13.812 -28.75 -3.557 1 96.38 296 GLU A C 1
ATOM 2251 O O . GLU A 1 296 ? -13.68 -27.766 -2.838 1 96.38 296 GLU A O 1
ATOM 2256 N N . GLN A 1 297 ? -12.969 -29.734 -3.625 1 96.19 297 GLN A N 1
ATOM 2257 C CA . GLN A 1 297 ? -11.68 -29.656 -2.957 1 96.19 297 GLN A CA 1
ATOM 2258 C C . GLN A 1 297 ? -10.586 -29.203 -3.924 1 96.19 297 GLN A C 1
ATOM 2260 O O . GLN A 1 297 ? -10.43 -29.781 -5.004 1 96.19 297 GLN A O 1
ATOM 2265 N N . VAL A 1 298 ? -9.914 -28.203 -3.553 1 95 298 VAL A N 1
ATOM 2266 C CA . VAL A 1 298 ? -8.867 -27.672 -4.43 1 95 298 VAL A CA 1
ATOM 2267 C C . VAL A 1 298 ? -7.523 -27.719 -3.709 1 95 298 VAL A C 1
ATOM 2269 O O . VAL A 1 298 ? -7.465 -27.609 -2.482 1 95 298 VAL A O 1
ATOM 2272 N N . GLU A 1 299 ? -6.496 -27.891 -4.508 1 91.81 299 GLU A N 1
ATOM 2273 C CA . GLU A 1 299 ? -5.129 -27.75 -4.016 1 91.81 299 GLU A CA 1
ATOM 2274 C C . GLU A 1 299 ? -4.613 -26.328 -4.223 1 91.81 299 GLU A C 1
ATOM 2276 O O . GLU A 1 299 ? -4.707 -25.781 -5.32 1 91.81 299 GLU A O 1
ATOM 2281 N N . LEU A 1 300 ? -4.188 -25.75 -3.139 1 87.81 300 LEU A N 1
ATOM 2282 C CA . LEU A 1 300 ? -3.604 -24.422 -3.225 1 87.81 300 LEU A CA 1
ATOM 2283 C C . LEU A 1 300 ? -2.082 -24.484 -3.158 1 87.81 300 LEU A C 1
ATOM 2285 O O . LEU A 1 300 ? -1.522 -25.125 -2.258 1 87.81 300 LEU A O 1
ATOM 2289 N N . LYS A 1 301 ? -1.459 -23.875 -4.066 1 80.69 301 LYS A N 1
ATOM 2290 C CA . LYS A 1 301 ? -0.008 -23.953 -4.215 1 80.69 301 LYS A CA 1
ATOM 2291 C C . LYS A 1 301 ? 0.696 -23.562 -2.916 1 80.69 301 LYS A C 1
ATOM 2293 O O . LYS A 1 301 ? 0.353 -22.562 -2.291 1 80.69 301 LYS A O 1
ATOM 2298 N N . GLY A 1 302 ? 1.646 -24.406 -2.508 1 79.44 302 GLY A N 1
ATOM 2299 C CA . GLY A 1 302 ? 2.492 -24.109 -1.36 1 79.44 302 GLY A CA 1
ATOM 2300 C C . GLY A 1 302 ? 1.866 -24.531 -0.041 1 79.44 302 GLY A C 1
ATOM 2301 O O . GLY A 1 302 ? 2.52 -24.484 1.003 1 79.44 302 GLY A O 1
ATOM 2302 N N . ARG A 1 303 ? 0.621 -24.859 -0.104 1 82.75 303 ARG A N 1
ATOM 2303 C CA . ARG A 1 303 ? -0.074 -25.266 1.114 1 82.75 303 ARG A CA 1
ATOM 2304 C C . ARG A 1 303 ? -0.211 -26.781 1.188 1 82.75 303 ARG A C 1
ATOM 2306 O O . ARG A 1 303 ? -0.274 -27.453 0.158 1 82.75 303 ARG A O 1
ATOM 2313 N N . ARG A 1 304 ? -0.281 -27.125 2.436 1 83.5 304 ARG A N 1
ATOM 2314 C CA . ARG A 1 304 ? -0.52 -28.547 2.641 1 83.5 304 ARG A CA 1
ATOM 2315 C C . ARG A 1 304 ? -2.012 -28.844 2.732 1 83.5 304 ARG A C 1
ATOM 2317 O O . ARG A 1 304 ? -2.768 -28.078 3.332 1 83.5 304 ARG A O 1
ATOM 2324 N N . GLY A 1 305 ? -2.455 -29.734 2.014 1 82.12 305 GLY A N 1
ATOM 2325 C CA . GLY A 1 305 ? -3.84 -30.172 2.105 1 82.12 305 GLY A CA 1
ATOM 2326 C C . GLY A 1 305 ? -4.742 -29.484 1.093 1 82.12 305 GLY A C 1
ATOM 2327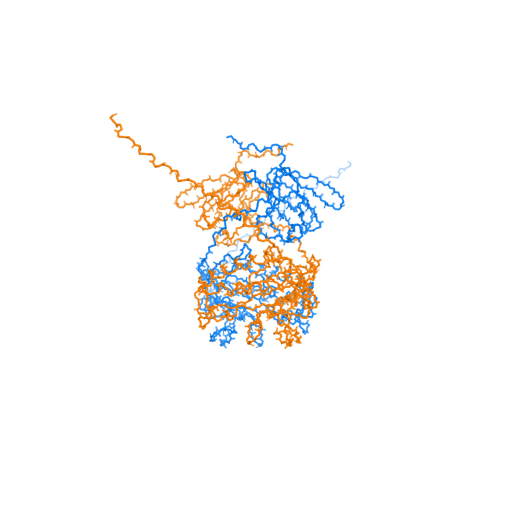 O O . GLY A 1 305 ? -4.285 -28.672 0.285 1 82.12 305 GLY A O 1
ATOM 2328 N N . LYS A 1 306 ? -5.945 -29.891 1.137 1 91.19 306 LYS A N 1
ATOM 2329 C CA . LYS A 1 306 ? -6.941 -29.359 0.214 1 91.19 306 LYS A CA 1
ATOM 2330 C C . LYS A 1 306 ? -7.918 -28.438 0.933 1 91.19 306 LYS A C 1
ATOM 2332 O O . LYS A 1 306 ? -8.109 -28.547 2.145 1 91.19 306 LYS A O 1
ATOM 2337 N N . GLU A 1 307 ? -8.344 -27.469 0.23 1 93.25 307 GLU A N 1
ATOM 2338 C CA . GLU A 1 307 ? -9.344 -26.531 0.729 1 93.25 307 GLU A CA 1
ATOM 2339 C C . GLU A 1 307 ? -10.695 -26.766 0.054 1 93.25 307 GLU A C 1
ATOM 2341 O O . GLU A 1 307 ? -10.766 -26.938 -1.165 1 93.25 307 GLU A O 1
ATOM 2346 N N . THR A 1 308 ? -11.742 -26.922 0.901 1 96.94 308 THR A N 1
ATOM 2347 C CA . THR A 1 308 ? -13.086 -27.016 0.337 1 96.94 308 THR A CA 1
ATOM 2348 C C . THR A 1 308 ? -13.633 -25.625 0.007 1 96.94 308 THR A C 1
ATOM 2350 O O . THR A 1 308 ? -13.633 -24.734 0.858 1 96.94 308 THR A O 1
ATOM 2353 N N . VAL A 1 309 ? -14.047 -25.484 -1.201 1 98.19 309 VAL A N 1
ATOM 2354 C CA . VAL A 1 309 ? -14.555 -24.188 -1.645 1 98.19 309 VAL A CA 1
ATOM 2355 C C . VAL A 1 309 ? -15.898 -24.375 -2.35 1 98.19 309 VAL A C 1
ATOM 2357 O O . VAL A 1 309 ? -16.203 -25.469 -2.836 1 98.19 309 VAL A O 1
ATOM 2360 N N . PHE A 1 310 ? -16.688 -23.328 -2.391 1 98.69 310 PHE A N 1
ATOM 2361 C CA . PHE A 1 310 ? -18.047 -23.391 -2.922 1 98.69 310 PHE A CA 1
ATOM 2362 C C . PHE A 1 310 ? -18.297 -22.234 -3.891 1 98.69 310 PHE A C 1
ATOM 2364 O O . PHE A 1 310 ? -17.938 -21.094 -3.613 1 98.69 310 PHE A O 1
ATOM 2371 N N . PRO A 1 311 ? -18.906 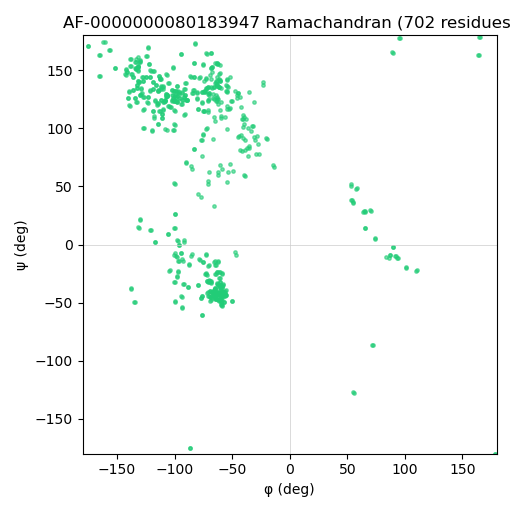-22.547 -5.059 1 98.62 311 PRO A N 1
ATOM 2372 C CA . PRO A 1 311 ? -19.422 -21.453 -5.898 1 98.62 311 PRO A CA 1
ATOM 2373 C C . PRO A 1 311 ? -20.578 -20.688 -5.242 1 98.62 311 PRO A C 1
ATOM 2375 O O . PRO A 1 311 ? -21.422 -21.297 -4.586 1 98.62 311 PRO A O 1
ATOM 2378 N N . VAL A 1 312 ? -20.547 -19.406 -5.301 1 98.69 312 VAL A N 1
ATOM 2379 C CA . VAL A 1 312 ? -21.688 -18.578 -4.945 1 98.69 312 VAL A CA 1
ATOM 2380 C C . VAL A 1 312 ? -22.406 -18.125 -6.211 1 98.69 312 VAL A C 1
ATOM 2382 O O . VAL A 1 312 ? -21.875 -17.328 -6.988 1 98.69 312 VAL A O 1
ATOM 2385 N N . LEU A 1 313 ? -23.578 -18.531 -6.371 1 97.38 313 LEU A N 1
ATOM 2386 C CA . LEU A 1 313 ? -24.25 -18.375 -7.652 1 97.38 313 LEU A CA 1
ATOM 2387 C C . LEU A 1 313 ? -25.141 -17.141 -7.656 1 97.38 313 LEU A C 1
ATOM 2389 O O . LEU A 1 313 ? -25.484 -16.609 -8.719 1 97.38 313 LEU A O 1
ATOM 2393 N N . GLY A 1 314 ? -25.562 -16.688 -6.543 1 96.44 314 GLY A N 1
ATOM 2394 C CA . GLY A 1 314 ? -26.406 -15.5 -6.41 1 96.44 314 GLY A CA 1
ATOM 2395 C C . GLY A 1 314 ? -27.047 -15.383 -5.043 1 96.44 314 GLY A C 1
ATOM 2396 O O . GLY A 1 314 ? -26.781 -16.188 -4.152 1 96.44 314 GLY A O 1
ATOM 2397 N N . ARG A 1 315 ? -27.781 -14.328 -4.875 1 94.5 315 ARG A N 1
ATOM 2398 C CA . ARG A 1 315 ? -28.516 -14.141 -3.627 1 94.5 315 ARG A CA 1
ATOM 2399 C C . ARG A 1 315 ? -29.781 -14.992 -3.6 1 94.5 315 ARG A C 1
ATOM 2401 O O . ARG A 1 315 ? -30.438 -15.172 -4.625 1 94.5 315 ARG A O 1
ATOM 2408 N N . GLN A 1 316 ? -30.062 -15.477 -2.41 1 91.56 316 GLN A N 1
ATOM 2409 C CA . GLN A 1 316 ? -31.312 -16.219 -2.238 1 91.56 316 GLN A CA 1
ATOM 2410 C C . GLN A 1 316 ? -32.531 -15.273 -2.303 1 91.56 316 GLN A C 1
ATOM 2412 O O . GLN A 1 316 ? -32.531 -14.227 -1.657 1 91.56 316 GLN A O 1
ATOM 2417 N N . THR A 1 317 ? -33.406 -15.414 -3.295 1 78.94 317 THR A N 1
ATOM 2418 C CA . THR A 1 317 ? -34.625 -14.625 -3.408 1 78.94 317 THR A CA 1
ATOM 2419 C C . THR A 1 317 ? -35.656 -15.055 -2.361 1 78.94 317 THR A C 1
ATOM 2421 O O . THR A 1 317 ? -35.812 -16.25 -2.092 1 78.94 317 THR A O 1
ATOM 2424 N N . VAL A 1 318 ? -35.781 -14.367 -1.279 1 60.06 318 VAL A N 1
ATOM 2425 C CA . VAL A 1 318 ? -36.875 -14.695 -0.348 1 60.06 318 VAL A CA 1
ATOM 2426 C C . VAL A 1 318 ? -38.156 -14.93 -1.117 1 60.06 318 VAL A C 1
ATOM 2428 O O . VAL A 1 318 ? -38.594 -14.086 -1.917 1 60.06 318 VAL A O 1
ATOM 2431 N N . GLY A 1 319 ? -38.531 -16.031 -1.491 1 49.97 319 GLY A N 1
ATOM 2432 C CA . GLY A 1 319 ? -39.875 -16.328 -1.979 1 49.97 319 GLY A CA 1
ATOM 2433 C C . GLY A 1 319 ? -40.938 -15.555 -1.246 1 49.97 319 GLY A C 1
ATOM 2434 O O . GLY A 1 319 ? -40.906 -15.398 -0.025 1 49.97 319 GLY A O 1
ATOM 2435 N N . SER A 1 320 ? -41.5 -14.391 -1.832 1 42.66 320 SER A N 1
ATOM 2436 C CA . SER A 1 320 ? -42.781 -13.867 -1.368 1 42.66 320 SER A CA 1
ATOM 2437 C C . SER A 1 320 ? -43.656 -14.977 -0.797 1 42.66 320 SER A C 1
ATOM 2439 O O . SER A 1 320 ? -43.969 -15.953 -1.487 1 42.66 320 SER A O 1
ATOM 2441 N N . ASP A 1 321 ? -43.531 -15.289 0.366 1 38.59 321 ASP A N 1
ATOM 2442 C CA . ASP A 1 321 ? -44.688 -15.992 0.927 1 38.59 321 ASP A CA 1
ATOM 2443 C C . ASP A 1 321 ? -46 -15.414 0.399 1 38.59 321 ASP A C 1
ATOM 2445 O O . ASP A 1 321 ? -46.188 -14.203 0.387 1 38.59 321 ASP A O 1
ATOM 2449 N N . THR A 1 322 ? -46.75 -16.062 -0.459 1 37.19 322 THR A N 1
ATOM 2450 C CA . THR A 1 322 ? -48.125 -15.812 -0.835 1 37.19 322 THR A CA 1
ATOM 2451 C C . THR A 1 322 ? -48.969 -15.406 0.382 1 37.19 322 THR A C 1
ATOM 2453 O O . THR A 1 322 ? -49.094 -16.172 1.332 1 37.19 322 THR A O 1
ATOM 2456 N N . ALA A 1 323 ? -49.031 -14.094 0.667 1 36.31 323 ALA A N 1
ATOM 2457 C CA . ALA A 1 323 ? -50.031 -13.625 1.642 1 36.31 323 ALA A CA 1
ATOM 2458 C C . ALA A 1 323 ? -51.281 -14.5 1.625 1 36.31 323 ALA A C 1
ATOM 2460 O O . ALA A 1 323 ? -51.75 -14.883 0.557 1 36.31 323 ALA A O 1
ATOM 2461 N N . PRO A 1 324 ? -51.625 -15.07 2.754 1 35.06 324 PRO A N 1
ATOM 2462 C CA . PRO A 1 324 ? -52.938 -15.719 2.631 1 35.06 324 PRO A CA 1
ATOM 2463 C C . PRO A 1 324 ? -53.969 -14.828 1.944 1 35.06 324 PRO A C 1
ATOM 2465 O O . PRO A 1 324 ? -53.844 -13.602 1.961 1 35.06 324 PRO A O 1
ATOM 2468 N N . GLY A 1 325 ? -54.688 -15.234 0.917 1 30.97 325 GLY A N 1
ATOM 2469 C CA . GLY A 1 325 ? -55.812 -14.602 0.223 1 30.97 325 GLY A CA 1
ATOM 2470 C C . GLY A 1 325 ? -56.75 -13.852 1.153 1 30.97 325 GLY A C 1
ATOM 2471 O O . GLY A 1 325 ? -57.375 -14.461 2.02 1 30.97 325 GLY A O 1
ATOM 2472 N N . ARG A 1 326 ? -56.375 -12.57 1.503 1 29.23 326 ARG A N 1
ATOM 2473 C CA . ARG A 1 326 ? -57.344 -11.711 2.203 1 29.23 326 ARG A CA 1
ATOM 2474 C C . ARG A 1 326 ? -58.719 -11.867 1.63 1 29.23 326 ARG A C 1
ATOM 2476 O O . ARG A 1 326 ? -58.938 -11.758 0.418 1 29.23 326 ARG A O 1
ATOM 2483 N N . SER A 1 327 ? -59.688 -12.461 2.396 1 29.22 327 SER A N 1
ATOM 2484 C CA . SER A 1 327 ? -61.094 -12.477 2.09 1 29.22 327 SER A CA 1
ATOM 2485 C C . SER A 1 327 ? -61.594 -11.102 1.634 1 29.22 327 SER A C 1
ATOM 2487 O O . SER A 1 327 ? -61.094 -10.078 2.105 1 29.22 327 SER A O 1
ATOM 2489 N N . ASP A 1 328 ? -62.312 -10.945 0.537 1 30.2 328 ASP A N 1
ATOM 2490 C CA . ASP A 1 328 ? -63.062 -9.914 -0.18 1 30.2 328 ASP A CA 1
ATOM 2491 C C . ASP A 1 328 ? -63.844 -9.031 0.786 1 30.2 328 ASP A C 1
ATOM 2493 O O . ASP A 1 328 ? -64.875 -9.422 1.271 1 30.2 328 ASP A O 1
ATOM 2497 N N . VAL A 1 329 ? -63.188 -8.328 1.732 1 26.77 329 VAL A N 1
ATOM 2498 C CA . VAL A 1 329 ? -64.125 -7.477 2.455 1 26.77 329 VAL A CA 1
ATOM 2499 C C . VAL A 1 329 ? -64.812 -6.484 1.488 1 26.77 329 VAL A C 1
ATOM 2501 O O . VAL A 1 329 ? -64.062 -5.766 0.768 1 26.77 329 VAL A O 1
ATOM 2504 N N . VAL A 1 330 ? -66.125 -6.555 1.144 1 26.72 330 VAL A N 1
ATOM 2505 C CA . VAL A 1 330 ? -67.125 -5.801 0.428 1 26.72 330 VAL A CA 1
ATOM 2506 C C . VAL A 1 330 ? -67.188 -4.359 0.928 1 26.72 330 VAL A C 1
ATOM 2508 O O . VAL A 1 330 ? -67.5 -4.102 2.082 1 26.72 330 VAL A O 1
ATOM 2511 N N . THR A 1 331 ? -66.125 -3.588 0.631 1 24.67 331 THR A N 1
ATOM 2512 C CA . THR A 1 331 ? -66.25 -2.178 0.982 1 24.67 331 THR A CA 1
ATOM 2513 C C . THR A 1 331 ? -67.5 -1.579 0.365 1 24.67 331 THR A C 1
ATOM 2515 O O . THR A 1 331 ? -67.688 -1.629 -0.853 1 24.67 331 THR A O 1
ATOM 2518 N N . GLN A 1 332 ? -68.625 -1.434 1.112 1 24.42 332 GLN A N 1
ATOM 2519 C CA . GLN A 1 332 ? -69.875 -0.748 0.792 1 24.42 332 GLN A CA 1
ATOM 2520 C C . GLN A 1 332 ? -69.625 0.699 0.379 1 24.42 332 GLN A C 1
ATOM 2522 O O . GLN A 1 332 ? -68.875 1.425 1.063 1 24.42 332 GLN A O 1
ATOM 2527 N N . ASP A 1 333 ? -69.938 1.125 -0.854 1 26.44 333 ASP A N 1
ATOM 2528 C CA . ASP A 1 333 ? -69.938 2.299 -1.722 1 26.44 333 ASP A CA 1
ATOM 2529 C C . ASP A 1 333 ? -70.562 3.494 -1.012 1 26.44 333 ASP A C 1
ATOM 2531 O O . ASP A 1 333 ? -71.812 3.539 -0.822 1 26.44 333 ASP A O 1
ATOM 2535 N N . VAL A 1 334 ? -70.062 4.086 0.11 1 24.39 334 VAL A N 1
ATOM 2536 C CA . VAL A 1 334 ? -70.875 5.223 0.557 1 24.39 334 VAL A CA 1
ATOM 2537 C C . VAL A 1 334 ? -70.812 6.336 -0.488 1 24.39 334 VAL A C 1
ATOM 2539 O O . VAL A 1 334 ? -69.75 6.793 -0.862 1 24.39 334 VAL A O 1
ATOM 2542 N N . VAL A 1 335 ? -71.812 6.641 -1.219 1 23.77 335 VAL A N 1
ATOM 2543 C CA . VAL A 1 335 ? -72.25 7.543 -2.283 1 23.77 335 VAL A CA 1
ATOM 2544 C C . VAL A 1 335 ? -72.188 8.984 -1.795 1 23.77 335 VAL A C 1
ATOM 2546 O O . VAL A 1 335 ? -72.938 9.391 -0.919 1 23.77 335 VAL A O 1
ATOM 2549 N N . ARG A 1 336 ? -71 9.531 -1.379 1 23.34 336 ARG A N 1
ATOM 2550 C CA . ARG A 1 336 ? -71.25 10.891 -0.918 1 23.34 336 ARG A CA 1
ATOM 2551 C C . ARG A 1 336 ? -71.75 11.773 -2.057 1 23.34 336 ARG A C 1
ATOM 2553 O O . ARG A 1 336 ? -71.188 11.711 -3.172 1 23.34 336 ARG A O 1
ATOM 2560 N N . PRO A 1 337 ? -72.688 12.727 -1.769 1 23.81 337 PRO A N 1
ATOM 2561 C CA . PRO A 1 337 ? -73.562 13.539 -2.615 1 23.81 337 PRO A CA 1
ATOM 2562 C C . PRO A 1 337 ? -72.812 14.664 -3.324 1 23.81 337 PRO A C 1
ATOM 2564 O O . PRO A 1 337 ? -71.75 15.133 -2.834 1 23.81 337 PRO A O 1
ATOM 2567 N N . GLU A 1 338 ? -73.062 14.992 -4.539 1 22.95 338 GLU A N 1
ATOM 2568 C CA . GLU A 1 338 ? -72.688 15.812 -5.676 1 22.95 338 GLU A CA 1
ATOM 2569 C C . GLU A 1 338 ? -72.812 17.297 -5.359 1 22.95 338 GLU A C 1
ATOM 2571 O O . GLU A 1 338 ? -73.938 17.797 -5.246 1 22.95 338 GLU A O 1
ATOM 2576 N N . VAL A 1 339 ? -72.062 17.953 -4.352 1 24.56 339 VAL A N 1
ATOM 2577 C CA . VAL A 1 339 ? -72.5 19.344 -4.125 1 24.56 339 VAL A CA 1
ATOM 2578 C C . VAL A 1 339 ? -72.188 20.172 -5.363 1 24.56 339 VAL A C 1
ATOM 2580 O O . VAL A 1 339 ? -71.125 20.078 -5.938 1 24.56 339 VAL A O 1
ATOM 2583 N N . ASP A 1 340 ? -73.062 20.859 -5.965 1 22.38 340 ASP A N 1
ATOM 2584 C CA . ASP A 1 340 ? -73.438 21.609 -7.164 1 22.38 340 ASP A CA 1
ATOM 2585 C C . ASP A 1 340 ? -72.75 22.984 -7.152 1 22.38 340 ASP A C 1
ATOM 2587 O O . ASP A 1 340 ? -73.375 23.984 -6.797 1 22.38 340 ASP A O 1
ATOM 2591 N N . SER A 1 341 ? -71.438 23.156 -6.75 1 23.33 341 SER A N 1
ATOM 2592 C CA . SER A 1 341 ? -71.062 24.562 -6.527 1 23.33 341 SER A CA 1
ATOM 2593 C C . SER A 1 341 ? -71.125 25.359 -7.824 1 23.33 341 SER A C 1
ATOM 2595 O O . SER A 1 341 ? -70.75 24.875 -8.891 1 23.33 341 SER A O 1
ATOM 2597 N N . GLU A 1 342 ? -71.875 26.609 -7.84 1 24.05 342 GLU A N 1
ATOM 2598 C CA . GLU A 1 342 ? -72.438 27.641 -8.695 1 24.05 342 GLU A CA 1
ATOM 2599 C C . GLU A 1 342 ? -71.312 28.469 -9.375 1 24.05 342 GLU A C 1
ATOM 2601 O O . GLU A 1 342 ? -70.312 28.781 -8.766 1 24.05 342 GLU A O 1
ATOM 2606 N N . PRO A 1 343 ? -71.5 28.891 -10.719 1 23.27 343 PRO A N 1
ATOM 2607 C CA . PRO A 1 343 ? -70.625 29.422 -11.789 1 23.27 343 PRO A CA 1
ATOM 2608 C C . PRO A 1 343 ? -70.25 30.891 -11.578 1 23.27 343 PRO A C 1
ATOM 2610 O O . PRO A 1 343 ? -71.188 31.734 -11.414 1 23.27 343 PRO A O 1
ATOM 2613 N N . ALA A 1 344 ? -69.188 31.25 -10.898 1 24.31 344 ALA A N 1
ATOM 2614 C CA . ALA A 1 344 ? -68.875 32.656 -10.648 1 24.31 344 ALA A CA 1
ATOM 2615 C C . ALA A 1 344 ? -68.812 33.438 -11.961 1 24.31 344 ALA A C 1
ATOM 2617 O O . ALA A 1 344 ? -68.312 32.938 -12.977 1 24.31 344 ALA A O 1
ATOM 2618 N N . ALA A 1 345 ? -69.312 34.781 -12.016 1 21.91 345 ALA A N 1
ATOM 2619 C CA . ALA A 1 345 ? -69.75 35.875 -12.891 1 21.91 345 ALA A CA 1
ATOM 2620 C C . ALA A 1 345 ? -68.562 36.562 -13.555 1 21.91 345 ALA A C 1
ATOM 2622 O O . ALA A 1 345 ? -67.562 36.875 -12.891 1 21.91 345 ALA A O 1
ATOM 2623 N N . HIS A 1 346 ? -68.312 36.562 -14.922 1 22.61 346 HIS A N 1
ATOM 2624 C CA . HIS A 1 346 ? -67.312 37.062 -15.898 1 22.61 346 HIS A CA 1
ATOM 2625 C C . HIS A 1 346 ? -67.375 38.562 -16.031 1 22.61 346 HIS A C 1
ATOM 2627 O O . HIS A 1 346 ? -68.312 39.125 -16.609 1 22.61 346 HIS A O 1
ATOM 2633 N N . THR A 1 347 ? -67.125 39.406 -15.016 1 22.61 347 THR A N 1
ATOM 2634 C CA . THR A 1 347 ? -67.438 40.812 -15.297 1 22.61 347 THR A CA 1
ATOM 2635 C C . THR A 1 347 ? -66.5 41.344 -16.375 1 22.61 347 THR A C 1
ATOM 2637 O O . THR A 1 347 ? -65.25 41.125 -16.312 1 22.61 347 THR A O 1
ATOM 2640 N N . PRO A 1 348 ? -66.938 42.031 -17.547 1 23.58 348 PRO A N 1
ATOM 2641 C CA . PRO A 1 348 ? -66.5 42.531 -18.844 1 23.58 348 PRO A CA 1
ATOM 2642 C C . PRO A 1 348 ? -65.688 43.812 -18.703 1 23.58 348 PRO A C 1
ATOM 2644 O O . PRO A 1 348 ? -66.188 44.812 -18.156 1 23.58 348 PRO A O 1
ATOM 2647 N N . VAL A 1 349 ? -64.375 43.812 -18.281 1 24.48 349 VAL A N 1
ATOM 2648 C CA . VAL A 1 349 ? -63.656 45.094 -18.156 1 24.48 349 VAL A CA 1
ATOM 2649 C C . VAL A 1 349 ? -63.625 45.812 -19.516 1 24.48 349 VAL A C 1
ATOM 2651 O O . VAL A 1 349 ? -63.281 45.188 -20.516 1 24.48 349 VAL A O 1
ATOM 2654 N N . ARG A 1 350 ? -64.125 47.094 -19.766 1 21.34 350 ARG A N 1
ATOM 2655 C CA . ARG A 1 350 ? -64.438 48.125 -20.75 1 21.34 350 ARG A CA 1
ATOM 2656 C C . ARG A 1 350 ? -63.125 48.656 -21.344 1 21.34 350 ARG A C 1
ATOM 2658 O O . ARG A 1 350 ? -62.094 48.75 -20.656 1 21.34 350 ARG A O 1
ATOM 2665 N N . ASN A 1 351 ? -63.094 49.094 -22.656 1 22.62 351 ASN A N 1
ATOM 2666 C CA . ASN A 1 351 ? -62.281 49.438 -23.828 1 22.62 351 ASN A CA 1
ATOM 2667 C C . ASN A 1 351 ? -61.688 50.844 -23.688 1 22.62 351 ASN A C 1
ATOM 2669 O O . ASN A 1 351 ? -62.344 51.812 -24.094 1 22.62 351 ASN A O 1
ATOM 2673 N N . ARG A 1 352 ? -61.125 51.438 -22.672 1 21.47 352 ARG A N 1
ATOM 2674 C CA . ARG A 1 352 ? -60.875 52.844 -22.859 1 21.47 352 ARG A CA 1
ATOM 2675 C C . ARG A 1 352 ? -60.031 53.125 -24.109 1 21.47 352 ARG A C 1
ATOM 2677 O O . ARG A 1 352 ? -59.094 52.375 -24.391 1 21.47 352 ARG A O 1
ATOM 2684 N N . ASP A 1 353 ? -60.469 54.312 -24.969 1 21.17 353 ASP A N 1
ATOM 2685 C CA . ASP A 1 353 ? -59.969 55.5 -25.703 1 21.17 353 ASP A CA 1
ATOM 2686 C C . ASP A 1 353 ? -58.812 56.156 -24.984 1 21.17 353 ASP A C 1
ATOM 2688 O O . ASP A 1 353 ? -58.875 56.312 -23.75 1 21.17 353 ASP A O 1
ATOM 2692 N N . MET B 1 1 ? -7.094 42.875 5.906 1 23.38 1 MET B N 1
ATOM 2693 C CA . MET B 1 1 ? -7.332 42.625 7.328 1 23.38 1 MET B CA 1
ATOM 2694 C C . MET B 1 1 ? -6.73 41.312 7.77 1 23.38 1 MET B C 1
ATOM 2696 O O . MET B 1 1 ? -6.828 40.312 7.055 1 23.38 1 MET B O 1
ATOM 2700 N N . PRO B 1 2 ? -5.621 41.188 8.484 1 31.64 2 PRO B N 1
ATOM 2701 C CA . PRO B 1 2 ? -5.02 39.938 8.961 1 31.64 2 PRO B CA 1
ATOM 2702 C C . PRO B 1 2 ? -6.055 38.938 9.445 1 31.64 2 PRO B C 1
ATOM 2704 O O . PRO B 1 2 ? -7.109 39.312 9.953 1 31.64 2 PRO B O 1
ATOM 2707 N N . GLY B 1 3 ? -6.395 37.938 8.758 1 35.47 3 GLY B N 1
ATOM 2708 C CA . GLY B 1 3 ? -7.488 37.062 9.102 1 35.47 3 GLY B CA 1
ATOM 2709 C C . GLY B 1 3 ? -7.543 36.719 10.578 1 35.47 3 GLY B C 1
ATOM 2710 O O . GLY B 1 3 ? -6.555 36.25 11.156 1 35.47 3 GLY B O 1
ATOM 2711 N N . ARG B 1 4 ? -8.273 37.406 11.359 1 36.75 4 ARG B N 1
ATOM 2712 C CA . ARG B 1 4 ? -8.586 37.344 12.781 1 36.75 4 ARG B CA 1
ATOM 2713 C C . ARG B 1 4 ? -8.844 35.906 13.227 1 36.75 4 ARG B C 1
ATOM 2715 O O . ARG B 1 4 ? -9.742 35.25 12.703 1 36.75 4 ARG B O 1
ATOM 2722 N N . HIS B 1 5 ? -7.801 35.094 13.5 1 47.75 5 HIS B N 1
ATOM 2723 C CA . HIS B 1 5 ? -8.086 33.875 14.266 1 47.75 5 HIS B CA 1
ATOM 2724 C C . HIS B 1 5 ? -9.242 34.094 15.227 1 47.75 5 HIS B C 1
ATOM 2726 O O . HIS B 1 5 ? -9.219 35 16.047 1 47.75 5 HIS B O 1
ATOM 2732 N N . SER B 1 6 ? -10.312 33.844 14.883 1 52.31 6 SER B N 1
ATOM 2733 C CA . SER B 1 6 ? -11.406 33.969 15.844 1 52.31 6 SER B CA 1
ATOM 2734 C C . SER B 1 6 ? -11.008 33.438 17.219 1 52.31 6 SER B C 1
ATOM 2736 O O . SER B 1 6 ? -10.398 32.344 17.312 1 52.31 6 SER B O 1
ATOM 2738 N N . ASP B 1 7 ? -10.789 34.188 18.219 1 69 7 ASP B N 1
ATOM 2739 C CA . ASP B 1 7 ? -10.453 33.938 19.625 1 69 7 ASP B CA 1
ATOM 2740 C C . ASP B 1 7 ? -11.367 32.875 20.219 1 69 7 ASP B C 1
ATOM 2742 O O . ASP B 1 7 ? -11.117 32.406 21.328 1 69 7 ASP B O 1
ATOM 2746 N N . GLU B 1 8 ? -12.367 32.438 19.5 1 85.88 8 GLU B N 1
ATOM 2747 C CA . GLU B 1 8 ? -13.234 31.422 20.078 1 85.88 8 GLU B CA 1
ATOM 2748 C C . GLU B 1 8 ? -13.086 30.094 19.359 1 85.88 8 GLU B C 1
ATOM 2750 O O . GLU B 1 8 ? -13.055 30.047 18.125 1 85.88 8 GLU B O 1
ATOM 2755 N N . PRO B 1 9 ? -12.969 29.094 20.062 1 92.75 9 PRO B N 1
ATOM 2756 C CA . PRO B 1 9 ? -12.898 27.766 19.422 1 92.75 9 PRO B CA 1
ATOM 2757 C C . PRO B 1 9 ? -14.148 27.438 18.609 1 92.75 9 PRO B C 1
ATOM 2759 O O . PRO B 1 9 ? -15.258 27.797 19.016 1 92.75 9 PRO B O 1
ATOM 2762 N N . MET B 1 10 ? -14 26.828 17.5 1 93 10 MET B N 1
ATOM 2763 C CA . MET B 1 10 ? -15.109 26.484 16.625 1 93 10 MET B CA 1
ATOM 2764 C C . MET B 1 10 ? -15.523 25.031 16.828 1 93 10 MET B C 1
ATOM 2766 O O . MET B 1 10 ? -16.547 24.578 16.297 1 93 10 MET B O 1
ATOM 2770 N N . GLY B 1 11 ? -14.758 24.266 17.547 1 94.5 11 GLY B N 1
ATOM 2771 C CA . GLY B 1 11 ? -15.047 22.891 17.875 1 94.5 11 GLY B CA 1
ATOM 2772 C C . GLY B 1 11 ? -14.242 22.359 19.047 1 94.5 11 GLY B C 1
ATOM 2773 O O . GLY B 1 11 ? -13.438 23.094 19.625 1 94.5 11 GLY B O 1
ATOM 2774 N N . PHE B 1 12 ? -14.602 21.109 19.438 1 96.12 12 PHE B N 1
ATOM 2775 C CA . PHE B 1 12 ? -13.93 20.469 20.562 1 96.12 12 PHE B CA 1
ATOM 2776 C C . PHE B 1 12 ? -13.742 18.984 20.312 1 96.12 12 PHE B C 1
ATOM 2778 O O . PHE B 1 12 ? -14.555 18.359 19.625 1 96.12 12 PHE B O 1
ATOM 2785 N N . LEU B 1 13 ? -12.672 18.5 20.812 1 95.88 13 LEU B N 1
ATOM 2786 C CA . LEU B 1 13 ? -12.547 17.062 21.016 1 95.88 13 LEU B CA 1
ATOM 2787 C C . LEU B 1 13 ? -12.75 16.703 22.484 1 95.88 13 LEU B C 1
ATOM 2789 O O . LEU B 1 13 ? -12.117 17.281 23.359 1 95.88 13 LEU B O 1
ATOM 2793 N N . ILE B 1 14 ? -13.664 15.836 22.703 1 96.12 14 ILE B N 1
ATOM 2794 C CA . ILE B 1 14 ? -13.797 15.258 24.031 1 96.12 14 ILE B CA 1
ATOM 2795 C C . ILE B 1 14 ? -12.969 13.977 24.141 1 96.12 14 ILE B C 1
ATOM 2797 O O . ILE B 1 14 ? -13.289 12.977 23.484 1 96.12 14 ILE B O 1
ATOM 2801 N N . VAL B 1 15 ? -11.961 14.008 24.906 1 94.12 15 VAL B N 1
ATOM 2802 C CA . VAL B 1 15 ? -11 12.914 24.969 1 94.12 15 VAL B CA 1
ATOM 2803 C C . VAL B 1 15 ? -11.273 12.055 26.188 1 94.12 15 VAL B C 1
ATOM 2805 O O . VAL B 1 15 ? -11.359 12.562 27.312 1 94.12 15 VAL B O 1
ATOM 2808 N N . ASN B 1 16 ? -11.445 10.859 25.953 1 86.31 16 ASN B N 1
ATOM 2809 C CA . ASN B 1 16 ? -11.57 9.883 27.016 1 86.31 16 ASN B CA 1
ATOM 2810 C C . ASN B 1 16 ? -10.328 8.992 27.109 1 86.31 16 ASN B C 1
ATOM 2812 O O . ASN B 1 16 ? -10.094 8.156 26.25 1 86.31 16 ASN B O 1
ATOM 2816 N N . ASP B 1 17 ? -9.477 9.336 28.047 1 73.38 17 ASP B N 1
ATOM 2817 C CA . ASP B 1 17 ? -8.281 8.539 28.312 1 73.38 17 ASP B CA 1
ATOM 2818 C C . ASP B 1 17 ? -8.344 7.914 29.703 1 73.38 17 ASP B C 1
ATOM 2820 O O . ASP B 1 17 ? -8.008 8.562 30.688 1 73.38 17 ASP B O 1
ATOM 2824 N N . GLY B 1 18 ? -8.633 6.625 29.922 1 66.44 18 GLY B N 1
ATOM 2825 C CA . GLY B 1 18 ? -8.594 5.918 31.188 1 66.44 18 GLY B CA 1
ATOM 2826 C C . GLY B 1 18 ? -9.602 6.438 32.188 1 66.44 18 GLY B C 1
ATOM 2827 O O . GLY B 1 18 ? -9.32 6.5 33.406 1 66.44 18 GLY B O 1
ATOM 2828 N N . GLY B 1 19 ? -10.742 6.98 31.766 1 68.31 19 GLY B N 1
ATOM 2829 C CA . GLY B 1 19 ? -11.781 7.344 32.719 1 68.31 19 GLY B CA 1
ATOM 2830 C C . GLY B 1 19 ? -11.953 8.844 32.875 1 68.31 19 GLY B C 1
ATOM 2831 O O . GLY B 1 19 ? -12.953 9.305 33.438 1 68.31 19 GLY B O 1
ATOM 2832 N N . SER B 1 20 ? -10.961 9.656 32.562 1 76.25 20 SER B N 1
ATOM 2833 C CA . SER B 1 20 ? -11.109 11.102 32.656 1 76.25 20 SER B CA 1
ATOM 2834 C C . SER B 1 20 ? -11.43 11.734 31.312 1 76.25 20 SER B C 1
ATOM 2836 O O . SER B 1 20 ? -10.961 11.266 30.281 1 76.25 20 SER B O 1
ATOM 2838 N N . GLU B 1 21 ? -12.414 12.695 31.391 1 86.94 21 GLU B N 1
ATOM 2839 C CA . GLU B 1 21 ? -12.805 13.406 30.172 1 86.94 21 GLU B CA 1
ATOM 2840 C C . GLU B 1 21 ? -12.172 14.789 30.125 1 86.94 21 GLU B C 1
ATOM 2842 O O . GLU B 1 21 ? -12.156 15.516 31.125 1 86.94 21 GLU B O 1
ATOM 2847 N N . ARG B 1 22 ? -11.492 15.094 29.094 1 91.56 22 ARG B N 1
ATOM 2848 C CA . ARG B 1 22 ? -10.891 16.406 28.828 1 91.56 22 ARG B CA 1
ATOM 2849 C C . ARG B 1 22 ? -11.469 17.016 27.547 1 91.56 22 ARG B C 1
ATOM 2851 O O . ARG B 1 22 ? -11.68 16.312 26.562 1 91.56 22 ARG B O 1
ATOM 2858 N N . ASN B 1 23 ? -11.812 18.266 27.688 1 92.69 23 ASN B N 1
ATOM 2859 C CA . ASN B 1 23 ? -12.273 19.031 26.531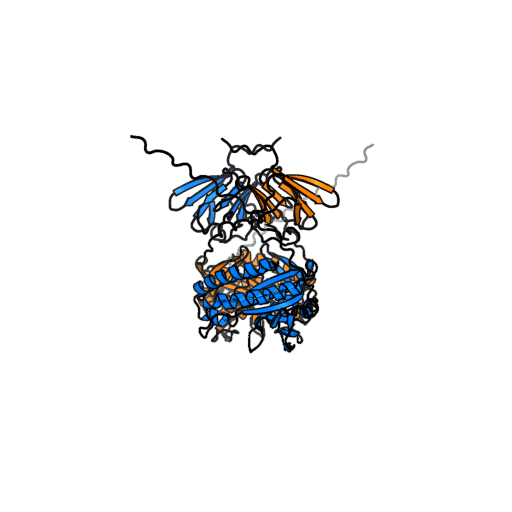 1 92.69 23 ASN B CA 1
ATOM 2860 C C . ASN B 1 23 ? -11.125 19.797 25.875 1 92.69 23 ASN B C 1
ATOM 2862 O O . ASN B 1 23 ? -10.492 20.641 26.516 1 92.69 23 ASN B O 1
ATOM 2866 N N . VAL B 1 24 ? -10.875 19.547 24.688 1 95.31 24 VAL B N 1
ATOM 2867 C CA . VAL B 1 24 ? -9.781 20.188 23.953 1 95.31 24 VAL B CA 1
ATOM 2868 C C . VAL B 1 24 ? -10.352 21.078 22.859 1 95.31 24 VAL B C 1
ATOM 2870 O O . VAL B 1 24 ? -10.938 20.594 21.891 1 95.31 24 VAL B O 1
ATOM 2873 N N . PRO B 1 25 ? -10.133 22.375 22.984 1 95.56 25 PRO B N 1
ATOM 2874 C CA . PRO B 1 25 ? -10.695 23.297 21.984 1 95.56 25 PRO B CA 1
ATOM 2875 C C . PRO B 1 25 ? -9.961 23.219 20.641 1 95.56 25 PRO B C 1
ATOM 2877 O O . PRO B 1 25 ? -8.742 23.047 20.609 1 95.56 25 PRO B O 1
ATOM 2880 N N . ILE B 1 26 ? -10.727 23.328 19.578 1 94.88 26 ILE B N 1
ATOM 2881 C CA . ILE B 1 26 ? -10.188 23.406 18.234 1 94.88 26 ILE B CA 1
ATOM 2882 C C . ILE B 1 26 ? -10.547 24.766 17.609 1 94.88 26 ILE B C 1
ATOM 2884 O O . ILE B 1 26 ? -11.727 25.125 17.531 1 94.88 26 ILE B O 1
ATOM 2888 N N . TYR B 1 27 ? -9.648 25.484 17.188 1 89.31 27 TYR B N 1
ATOM 2889 C CA . TYR B 1 27 ? -9.898 26.797 16.609 1 89.31 27 TYR B CA 1
ATOM 2890 C C . TYR B 1 27 ? -10.023 26.703 15.086 1 89.31 27 TYR B C 1
ATOM 2892 O O . TYR B 1 27 ? -11.023 27.156 14.516 1 89.31 27 TYR B O 1
ATOM 2900 N N . ASP B 1 28 ? -9.055 26.141 14.453 1 87.88 28 ASP B N 1
ATOM 2901 C CA . ASP B 1 28 ? -9.086 25.875 13.016 1 87.88 28 ASP B CA 1
ATOM 2902 C C . ASP B 1 28 ? -8.516 24.5 12.688 1 87.88 28 ASP B C 1
ATOM 2904 O O . ASP B 1 28 ? -9.016 23.812 11.797 1 87.88 28 ASP B O 1
ATOM 2908 N N . GLN B 1 29 ? -7.492 24.203 13.445 1 91.75 29 GLN B N 1
ATOM 2909 C CA . GLN B 1 29 ? -6.812 22.922 13.273 1 91.75 29 GLN B CA 1
ATOM 2910 C C . GLN B 1 29 ? -6.395 22.344 14.617 1 91.75 29 GLN B C 1
ATOM 2912 O O . GLN B 1 29 ? -6.133 23.078 15.57 1 91.75 29 GLN B O 1
ATOM 2917 N N . MET B 1 30 ? -6.383 21.047 14.672 1 94.31 30 MET B N 1
ATOM 2918 C CA . MET B 1 30 ? -5.867 20.328 15.828 1 94.31 30 MET B CA 1
ATOM 2919 C C . MET B 1 30 ? -5.055 19.109 15.383 1 94.31 30 MET B C 1
ATOM 2921 O O . MET B 1 30 ? -5.566 18.25 14.672 1 94.31 30 MET B O 1
ATOM 2925 N N . PHE B 1 31 ? -3.842 19.125 15.766 1 94.19 31 PHE B N 1
ATOM 2926 C CA . PHE B 1 31 ? -2.984 17.969 15.523 1 94.19 31 PHE B CA 1
ATOM 2927 C C . PHE B 1 31 ? -2.916 17.078 16.75 1 94.19 31 PHE B C 1
ATOM 2929 O O . PHE B 1 31 ? -2.734 17.562 17.875 1 94.19 31 PHE B O 1
ATOM 2936 N N . VAL B 1 32 ? -3.121 15.828 16.578 1 95.5 32 VAL B N 1
ATOM 2937 C CA . VAL B 1 32 ? -3.045 14.852 17.656 1 95.5 32 VAL B CA 1
ATOM 2938 C C . VAL B 1 32 ? -1.886 13.891 17.406 1 95.5 32 VAL B C 1
ATOM 2940 O O . VAL B 1 32 ? -1.718 13.391 16.297 1 95.5 32 VAL B O 1
ATOM 2943 N N . GLY B 1 33 ? -1.101 13.633 18.359 1 93.69 33 GLY B N 1
ATOM 2944 C CA . GLY B 1 33 ? 0.024 12.727 18.234 1 93.69 33 GLY B CA 1
ATOM 2945 C C . GLY B 1 33 ? 0.849 12.609 19.5 1 93.69 33 GLY B C 1
ATOM 2946 O O . GLY B 1 33 ? 0.501 13.195 20.531 1 93.69 33 GLY B O 1
ATOM 2947 N N . ARG B 1 34 ? 1.862 11.82 19.453 1 91.88 34 ARG B N 1
ATOM 2948 C CA . ARG B 1 34 ? 2.738 11.602 20.609 1 91.88 34 ARG B CA 1
ATOM 2949 C C . ARG B 1 34 ? 3.623 12.812 20.859 1 91.88 34 ARG B C 1
ATOM 2951 O O . ARG B 1 34 ? 4.004 13.078 22 1 91.88 34 ARG B O 1
ATOM 2958 N N . GLU B 1 35 ? 3.914 13.633 19.844 1 88.12 35 GLU B N 1
ATOM 2959 C CA . GLU B 1 35 ? 4.832 14.758 19.969 1 88.12 35 GLU B CA 1
ATOM 2960 C C . GLU B 1 35 ? 4.254 16.016 19.312 1 88.12 35 GLU B C 1
ATOM 2962 O O . GLU B 1 35 ? 4.246 17.094 19.906 1 88.12 35 GLU B O 1
ATOM 2967 N N . CYS B 1 36 ? 3.785 15.859 18.062 1 88.06 36 CYS B N 1
ATOM 2968 C CA . CYS B 1 36 ? 3.314 16.969 17.25 1 88.06 36 CYS B CA 1
ATOM 2969 C C . CYS B 1 36 ? 4.367 18.078 17.172 1 88.06 36 CYS B C 1
ATOM 2971 O O . CYS B 1 36 ? 4.078 19.234 17.453 1 88.06 36 CYS B O 1
ATOM 2973 N N . ALA B 1 37 ? 5.512 17.688 16.844 1 81.31 37 ALA B N 1
ATOM 2974 C CA . ALA B 1 37 ? 6.637 18.609 16.828 1 81.31 37 ALA B CA 1
ATOM 2975 C C . ALA B 1 37 ? 6.395 19.766 15.867 1 81.31 37 ALA B C 1
ATOM 2977 O O . ALA B 1 37 ? 5.914 19.562 14.75 1 81.31 37 ALA B O 1
ATOM 2978 N N . GLY B 1 38 ? 6.691 21.016 16.312 1 79.75 38 GLY B N 1
ATOM 2979 C CA . GLY B 1 38 ? 6.586 22.203 15.484 1 79.75 38 GLY B CA 1
ATOM 2980 C C . GLY B 1 38 ? 5.199 22.828 15.492 1 79.75 38 GLY B C 1
ATOM 2981 O O . GLY B 1 38 ? 4.988 23.906 14.938 1 79.75 38 GLY B O 1
ATOM 2982 N N . ILE B 1 39 ? 4.344 22.078 16.078 1 87.12 39 ILE B N 1
ATOM 2983 C CA . ILE B 1 39 ? 2.975 22.594 16.125 1 87.12 39 ILE B CA 1
ATOM 2984 C C . ILE B 1 39 ? 2.781 23.406 17.406 1 87.12 39 ILE B C 1
ATOM 2986 O O . ILE B 1 39 ? 3.236 23 18.484 1 87.12 39 ILE B O 1
ATOM 2990 N N . ASN B 1 40 ? 2.111 24.469 17.219 1 84.81 40 ASN B N 1
ATOM 2991 C CA . ASN B 1 40 ? 1.8 25.328 18.359 1 84.81 40 ASN B CA 1
ATOM 2992 C C . ASN B 1 40 ? 0.966 24.578 19.406 1 84.81 40 ASN B C 1
ATOM 2994 O O . ASN B 1 40 ? 0.085 23.797 19.062 1 84.81 40 ASN B O 1
ATOM 2998 N N . GLU B 1 41 ? 1.16 24.906 20.641 1 87.19 41 GLU B N 1
ATOM 2999 C CA . GLU B 1 41 ? 0.507 24.219 21.75 1 87.19 41 GLU B CA 1
ATOM 3000 C C . GLU B 1 41 ? -1.013 24.312 21.656 1 87.19 41 GLU B C 1
ATOM 3002 O O . GLU B 1 41 ? -1.73 23.391 22.031 1 87.19 41 GLU B O 1
ATOM 3007 N N . SER B 1 42 ? -1.432 25.438 21.156 1 87.5 42 SER B N 1
ATOM 3008 C CA . SER B 1 42 ? -2.873 25.641 21.078 1 87.5 42 SER B CA 1
ATOM 3009 C C . SER B 1 42 ? -3.498 24.781 19.984 1 87.5 42 SER B C 1
ATOM 3011 O O . SER B 1 42 ? -4.719 24.625 19.938 1 87.5 42 SER B O 1
ATOM 3013 N N . ARG B 1 43 ? -2.678 24.156 19.203 1 91.75 43 ARG B N 1
ATOM 3014 C CA . ARG B 1 43 ? -3.184 23.391 18.062 1 91.75 43 ARG B CA 1
ATOM 3015 C C . ARG B 1 43 ? -2.76 21.922 18.156 1 91.75 43 ARG B C 1
ATOM 3017 O O . ARG B 1 43 ? -2.822 21.188 17.172 1 91.75 43 ARG B O 1
ATOM 3024 N N . ARG B 1 44 ? -2.266 21.547 19.328 1 93.31 44 ARG B N 1
ATOM 3025 C CA . ARG B 1 44 ? -1.843 20.156 19.391 1 93.31 44 ARG B CA 1
ATOM 3026 C C . ARG B 1 44 ? -2.402 19.484 20.641 1 93.31 44 ARG B C 1
ATOM 3028 O O . ARG B 1 44 ? -2.576 20.125 21.688 1 93.31 44 ARG B O 1
ATOM 3035 N N . LEU B 1 45 ? -2.783 18.344 20.516 1 95.25 45 LEU B N 1
ATOM 3036 C CA . LEU B 1 45 ? -3.104 17.422 21.594 1 95.25 45 LEU B CA 1
ATOM 3037 C C . LEU B 1 45 ? -2.08 16.297 21.672 1 95.25 45 LEU B C 1
ATOM 3039 O O . LEU B 1 45 ? -2.047 15.422 20.797 1 95.25 45 LEU B O 1
ATOM 3043 N N . VAL B 1 46 ? -1.31 16.281 22.719 1 93.75 46 VAL B N 1
ATOM 3044 C CA . VAL B 1 46 ? -0.231 15.312 22.859 1 93.75 46 VAL B CA 1
ATOM 3045 C C . VAL B 1 46 ? -0.694 14.141 23.719 1 93.75 46 VAL B C 1
ATOM 3047 O O . VAL B 1 46 ? -1.174 14.344 24.844 1 93.75 46 VAL B O 1
ATOM 3050 N N . ILE B 1 47 ? -0.624 13.023 23.203 1 92.56 47 ILE B N 1
ATOM 3051 C CA . ILE B 1 47 ? -0.901 11.781 23.906 1 92.56 47 ILE B CA 1
ATOM 3052 C C . ILE B 1 47 ? 0.354 10.914 23.938 1 92.56 47 ILE B C 1
ATOM 3054 O O . ILE B 1 47 ? 0.731 10.328 22.922 1 92.56 47 ILE B O 1
ATOM 3058 N N . ARG B 1 48 ? 0.922 10.805 25.109 1 89.88 48 ARG B N 1
ATOM 3059 C CA . ARG B 1 48 ? 2.207 10.125 25.219 1 89.88 48 ARG B CA 1
ATOM 3060 C C . ARG B 1 48 ? 2.023 8.617 25.297 1 89.88 48 ARG B C 1
ATOM 3062 O O . ARG B 1 48 ? 2.008 8.039 26.391 1 89.88 48 ARG B O 1
ATOM 3069 N N . ASP B 1 49 ? 1.864 8 24.25 1 90 49 ASP B N 1
ATOM 3070 C CA . ASP B 1 49 ? 1.735 6.559 24.047 1 90 49 ASP B CA 1
ATOM 3071 C C . ASP B 1 49 ? 2.6 6.094 22.875 1 90 49 ASP B C 1
ATOM 3073 O O . ASP B 1 49 ? 2.531 6.66 21.781 1 90 49 ASP B O 1
ATOM 3077 N N . PRO B 1 50 ? 3.453 5.109 23.094 1 87.62 50 PRO B N 1
ATOM 3078 C CA . PRO B 1 50 ? 4.395 4.672 22.062 1 87.62 50 PRO B CA 1
ATOM 3079 C C . PRO B 1 50 ? 3.693 4.125 20.812 1 87.62 50 PRO B C 1
ATOM 3081 O O . PRO B 1 50 ? 4.316 3.996 19.766 1 87.62 50 PRO B O 1
ATOM 3084 N N . GLU B 1 51 ? 2.389 3.838 20.938 1 87.56 51 GLU B N 1
ATOM 3085 C CA . GLU B 1 51 ? 1.655 3.307 19.797 1 87.56 51 GLU B CA 1
ATOM 3086 C C . GLU B 1 51 ? 0.959 4.422 19.016 1 87.56 51 GLU B C 1
ATOM 3088 O O . GLU B 1 51 ? 0.38 4.176 17.953 1 87.56 51 GLU B O 1
ATOM 3093 N N . ILE B 1 52 ? 1.022 5.574 19.594 1 89.44 52 ILE B N 1
ATOM 3094 C CA . ILE B 1 52 ? 0.491 6.738 18.891 1 89.44 52 ILE B CA 1
ATOM 3095 C C . ILE B 1 52 ? 1.607 7.426 18.109 1 89.44 52 ILE B C 1
ATOM 3097 O O . ILE B 1 52 ? 2.707 7.629 18.625 1 89.44 52 ILE B O 1
ATOM 3101 N N . SER B 1 53 ? 1.332 7.699 16.859 1 88.19 53 SER B N 1
ATOM 3102 C CA . SER B 1 53 ? 2.342 8.312 16 1 88.19 53 SER B CA 1
ATOM 3103 C C . SER B 1 53 ? 2.717 9.703 16.516 1 88.19 53 SER B C 1
ATOM 3105 O O . SER B 1 53 ? 1.943 10.344 17.234 1 88.19 53 SER B O 1
ATOM 3107 N N . ARG B 1 54 ? 3.924 10.156 16.156 1 85.88 54 ARG B N 1
ATOM 3108 C CA . ARG B 1 54 ? 4.387 11.484 16.547 1 85.88 54 ARG B CA 1
ATOM 3109 C C . ARG B 1 54 ? 3.406 12.562 16.078 1 85.88 54 ARG B C 1
ATOM 3111 O O . ARG B 1 54 ? 3.154 13.531 16.797 1 85.88 54 ARG B O 1
ATOM 3118 N N . ASN B 1 55 ? 2.951 12.398 14.945 1 88.31 55 ASN B N 1
ATOM 3119 C CA . ASN B 1 55 ? 1.824 13.102 14.352 1 88.31 55 ASN B CA 1
ATOM 3120 C C . ASN B 1 55 ? 0.789 12.133 13.789 1 88.31 55 ASN B C 1
ATOM 3122 O O . ASN B 1 55 ? 0.937 11.648 12.664 1 88.31 55 ASN B O 1
ATOM 3126 N N . HIS B 1 56 ? -0.233 11.93 14.516 1 91.62 56 HIS B N 1
ATOM 3127 C CA . HIS B 1 56 ? -1.108 10.789 14.242 1 91.62 56 HIS B CA 1
ATOM 3128 C C . HIS B 1 56 ? -2.273 11.195 13.344 1 91.62 56 HIS B C 1
ATOM 3130 O O . HIS B 1 56 ? -2.611 10.477 12.398 1 91.62 56 HIS B O 1
ATOM 3136 N N . LEU B 1 57 ? -2.869 12.281 13.633 1 93.88 57 LEU B N 1
ATOM 3137 C CA . LEU B 1 57 ? -3.977 12.758 12.812 1 93.88 57 LEU B CA 1
ATOM 3138 C C . LEU B 1 57 ? -4.148 14.266 12.938 1 93.88 57 LEU B C 1
ATOM 3140 O O . LEU B 1 57 ? -3.506 14.891 13.781 1 93.88 57 LEU B O 1
ATOM 3144 N N . GLU B 1 58 ? -4.934 14.82 12.062 1 93.94 58 GLU B N 1
ATOM 3145 C CA . GLU B 1 58 ? -5.324 16.219 12.055 1 93.94 58 GLU B CA 1
ATOM 3146 C C . GLU B 1 58 ? -6.836 16.375 11.961 1 93.94 58 GLU B C 1
ATOM 3148 O O . GLU B 1 58 ? -7.488 15.672 11.188 1 93.94 58 GLU B O 1
ATOM 3153 N N . VAL B 1 59 ? -7.344 17.156 12.82 1 94.69 59 VAL B N 1
ATOM 3154 C CA . VAL B 1 59 ? -8.703 17.641 12.633 1 94.69 59 VAL B CA 1
ATOM 3155 C C . VAL B 1 59 ? -8.68 19.047 12.047 1 94.69 59 VAL B C 1
ATOM 3157 O O . VAL B 1 59 ? -8 19.938 12.57 1 94.69 59 VAL B O 1
ATOM 3160 N N . ARG B 1 60 ? -9.359 19.25 11.008 1 92.25 60 ARG B N 1
ATOM 3161 C CA . ARG B 1 60 ? -9.375 20.531 10.312 1 92.25 60 ARG B CA 1
ATOM 3162 C C . ARG B 1 60 ? -10.797 21.078 10.195 1 92.25 60 ARG B C 1
ATOM 3164 O O . ARG B 1 60 ? -11.711 20.359 9.766 1 92.25 60 ARG B O 1
ATOM 3171 N N . LEU B 1 61 ? -10.945 22.281 10.625 1 91.31 61 LEU B N 1
ATOM 3172 C CA . LEU B 1 61 ? -12.227 22.969 10.516 1 91.31 61 LEU B CA 1
ATOM 3173 C C . LEU B 1 61 ? -12.203 23.984 9.375 1 91.31 61 LEU B C 1
ATOM 3175 O O . LEU B 1 61 ? -11.43 24.938 9.406 1 91.31 61 LEU B O 1
ATOM 3179 N N . ASP B 1 62 ? -13.07 23.75 8.406 1 86.12 62 ASP B N 1
ATOM 3180 C CA . ASP B 1 62 ? -13.188 24.641 7.262 1 86.12 62 ASP B CA 1
ATOM 3181 C C . ASP B 1 62 ? -14.398 25.562 7.402 1 86.12 62 ASP B C 1
ATOM 3183 O O . ASP B 1 62 ? -15.5 25.219 6.973 1 86.12 62 ASP B O 1
ATOM 3187 N N . ALA B 1 63 ? -14.102 26.719 7.836 1 83.94 63 ALA B N 1
ATOM 3188 C CA . ALA B 1 63 ? -15.172 27.672 8.109 1 83.94 63 ALA B CA 1
ATOM 3189 C C . ALA B 1 63 ? -15.836 28.141 6.812 1 83.94 63 ALA B C 1
ATOM 3191 O O . ALA B 1 63 ? -17.016 28.469 6.797 1 83.94 63 ALA B O 1
ATOM 3192 N N . VAL B 1 64 ? -15.031 28.172 5.816 1 80.5 64 VAL B N 1
ATOM 3193 C CA . VAL B 1 64 ? -15.562 28.641 4.539 1 80.5 64 VAL B CA 1
ATOM 3194 C C . VAL B 1 64 ? -16.562 27.625 3.986 1 80.5 64 VAL B C 1
ATOM 3196 O O . VAL B 1 64 ? -17.672 27.984 3.6 1 80.5 64 VAL B O 1
ATOM 3199 N N . ALA B 1 65 ? -16.203 26.406 3.984 1 79.31 65 ALA B N 1
ATOM 3200 C CA . ALA B 1 65 ? -17.078 25.359 3.469 1 79.31 65 ALA B CA 1
ATOM 3201 C C . ALA B 1 65 ? -18.047 24.875 4.547 1 79.31 65 ALA B C 1
ATOM 3203 O O . ALA B 1 65 ? -18.969 24.094 4.262 1 79.31 65 ALA B O 1
ATOM 3204 N N . ASP B 1 66 ? -17.844 25.281 5.715 1 87.31 66 ASP B N 1
ATOM 3205 C CA . ASP B 1 66 ? -18.625 24.875 6.871 1 87.31 66 ASP B CA 1
ATOM 3206 C C . ASP B 1 66 ? -18.578 23.359 7.051 1 87.31 66 ASP B C 1
ATOM 3208 O O . ASP B 1 66 ? -19.625 22.703 7.145 1 87.31 66 ASP B O 1
ATOM 3212 N N . GLN B 1 67 ? -17.406 22.844 7.008 1 89.69 67 GLN B N 1
ATOM 3213 C CA . GLN B 1 67 ? -17.172 21.422 7.145 1 89.69 67 GLN B CA 1
ATOM 3214 C C . GLN B 1 67 ? -15.977 21.141 8.039 1 89.69 67 GLN B C 1
ATOM 3216 O O . GLN B 1 67 ? -15.055 21.953 8.125 1 89.69 67 GLN B O 1
ATOM 3221 N N . ALA B 1 68 ? -16.094 20.062 8.727 1 92.88 68 ALA B N 1
ATOM 3222 C CA . ALA B 1 68 ? -14.977 19.562 9.523 1 92.88 68 ALA B CA 1
ATOM 3223 C C . ALA B 1 68 ? -14.461 18.234 8.969 1 92.88 68 ALA B C 1
ATOM 3225 O O . ALA B 1 68 ? -15.234 17.422 8.453 1 92.88 68 ALA B O 1
ATOM 3226 N N . PHE B 1 69 ? -13.125 18.062 9.086 1 91.5 69 PHE B N 1
ATOM 3227 C CA . PHE B 1 69 ? -12.508 16.859 8.562 1 91.5 69 PHE B CA 1
ATOM 3228 C C . PHE B 1 69 ? -11.547 16.25 9.57 1 91.5 69 PHE B C 1
ATOM 3230 O O . PHE B 1 69 ? -11.008 16.953 10.422 1 91.5 69 PHE B O 1
ATOM 3237 N N . VAL B 1 70 ? -11.438 14.984 9.461 1 93 70 VAL B N 1
ATOM 3238 C CA . VAL B 1 70 ? -10.328 14.289 10.117 1 93 70 VAL B CA 1
ATOM 3239 C C . VAL B 1 70 ? -9.422 13.648 9.062 1 93 70 VAL B C 1
ATOM 3241 O O . VAL B 1 70 ? -9.906 13.117 8.062 1 93 70 VAL B O 1
ATOM 3244 N N . ILE B 1 71 ? -8.141 13.773 9.258 1 88.69 71 ILE B N 1
ATOM 3245 C CA . ILE B 1 71 ? -7.141 13.266 8.328 1 88.69 71 ILE B CA 1
ATOM 3246 C C . ILE B 1 71 ? -6.145 12.375 9.07 1 88.69 71 ILE B C 1
ATOM 3248 O O . ILE B 1 71 ? -5.426 12.844 9.961 1 88.69 71 ILE B O 1
ATOM 3252 N N . ASP B 1 72 ? -6.117 11.125 8.703 1 88.56 72 ASP B N 1
ATOM 3253 C CA . ASP B 1 72 ? -5.191 10.18 9.32 1 88.56 72 ASP B CA 1
ATOM 3254 C C . ASP B 1 72 ? -3.822 10.234 8.648 1 88.56 72 ASP B C 1
ATOM 3256 O O . ASP B 1 72 ? -3.727 10.242 7.422 1 88.56 72 ASP B O 1
ATOM 3260 N N . THR B 1 73 ? -2.775 10.344 9.461 1 82.88 73 THR B N 1
ATOM 3261 C CA . THR B 1 73 ? -1.411 10.266 8.953 1 82.88 73 THR B CA 1
ATOM 3262 C C . THR B 1 73 ? -0.581 9.281 9.766 1 82.88 73 THR B C 1
ATOM 3264 O O . THR B 1 73 ? 0.649 9.367 9.781 1 82.88 73 THR B O 1
ATOM 3267 N N . SER B 1 74 ? -1.206 8.375 10.438 1 82.06 74 SER B N 1
ATOM 3268 C CA . SER B 1 74 ? -0.56 7.578 11.477 1 82.06 74 SER B CA 1
ATOM 3269 C C . SER B 1 74 ? -0.052 6.254 10.906 1 82.06 74 SER B C 1
ATOM 3271 O O . SER B 1 74 ? -0.448 5.844 9.82 1 82.06 74 SER B O 1
ATOM 3273 N N . THR B 1 75 ? 0.817 5.699 11.742 1 75.44 75 THR B N 1
ATOM 3274 C CA . THR B 1 75 ? 1.348 4.367 11.469 1 75.44 75 THR B CA 1
ATOM 3275 C C . THR B 1 75 ? 0.315 3.293 11.805 1 75.44 75 THR B C 1
ATOM 3277 O O . THR B 1 75 ? 0.052 2.404 10.992 1 75.44 75 THR B O 1
ATOM 3280 N N . ASN B 1 76 ? -0.331 3.445 12.961 1 79.19 76 ASN B N 1
ATOM 3281 C CA . ASN B 1 76 ? -1.201 2.389 13.469 1 79.19 76 ASN B CA 1
ATOM 3282 C C . ASN B 1 76 ? -2.66 2.639 13.102 1 79.19 76 ASN B C 1
ATOM 3284 O O . ASN B 1 76 ? -3.533 1.828 13.414 1 79.19 76 ASN B O 1
ATOM 3288 N N . GLY B 1 77 ? -2.912 3.732 12.422 1 82.81 77 GLY B N 1
ATOM 3289 C CA . GLY B 1 77 ? -4.238 3.969 11.875 1 82.81 77 GLY B CA 1
ATOM 3290 C C . GLY B 1 77 ? -5.156 4.703 12.836 1 82.81 77 GLY B C 1
ATOM 3291 O O . GLY B 1 77 ? -4.863 4.809 14.023 1 82.81 77 GLY B O 1
ATOM 3292 N N . THR B 1 78 ? -6.238 5.203 12.297 1 88.44 78 THR B N 1
ATOM 3293 C CA . THR B 1 78 ? -7.305 5.902 13.008 1 88.44 78 THR B CA 1
ATOM 3294 C C . THR B 1 78 ? -8.664 5.316 12.648 1 88.44 78 THR B C 1
ATOM 3296 O O . THR B 1 78 ? -8.93 5.012 11.484 1 88.44 78 THR B O 1
ATOM 3299 N N . LEU B 1 79 ? -9.477 5.082 13.594 1 86.06 79 LEU B N 1
ATOM 3300 C CA . LEU B 1 79 ? -10.844 4.629 13.352 1 86.06 79 LEU B CA 1
ATOM 3301 C C . LEU B 1 79 ? -11.828 5.781 13.516 1 86.06 79 LEU B C 1
ATOM 3303 O O . LEU B 1 79 ? -11.727 6.57 14.453 1 86.06 79 LEU B O 1
ATOM 3307 N N . LEU B 1 80 ? -12.719 5.941 12.617 1 90.12 80 LEU B N 1
ATOM 3308 C CA . LEU B 1 80 ? -13.867 6.832 12.703 1 90.12 80 LEU B CA 1
ATOM 3309 C C . LEU B 1 80 ? -15.164 6.039 12.82 1 90.12 80 LEU B C 1
ATOM 3311 O O . LEU B 1 80 ? -15.578 5.375 11.859 1 90.12 80 LEU B O 1
ATOM 3315 N N . ASN B 1 81 ? -15.711 6.105 13.969 1 86.88 81 ASN B N 1
ATOM 3316 C CA . ASN B 1 81 ? -16.906 5.316 14.25 1 86.88 81 ASN B CA 1
ATOM 3317 C C . ASN B 1 81 ? -16.672 3.834 13.961 1 86.88 81 ASN B C 1
ATOM 3319 O O . ASN B 1 81 ? -17.5 3.184 13.32 1 86.88 81 ASN B O 1
ATOM 3323 N N . GLY B 1 82 ? -15.477 3.428 14.258 1 77.19 82 GLY B N 1
ATOM 3324 C CA . GLY B 1 82 ? -15.148 2.012 14.156 1 77.19 82 GLY B CA 1
ATOM 3325 C C . GLY B 1 82 ? -14.594 1.622 12.797 1 77.19 82 GLY B C 1
ATOM 3326 O O . GLY B 1 82 ? -14.141 0.491 12.609 1 77.19 82 GLY B O 1
ATOM 3327 N N . MET B 1 83 ? -14.656 2.479 11.875 1 77.38 83 MET B N 1
ATOM 3328 C CA . MET B 1 83 ? -14.148 2.197 10.539 1 77.38 83 MET B CA 1
ATOM 3329 C C . MET B 1 83 ? -12.773 2.812 10.336 1 77.38 83 MET B C 1
ATOM 3331 O O . MET B 1 83 ? -12.547 3.977 10.672 1 77.38 83 MET B O 1
ATOM 3335 N N . ARG B 1 84 ? -11.938 2.02 9.836 1 79.56 84 ARG B N 1
ATOM 3336 C CA . ARG B 1 84 ? -10.578 2.51 9.609 1 79.56 84 ARG B CA 1
ATOM 3337 C C . ARG B 1 84 ? -10.562 3.57 8.508 1 79.56 84 ARG B C 1
ATOM 3339 O O . ARG B 1 84 ? -11.18 3.395 7.457 1 79.56 84 ARG B O 1
ATOM 3346 N N . LEU B 1 85 ? -9.828 4.637 8.789 1 81.94 85 LEU B N 1
ATOM 3347 C CA . LEU B 1 85 ? -9.688 5.715 7.812 1 81.94 85 LEU B CA 1
ATOM 3348 C C . LEU B 1 85 ? -8.594 5.398 6.805 1 81.94 85 LEU B C 1
ATOM 3350 O O . LEU B 1 85 ? -7.559 4.828 7.16 1 81.94 85 LEU B O 1
ATOM 3354 N N . GLU B 1 86 ? -8.891 5.832 5.59 1 76.25 86 GLU B N 1
ATOM 3355 C CA . GLU B 1 86 ? -7.801 5.863 4.617 1 76.25 86 GLU B CA 1
ATOM 3356 C C . GLU B 1 86 ? -6.805 6.973 4.945 1 76.25 86 GLU B C 1
ATOM 3358 O O . GLU B 1 86 ? -7.199 8.094 5.281 1 76.25 86 GLU B O 1
ATOM 3363 N N . ARG B 1 87 ? -5.578 6.672 4.875 1 76.38 87 ARG B N 1
ATOM 3364 C CA . ARG B 1 87 ? -4.535 7.629 5.234 1 76.38 87 ARG B CA 1
ATOM 3365 C C . ARG B 1 87 ? -4.539 8.82 4.285 1 76.38 87 ARG B C 1
ATOM 3367 O O . ARG B 1 87 ? -4.73 8.664 3.078 1 76.38 87 ARG B O 1
ATOM 3374 N N . ALA B 1 88 ? -4.352 10.031 4.828 1 75.5 88 ALA B N 1
ATOM 3375 C CA . ALA B 1 88 ? -4.125 11.305 4.156 1 75.5 88 ALA B CA 1
ATOM 3376 C C . ALA B 1 88 ? -5.348 11.727 3.348 1 75.5 88 ALA B C 1
ATOM 3378 O O . ALA B 1 88 ? -5.242 12.531 2.422 1 75.5 88 ALA B O 1
ATOM 3379 N N . VAL B 1 89 ? -6.453 11.117 3.561 1 75.62 89 VAL B N 1
ATOM 3380 C CA . VAL B 1 89 ? -7.703 11.531 2.928 1 75.62 89 VAL B CA 1
ATOM 3381 C C . VAL B 1 89 ? -8.586 12.242 3.947 1 75.62 89 VAL B C 1
ATOM 3383 O O . VAL B 1 89 ? -8.961 11.656 4.969 1 75.62 89 VAL B O 1
ATOM 3386 N N . PRO B 1 90 ? -8.867 13.414 3.676 1 82.94 90 PRO B N 1
ATOM 3387 C CA . PRO B 1 90 ? -9.789 14.086 4.594 1 82.94 90 PRO B CA 1
ATOM 3388 C C . PRO B 1 90 ? -11.172 13.445 4.617 1 82.94 90 PRO B C 1
ATOM 3390 O O . PRO B 1 90 ? -11.812 13.289 3.572 1 82.94 90 PRO B O 1
ATOM 3393 N N . ARG B 1 91 ? -11.609 13.047 5.723 1 86.69 91 ARG B N 1
ATOM 3394 C CA . ARG B 1 91 ? -12.938 12.5 5.934 1 86.69 91 ARG B CA 1
ATOM 3395 C C . ARG B 1 91 ? -13.82 13.469 6.703 1 86.69 91 ARG B C 1
ATOM 3397 O O . ARG B 1 91 ? -13.453 13.93 7.785 1 86.69 91 ARG B O 1
ATOM 3404 N N . PRO B 1 92 ? -14.938 13.805 6.102 1 89.56 92 PRO B N 1
ATOM 3405 C CA . PRO B 1 92 ? -15.844 14.688 6.844 1 89.56 92 PRO B CA 1
ATOM 3406 C C . PRO B 1 92 ? -16.328 14.07 8.156 1 89.56 92 PRO B C 1
ATOM 3408 O O . PRO B 1 92 ? -16.578 12.867 8.219 1 89.56 92 PRO B O 1
ATOM 3411 N N . ILE B 1 93 ? -16.406 14.945 9.125 1 92.81 93 ILE B N 1
ATOM 3412 C CA . ILE B 1 93 ? -16.906 14.477 10.414 1 92.81 93 ILE B CA 1
ATOM 3413 C C . ILE B 1 93 ? -18 15.414 10.906 1 92.81 93 ILE B C 1
ATOM 3415 O O . ILE B 1 93 ? -18.109 16.562 10.461 1 92.81 93 ILE B O 1
ATOM 3419 N N . ARG B 1 94 ? -18.828 14.898 11.781 1 94 94 ARG B N 1
ATOM 3420 C CA . ARG B 1 94 ? -19.891 15.648 12.43 1 94 94 ARG B CA 1
ATOM 3421 C C . ARG B 1 94 ? -19.891 15.422 13.938 1 94 94 ARG B C 1
ATOM 3423 O O . ARG B 1 94 ? -19.266 14.477 14.43 1 94 94 ARG B O 1
ATOM 3430 N N . PRO B 1 95 ? -20.562 16.375 14.609 1 94.75 95 PRO B N 1
ATOM 3431 C CA . PRO B 1 95 ? -20.625 16.172 16.062 1 94.75 95 PRO B CA 1
ATOM 3432 C C . PRO B 1 95 ? -21.188 14.805 16.453 1 94.75 95 PRO B C 1
ATOM 3434 O O . PRO B 1 95 ? -22.156 14.336 15.859 1 94.75 95 PRO B O 1
ATOM 3437 N N . GLY B 1 96 ? -20.531 14.18 17.422 1 94.62 96 GLY B N 1
ATOM 3438 C CA . GLY B 1 96 ? -20.922 12.852 17.875 1 94.62 96 GLY B CA 1
ATOM 3439 C C . GLY B 1 96 ? -20.047 11.75 17.297 1 94.62 96 GLY B C 1
ATOM 3440 O O . GLY B 1 96 ? -20.047 10.625 17.797 1 94.62 96 GLY B O 1
ATOM 3441 N N . ASP B 1 97 ? -19.344 12.055 16.188 1 94.88 97 ASP B N 1
ATOM 3442 C CA . ASP B 1 97 ? -18.453 11.055 15.602 1 94.88 97 ASP B CA 1
ATOM 3443 C C . ASP B 1 97 ? -17.328 10.695 16.562 1 94.88 97 ASP B C 1
ATOM 3445 O O . ASP B 1 97 ? -16.766 11.57 17.219 1 94.88 97 ASP B O 1
ATOM 3449 N N . GLU B 1 98 ? -17.031 9.43 16.641 1 94.69 98 GLU B N 1
ATOM 3450 C CA . GLU B 1 98 ? -15.945 8.953 17.5 1 94.69 98 GLU B CA 1
ATOM 3451 C C . GLU B 1 98 ? -14.68 8.703 16.688 1 94.69 98 GLU B C 1
ATOM 3453 O O . GLU B 1 98 ? -14.711 7.992 15.68 1 94.69 98 GLU B O 1
ATOM 3458 N N . ILE B 1 99 ? -13.617 9.25 17.125 1 95.44 99 ILE B N 1
ATOM 3459 C CA . ILE B 1 99 ? -12.281 9.031 16.578 1 95.44 99 ILE B CA 1
ATOM 3460 C C . ILE B 1 99 ? -11.438 8.234 17.562 1 95.44 99 ILE B C 1
ATOM 3462 O O . ILE B 1 99 ? -11.258 8.656 18.719 1 95.44 99 ILE B O 1
ATOM 3466 N N . ARG B 1 100 ? -10.945 7.148 17.156 1 91.5 100 ARG B N 1
ATOM 3467 C CA . ARG B 1 100 ? -10.172 6.309 18.062 1 91.5 100 ARG B CA 1
ATOM 3468 C C . ARG B 1 100 ? -8.758 6.09 17.531 1 91.5 100 ARG B C 1
ATOM 3470 O O . ARG B 1 100 ? -8.578 5.785 16.344 1 91.5 100 ARG B O 1
ATOM 3477 N N . ILE B 1 101 ? -7.793 6.273 18.391 1 91.56 101 ILE B N 1
ATOM 3478 C CA . ILE B 1 101 ? -6.395 5.984 18.094 1 91.56 101 ILE B CA 1
ATOM 3479 C C . ILE B 1 101 ? -5.777 5.191 19.25 1 91.56 101 ILE B C 1
ATOM 3481 O O . ILE B 1 101 ? -5.832 5.625 20.406 1 91.56 101 ILE B O 1
ATOM 3485 N N . GLY B 1 102 ? -5.246 4.008 18.922 1 84.75 102 GLY B N 1
ATOM 3486 C CA . GLY B 1 102 ? -4.871 3.145 20.031 1 84.75 102 GLY B CA 1
ATOM 3487 C C . GLY B 1 102 ? -6.016 2.871 21 1 84.75 102 GLY B C 1
ATOM 3488 O O . GLY B 1 102 ? -7.094 2.447 20.578 1 84.75 102 GLY B O 1
ATOM 3489 N N . ASP B 1 103 ? -5.734 3.131 22.281 1 86 103 ASP B N 1
ATOM 3490 C CA . ASP B 1 103 ? -6.754 2.889 23.297 1 86 103 ASP B CA 1
ATOM 3491 C C . ASP B 1 103 ? -7.453 4.188 23.703 1 86 103 ASP B C 1
ATOM 3493 O O . ASP B 1 103 ? -8.195 4.219 24.672 1 86 103 ASP B O 1
ATOM 3497 N N . VAL B 1 104 ? -7.273 5.254 22.922 1 91.19 104 VAL B N 1
ATOM 3498 C CA . VAL B 1 104 ? -7.844 6.559 23.234 1 91.19 104 VAL B CA 1
ATOM 3499 C C . VAL B 1 104 ? -9.016 6.844 22.297 1 91.19 104 VAL B C 1
ATOM 3501 O O . VAL B 1 104 ? -8.898 6.695 21.078 1 91.19 104 VAL B O 1
ATOM 3504 N N . ALA B 1 105 ? -10.094 7.176 22.891 1 93.19 105 ALA B N 1
ATOM 3505 C CA . ALA B 1 105 ? -11.273 7.57 22.125 1 93.19 105 ALA B CA 1
ATOM 3506 C C . ALA B 1 105 ? -11.555 9.062 22.281 1 93.19 105 ALA B C 1
ATOM 3508 O O . ALA B 1 105 ? -11.438 9.609 23.375 1 93.19 105 ALA B O 1
ATOM 3509 N N . MET B 1 106 ? -11.867 9.727 21.188 1 96.12 106 MET B N 1
ATOM 3510 C CA . MET B 1 106 ? -12.234 11.141 21.156 1 96.12 106 MET B CA 1
ATOM 3511 C C . MET B 1 106 ? -13.555 11.352 20.422 1 96.12 106 MET B C 1
ATOM 3513 O O . MET B 1 106 ? -13.82 10.68 19.422 1 96.12 106 MET B O 1
ATOM 3517 N N . THR B 1 107 ? -14.305 12.188 20.906 1 96.44 107 THR B N 1
ATOM 3518 C CA . THR B 1 107 ? -15.562 12.523 20.234 1 96.44 107 THR B CA 1
ATOM 3519 C C . THR B 1 107 ? -15.547 13.969 19.75 1 96.44 107 THR B C 1
ATOM 3521 O O . THR B 1 107 ? -15.172 14.875 20.5 1 96.44 107 THR B O 1
ATOM 3524 N N . PHE B 1 108 ? -15.93 14.195 18.516 1 96.94 108 PHE B N 1
ATOM 3525 C CA . PHE B 1 108 ? -15.961 15.531 17.938 1 96.94 108 PHE B CA 1
ATOM 3526 C C . PHE B 1 108 ? -17.25 16.25 18.312 1 96.94 108 PHE B C 1
ATOM 3528 O O . PHE B 1 108 ? -18.328 15.664 18.234 1 96.94 108 PHE B O 1
ATOM 3535 N N . HIS B 1 109 ? -17.062 17.438 18.719 1 96 109 HIS B N 1
ATOM 3536 C CA . HIS B 1 109 ? -18.188 18.297 19.047 1 96 109 HIS B CA 1
ATOM 3537 C C . HIS B 1 109 ? -18.062 19.656 18.391 1 96 109 HIS B C 1
ATOM 3539 O O . HIS B 1 109 ? -16.969 20.234 18.328 1 96 109 HIS B O 1
ATOM 3545 N N . SER B 1 110 ? -19.188 20.125 17.922 1 95.38 110 SER B N 1
ATOM 3546 C CA . SER B 1 110 ? -19.25 21.469 17.359 1 95.38 110 SER B CA 1
ATOM 3547 C C . SER B 1 110 ? -20.703 21.922 17.219 1 95.38 110 SER B C 1
ATOM 3549 O O . SER B 1 110 ? -21.594 21.109 16.969 1 95.38 110 SER B O 1
ATOM 3551 N N . GLN B 1 111 ? -20.938 23.172 17.422 1 91.44 111 GLN B N 1
ATOM 3552 C CA . GLN B 1 111 ? -22.266 23.75 17.188 1 91.44 111 GLN B CA 1
ATOM 3553 C C . GLN B 1 111 ? -22.406 24.203 15.734 1 91.44 111 GLN B C 1
ATOM 3555 O O . GLN B 1 111 ? -23.516 24.406 15.25 1 91.44 111 GLN B O 1
ATOM 3560 N N . ARG B 1 112 ? -21.344 24.344 15.062 1 90.31 112 ARG B N 1
ATOM 3561 C CA . ARG B 1 112 ? -21.328 24.938 13.727 1 90.31 112 ARG B CA 1
ATOM 3562 C C . ARG B 1 112 ? -21.281 23.844 12.656 1 90.31 112 ARG B C 1
ATOM 3564 O O . ARG B 1 112 ? -22.047 23.875 11.695 1 90.31 112 ARG B O 1
ATOM 3571 N N . PHE B 1 113 ? -20.406 22.953 12.805 1 90.44 113 PHE B N 1
ATOM 3572 C CA . PHE B 1 113 ? -20.125 21.969 11.773 1 90.44 113 PHE B CA 1
ATOM 3573 C C . PHE B 1 113 ? -21 20.734 11.945 1 90.44 113 PHE B C 1
ATOM 3575 O O . PHE B 1 113 ? -20.5 19.656 12.258 1 90.44 113 PHE B O 1
ATOM 3582 N N . THR B 1 114 ? -22.344 20.844 11.68 1 83.94 114 THR B N 1
ATOM 3583 C CA . THR B 1 114 ? -23.312 19.797 12 1 83.94 114 THR B CA 1
ATOM 3584 C C . THR B 1 114 ? -23.609 18.938 10.781 1 83.94 114 THR B C 1
ATOM 3586 O O . THR B 1 114 ? -24.172 17.844 10.898 1 83.94 114 THR B O 1
ATOM 3589 N N . ALA B 1 115 ? -23.484 19.516 9.617 1 67.31 115 ALA B N 1
ATOM 3590 C CA . ALA B 1 115 ? -23.938 18.797 8.422 1 67.31 115 ALA B CA 1
ATOM 3591 C C . ALA B 1 115 ? -22.766 18.156 7.691 1 67.31 115 ALA B C 1
ATOM 3593 O O . ALA B 1 115 ? -21.641 18.656 7.75 1 67.31 115 ALA B O 1
ATOM 3594 N N . VAL B 1 116 ? -22.969 16.875 7.57 1 63.03 116 VAL B N 1
ATOM 3595 C CA . VAL B 1 116 ? -22.016 16.25 6.66 1 63.03 116 VAL B CA 1
ATOM 3596 C C . VAL B 1 116 ? -22.516 16.375 5.223 1 63.03 116 VAL B C 1
ATOM 3598 O O . VAL B 1 116 ? -23.594 15.867 4.883 1 63.03 116 VAL B O 1
ATOM 3601 N N . GLU B 1 117 ? -22.562 17.609 4.645 1 57.44 117 GLU B N 1
ATOM 3602 C CA . GLU B 1 117 ? -22.953 17.5 3.24 1 57.44 117 GLU B CA 1
ATOM 3603 C C . GLU B 1 117 ? -22.188 16.391 2.535 1 57.44 117 GLU B C 1
ATOM 3605 O O . GLU B 1 117 ? -21.031 16.125 2.865 1 57.44 117 GLU B O 1
ATOM 3610 N N . PRO B 1 118 ? -23.109 15.594 1.97 1 50.59 118 PRO B N 1
ATOM 3611 C CA . PRO B 1 118 ? -22.344 14.602 1.205 1 50.59 118 PRO B CA 1
ATOM 3612 C C . PRO B 1 118 ? -21.078 15.18 0.574 1 50.59 118 PRO B C 1
ATOM 3614 O O . PRO B 1 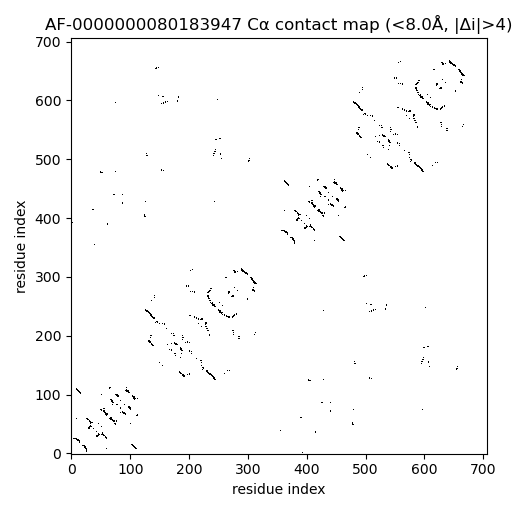118 ? -21.125 16.266 -0.006 1 50.59 118 PRO B O 1
ATOM 3617 N N . ALA B 1 119 ? -20.125 15.227 1.323 1 46.69 119 ALA B N 1
ATOM 3618 C CA . ALA B 1 119 ? -18.844 15.688 0.772 1 46.69 119 ALA B CA 1
ATOM 3619 C C . ALA B 1 119 ? -18.875 15.688 -0.753 1 46.69 119 ALA B C 1
ATOM 3621 O O . ALA B 1 119 ? -19.109 14.648 -1.378 1 46.69 119 ALA B O 1
ATOM 3622 N N . GLU B 1 120 ? -19.672 16.594 -1.403 1 45.69 120 GLU B N 1
ATOM 3623 C CA . GLU B 1 120 ? -19.266 16.625 -2.803 1 45.69 120 GLU B CA 1
ATOM 3624 C C . GLU B 1 120 ? -17.859 16.062 -2.977 1 45.69 120 GLU B C 1
ATOM 3626 O O . GLU B 1 120 ? -16.938 16.438 -2.236 1 45.69 120 GLU B O 1
ATOM 3631 N N . MET B 1 121 ? -17.828 14.867 -3.201 1 47.03 121 MET B N 1
ATOM 3632 C CA . MET B 1 121 ? -16.5 14.305 -3.453 1 47.03 121 MET B CA 1
ATOM 3633 C C . MET B 1 121 ? -15.562 15.359 -4.016 1 47.03 121 MET B C 1
ATOM 3635 O O . MET B 1 121 ? -15.781 15.875 -5.113 1 47.03 121 MET B O 1
ATOM 3639 N N . PRO B 1 122 ? -15 16.266 -3.221 1 51.62 122 PRO B N 1
ATOM 3640 C CA . PRO B 1 122 ? -14.016 17.219 -3.758 1 51.62 122 PRO B CA 1
ATOM 3641 C C . PRO B 1 122 ? -13.336 16.703 -5.023 1 51.62 122 PRO B C 1
ATOM 3643 O O . PRO B 1 122 ? -13.344 15.5 -5.293 1 51.62 122 PRO B O 1
ATOM 3646 N N . GLY B 1 123 ? -13.18 17.703 -5.957 1 57.78 123 GLY B N 1
ATOM 3647 C CA . GLY B 1 123 ? -12.469 17.469 -7.207 1 57.78 123 GLY B CA 1
ATOM 3648 C C . GLY B 1 123 ? -11.344 16.469 -7.078 1 57.78 123 GLY B C 1
ATOM 3649 O O . GLY B 1 123 ? -10.398 16.672 -6.324 1 57.78 123 GLY B O 1
ATOM 3650 N N . VAL B 1 124 ? -11.688 15.297 -7.539 1 64.62 124 VAL B N 1
ATOM 3651 C CA . VAL B 1 124 ? -10.75 14.18 -7.586 1 64.62 124 VAL B CA 1
ATOM 3652 C C . VAL B 1 124 ? -9.469 14.609 -8.305 1 64.62 124 VAL B C 1
ATOM 3654 O O . VAL B 1 124 ? -9.523 15.305 -9.32 1 64.62 124 VAL B O 1
ATOM 3657 N N . THR B 1 125 ? -8.414 14.578 -7.555 1 74.5 125 THR B N 1
ATOM 3658 C CA . THR B 1 125 ? -7.125 14.812 -8.195 1 74.5 125 THR B CA 1
ATOM 3659 C C . THR B 1 125 ? -6.965 13.922 -9.43 1 74.5 125 THR B C 1
ATOM 3661 O O . THR B 1 125 ? -7.227 12.719 -9.367 1 74.5 125 THR B O 1
ATOM 3664 N N . ARG B 1 126 ? -6.73 14.617 -10.5 1 79 126 ARG B N 1
ATOM 3665 C CA . ARG B 1 126 ? -6.453 13.836 -11.703 1 79 126 ARG B CA 1
ATOM 3666 C C . ARG B 1 126 ? -5.176 13.016 -11.531 1 79 126 ARG B C 1
ATOM 3668 O O . ARG B 1 126 ? -4.113 13.562 -11.242 1 79 126 ARG B O 1
ATOM 3675 N N . THR B 1 127 ? -5.34 11.766 -11.75 1 76.69 127 THR B N 1
ATOM 3676 C CA . THR B 1 127 ? -4.199 10.875 -11.602 1 76.69 127 THR B CA 1
ATOM 3677 C C . THR B 1 127 ? -3.223 11.047 -12.766 1 76.69 127 THR B C 1
ATOM 3679 O O . THR B 1 127 ? -3.635 11.109 -13.922 1 76.69 127 THR B O 1
ATOM 3682 N N . ARG B 1 128 ? -1.982 11.188 -12.406 1 77.94 128 ARG B N 1
ATOM 3683 C CA . ARG B 1 128 ? -0.923 11.211 -13.414 1 77.94 128 ARG B CA 1
ATOM 3684 C C . ARG B 1 128 ? -0.408 9.805 -13.703 1 77.94 128 ARG B C 1
ATOM 3686 O O . ARG B 1 128 ? -0.125 9.039 -12.781 1 77.94 128 ARG B O 1
ATOM 3693 N N . ILE B 1 129 ? -0.459 9.414 -14.977 1 80.62 129 ILE B N 1
ATOM 3694 C CA . ILE B 1 129 ? 0.119 8.156 -15.422 1 80.62 129 ILE B CA 1
ATOM 3695 C C . ILE B 1 129 ? 1.353 8.43 -16.281 1 80.62 129 ILE B C 1
ATOM 3697 O O . ILE B 1 129 ? 1.277 9.156 -17.281 1 80.62 129 ILE B O 1
ATOM 3701 N N . SER B 1 130 ? 2.494 7.98 -15.812 1 82.12 130 SER B N 1
ATOM 3702 C CA . SER B 1 130 ? 3.732 8.18 -16.562 1 82.12 130 SER B CA 1
ATOM 3703 C C . SER B 1 130 ? 4.398 6.852 -16.891 1 82.12 130 SER B C 1
ATOM 3705 O O . SER B 1 130 ? 4.258 5.879 -16.141 1 82.12 130 SER B O 1
ATOM 3707 N N . GLN B 1 131 ? 4.98 6.836 -18.047 1 88.5 131 GLN B N 1
ATOM 3708 C CA . GLN B 1 131 ? 5.754 5.672 -18.469 1 88.5 131 GLN B CA 1
ATOM 3709 C C . GLN B 1 131 ? 7.25 5.895 -18.25 1 88.5 131 GLN B C 1
ATOM 3711 O O . GLN B 1 131 ? 7.77 6.973 -18.547 1 88.5 131 GLN B O 1
ATOM 3716 N N . THR B 1 132 ? 7.918 4.914 -17.641 1 88.94 132 THR B N 1
ATOM 3717 C CA . THR B 1 132 ? 9.344 5.062 -17.344 1 88.94 132 THR B CA 1
ATOM 3718 C C . THR B 1 132 ? 10.031 3.701 -17.328 1 88.94 132 THR B C 1
ATOM 3720 O O . THR B 1 132 ? 9.383 2.672 -17.125 1 88.94 132 THR B O 1
ATOM 3723 N N . ALA B 1 133 ? 11.305 3.738 -17.656 1 93.44 133 ALA B N 1
ATOM 3724 C CA . ALA B 1 133 ? 12.133 2.549 -17.453 1 93.44 133 ALA B CA 1
ATOM 3725 C C . ALA B 1 133 ? 12.492 2.379 -15.977 1 93.44 133 ALA B C 1
ATOM 3727 O O . ALA B 1 133 ? 12.922 3.33 -15.328 1 93.44 133 ALA B O 1
ATOM 3728 N N . MET B 1 134 ? 12.289 1.14 -15.469 1 94.75 134 MET B N 1
ATOM 3729 C CA . MET B 1 134 ? 12.445 0.886 -14.031 1 94.75 134 MET B CA 1
ATOM 3730 C C . MET B 1 134 ? 13.211 -0.408 -13.789 1 94.75 134 MET B C 1
ATOM 3732 O O . MET B 1 134 ? 12.984 -1.409 -14.477 1 94.75 134 MET B O 1
ATOM 3736 N N . VAL B 1 135 ? 14.18 -0.331 -12.914 1 97.62 135 VAL B N 1
ATOM 3737 C CA . VAL B 1 135 ? 14.734 -1.563 -12.359 1 97.62 135 VAL B CA 1
ATOM 3738 C C . VAL B 1 135 ? 13.984 -1.944 -11.086 1 97.62 135 VAL B C 1
ATOM 3740 O O . VAL B 1 135 ? 13.727 -1.093 -10.234 1 97.62 135 VAL B O 1
ATOM 3743 N N . MET B 1 136 ? 13.641 -3.207 -11.008 1 98.06 136 MET B N 1
ATOM 3744 C CA . MET B 1 136 ? 12.797 -3.684 -9.922 1 98.06 136 MET B CA 1
ATOM 3745 C C . MET B 1 136 ? 13.43 -4.883 -9.227 1 98.06 136 MET B C 1
ATOM 3747 O O . MET B 1 136 ? 14.039 -5.734 -9.875 1 98.06 136 MET B O 1
ATOM 3751 N N . VAL B 1 137 ? 13.227 -4.934 -7.902 1 98.75 137 VAL B N 1
ATOM 3752 C CA . VAL B 1 137 ? 13.641 -6.09 -7.113 1 98.75 137 VAL B CA 1
ATOM 3753 C C . VAL B 1 137 ? 12.453 -6.598 -6.293 1 98.75 137 VAL B C 1
ATOM 3755 O O . VAL B 1 137 ? 11.773 -5.82 -5.621 1 98.75 137 VAL B O 1
ATOM 3758 N N . VAL B 1 138 ? 12.195 -7.84 -6.438 1 98.62 138 VAL B N 1
ATOM 3759 C CA . VAL B 1 138 ? 11.289 -8.516 -5.508 1 98.62 138 VAL B CA 1
ATOM 3760 C C . VAL B 1 138 ? 12.07 -9.523 -4.672 1 98.62 138 VAL B C 1
ATOM 3762 O O . VAL B 1 138 ? 12.844 -10.32 -5.211 1 98.62 138 VAL B O 1
ATOM 3765 N N . GLY B 1 139 ? 12 -9.414 -3.383 1 98.62 139 GLY B N 1
ATOM 3766 C CA . GLY B 1 139 ? 12.461 -10.43 -2.451 1 98.62 139 GLY B CA 1
ATOM 3767 C C . GLY B 1 139 ? 11.328 -11.188 -1.779 1 98.62 139 GLY B C 1
ATOM 3768 O O . GLY B 1 139 ? 10.422 -10.57 -1.209 1 98.62 139 GLY B O 1
ATOM 3769 N N . ASP B 1 140 ? 11.391 -12.453 -1.819 1 98 140 ASP B N 1
ATOM 3770 C CA . ASP B 1 140 ? 10.297 -13.281 -1.326 1 98 140 ASP B CA 1
ATOM 3771 C C . ASP B 1 140 ? 10.82 -14.398 -0.426 1 98 140 ASP B C 1
ATOM 3773 O O . ASP B 1 140 ? 11.844 -15.016 -0.722 1 98 140 ASP B O 1
ATOM 3777 N N . ILE B 1 141 ? 10.117 -14.609 0.657 1 97.81 141 ILE B N 1
ATOM 3778 C CA . ILE B 1 141 ? 10.5 -15.664 1.588 1 97.81 141 ILE B CA 1
ATOM 3779 C C . ILE B 1 141 ? 10.242 -17.031 0.954 1 97.81 141 ILE B C 1
ATOM 3781 O O . ILE B 1 141 ? 9.148 -17.297 0.446 1 97.81 141 ILE B O 1
ATOM 3785 N N . VAL B 1 142 ? 11.242 -17.938 0.979 1 97.12 142 VAL B N 1
ATOM 3786 C CA . VAL B 1 142 ? 11.156 -19.266 0.392 1 97.12 142 VAL B CA 1
ATOM 3787 C C . VAL B 1 142 ? 10.211 -20.141 1.221 1 97.12 142 VAL B C 1
ATOM 3789 O O . VAL B 1 142 ? 10.359 -20.234 2.441 1 97.12 142 VAL B O 1
ATOM 3792 N N . ASN B 1 143 ? 9.188 -20.688 0.587 1 94.69 143 ASN B N 1
ATOM 3793 C CA . ASN B 1 143 ? 8.234 -21.625 1.182 1 94.69 143 ASN B CA 1
ATOM 3794 C C . ASN B 1 143 ? 7.324 -20.922 2.189 1 94.69 143 ASN B C 1
ATOM 3796 O O . ASN B 1 143 ? 6.938 -21.516 3.197 1 94.69 143 ASN B O 1
ATOM 3800 N N . TYR B 1 144 ? 7.043 -19.688 2.051 1 95.38 144 TYR B N 1
ATOM 3801 C CA . TYR B 1 144 ? 6.266 -18.891 2.998 1 95.38 144 TYR B CA 1
ATOM 3802 C C . TYR B 1 144 ? 4.875 -19.484 3.193 1 95.38 144 TYR B C 1
ATOM 3804 O O . TYR B 1 144 ? 4.344 -19.469 4.305 1 95.38 144 TYR B O 1
ATOM 3812 N N . SER B 1 145 ? 4.219 -19.922 2.025 1 93.19 145 SER B N 1
ATOM 3813 C CA . SER B 1 145 ? 2.861 -20.438 2.141 1 93.19 145 SER B CA 1
ATOM 3814 C C . SER B 1 145 ? 2.793 -21.594 3.133 1 93.19 145 SER B C 1
ATOM 3816 O O . SER B 1 145 ? 1.874 -21.656 3.951 1 93.19 145 SER B O 1
ATOM 3818 N N . THR B 1 146 ? 3.795 -22.453 3.115 1 93.31 146 THR B N 1
ATOM 3819 C CA . THR B 1 146 ? 3.859 -23.562 4.055 1 93.31 146 THR B CA 1
ATOM 3820 C C . THR B 1 146 ? 4.156 -23.062 5.469 1 93.31 146 THR B C 1
ATOM 3822 O O . THR B 1 146 ? 3.561 -23.547 6.438 1 93.31 146 THR B O 1
ATOM 3825 N N . ILE B 1 147 ? 5.035 -22.125 5.566 1 95 147 ILE B N 1
ATOM 3826 C CA . ILE B 1 147 ? 5.387 -21.547 6.855 1 95 147 ILE B CA 1
ATOM 3827 C C . ILE B 1 147 ? 4.148 -20.906 7.488 1 95 147 ILE B C 1
ATOM 3829 O O . ILE B 1 147 ? 3.863 -21.125 8.664 1 95 147 ILE B O 1
ATOM 3833 N N . SER B 1 148 ? 3.43 -20.125 6.711 1 93.88 148 SER B N 1
ATOM 3834 C CA . SER B 1 148 ? 2.271 -19.375 7.188 1 93.88 148 SER B CA 1
ATOM 3835 C C . SER B 1 148 ? 1.158 -20.312 7.648 1 93.88 148 SER B C 1
ATOM 3837 O O . SER B 1 148 ? 0.354 -19.938 8.508 1 93.88 148 SER B O 1
ATOM 3839 N N . GLU B 1 149 ? 1.088 -21.516 7.145 1 91.94 149 GLU B N 1
ATOM 3840 C CA . GLU B 1 149 ? 0.062 -22.5 7.484 1 91.94 149 GLU B CA 1
ATOM 3841 C C . GLU B 1 149 ? 0.267 -23.047 8.891 1 91.94 149 GLU B C 1
ATOM 3843 O O . GLU B 1 149 ? -0.7 -23.375 9.586 1 91.94 149 GLU B O 1
ATOM 3848 N N . VAL B 1 150 ? 1.53 -23.109 9.312 1 92.25 150 VAL B N 1
ATOM 3849 C CA . VAL B 1 150 ? 1.795 -23.859 10.531 1 92.25 150 VAL B CA 1
ATOM 3850 C C . VAL B 1 150 ? 2.352 -22.922 11.602 1 92.25 150 VAL B C 1
ATOM 3852 O O . VAL B 1 150 ? 2.791 -23.375 12.664 1 92.25 150 VAL B O 1
ATOM 3855 N N . THR B 1 151 ? 2.459 -21.688 11.328 1 94.25 151 THR B N 1
ATOM 3856 C CA . THR B 1 151 ? 3.018 -20.734 12.273 1 94.25 151 THR B CA 1
ATOM 3857 C C . THR B 1 151 ? 1.948 -19.766 12.75 1 94.25 151 THR B C 1
ATOM 3859 O O . THR B 1 151 ? 1.106 -19.328 11.961 1 94.25 151 THR B O 1
ATOM 3862 N N . ASP B 1 152 ? 2.043 -19.406 14.031 1 94.31 152 ASP B N 1
ATOM 3863 C CA . ASP B 1 152 ? 1.132 -18.422 14.602 1 94.31 152 ASP B CA 1
ATOM 3864 C C . ASP B 1 152 ? 1.267 -17.078 13.906 1 94.31 152 ASP B C 1
ATOM 3866 O O . ASP B 1 152 ? 2.379 -16.625 13.625 1 94.31 152 ASP B O 1
ATOM 3870 N N . GLU B 1 153 ? 0.111 -16.422 13.578 1 93.62 153 GLU B N 1
ATOM 3871 C CA . GLU B 1 153 ? 0.107 -15.18 12.812 1 93.62 153 GLU B CA 1
ATOM 3872 C C . GLU B 1 153 ? 0.873 -14.086 13.547 1 93.62 153 GLU B C 1
ATOM 3874 O O . GLU B 1 153 ? 1.498 -13.227 12.914 1 93.62 153 GLU B O 1
ATOM 3879 N N . GLN B 1 154 ? 0.846 -14.109 14.867 1 91 154 GLN B N 1
ATOM 3880 C CA . GLN B 1 154 ? 1.562 -13.094 15.641 1 91 154 GLN B CA 1
ATOM 3881 C C . GLN B 1 154 ? 3.072 -13.258 15.484 1 91 154 GLN B C 1
ATOM 3883 O O . GLN B 1 154 ? 3.805 -12.266 15.414 1 91 154 GLN B O 1
ATOM 3888 N N . VAL B 1 155 ? 3.467 -14.477 15.492 1 93.75 155 VAL B N 1
ATOM 3889 C CA . VAL B 1 155 ? 4.883 -14.766 15.297 1 93.75 155 VAL B CA 1
ATOM 3890 C C . VAL B 1 155 ? 5.324 -14.305 13.914 1 93.75 155 VAL B C 1
ATOM 3892 O O . VAL B 1 155 ? 6.387 -13.695 13.766 1 93.75 155 VAL B O 1
ATOM 3895 N N . ILE B 1 156 ? 4.5 -14.57 12.953 1 95.38 156 ILE B N 1
ATOM 3896 C CA . ILE B 1 156 ? 4.812 -14.148 11.594 1 95.38 156 ILE B CA 1
ATOM 3897 C C . ILE B 1 156 ? 4.898 -12.625 11.531 1 95.38 156 ILE B C 1
ATOM 3899 O O . ILE B 1 156 ? 5.871 -12.078 11.008 1 95.38 156 ILE B O 1
ATOM 3903 N N . ALA B 1 157 ? 3.912 -11.961 12.094 1 91.44 157 ALA B N 1
ATOM 3904 C CA . ALA B 1 157 ? 3.85 -10.5 12.047 1 91.44 157 ALA B CA 1
ATOM 3905 C C . ALA B 1 157 ? 5.074 -9.875 12.703 1 91.44 157 ALA B C 1
ATOM 3907 O O . ALA B 1 157 ? 5.68 -8.953 12.156 1 91.44 157 ALA B O 1
ATOM 3908 N N . GLN B 1 158 ? 5.418 -10.352 13.836 1 90.75 158 GLN B N 1
ATOM 3909 C CA . GLN B 1 158 ? 6.57 -9.828 14.555 1 90.75 158 GLN B CA 1
ATOM 3910 C C . GLN B 1 158 ? 7.863 -10.07 13.781 1 90.75 158 GLN B C 1
ATOM 3912 O O . GLN B 1 158 ? 8.734 -9.195 13.727 1 90.75 158 GLN B O 1
ATOM 3917 N N . SER B 1 159 ? 7.977 -11.25 13.234 1 94.75 159 SER B N 1
ATOM 3918 C CA . SER B 1 159 ? 9.172 -11.602 12.461 1 94.75 159 SER B CA 1
ATOM 3919 C C . SER B 1 159 ? 9.297 -10.734 11.219 1 94.75 159 SER B C 1
ATOM 3921 O O . SER B 1 159 ? 10.383 -10.234 10.914 1 94.75 159 SER B O 1
ATOM 3923 N N . LEU B 1 160 ? 8.203 -10.586 10.539 1 93.94 160 LEU B N 1
ATOM 3924 C CA . LEU B 1 160 ? 8.219 -9.766 9.328 1 93.94 160 LEU B CA 1
ATOM 3925 C C . LEU B 1 160 ? 8.508 -8.305 9.664 1 93.94 160 LEU B C 1
ATOM 3927 O O . LEU B 1 160 ? 9.172 -7.609 8.898 1 93.94 160 LEU B O 1
ATOM 3931 N N . HIS B 1 161 ? 7.973 -7.867 10.742 1 88.12 161 HIS B N 1
ATOM 3932 C CA . HIS B 1 161 ? 8.25 -6.504 11.18 1 88.12 161 HIS B CA 1
ATOM 3933 C C . HIS B 1 161 ? 9.75 -6.277 11.352 1 88.12 161 HIS B C 1
ATOM 3935 O O . HIS B 1 161 ? 10.297 -5.281 10.875 1 88.12 161 HIS B O 1
ATOM 3941 N N . THR B 1 162 ? 10.359 -7.16 12.031 1 91.06 162 THR B N 1
ATOM 3942 C CA . THR B 1 162 ? 11.805 -7.07 12.242 1 91.06 162 THR B CA 1
ATOM 3943 C C . THR B 1 162 ? 12.555 -7.191 10.922 1 91.06 162 THR B C 1
ATOM 3945 O O . THR B 1 162 ? 13.453 -6.395 10.641 1 91.06 162 THR B O 1
ATOM 3948 N N . LEU B 1 163 ? 12.195 -8.125 10.148 1 95 163 LEU B N 1
ATOM 3949 C CA . LEU B 1 163 ? 12.859 -8.391 8.883 1 95 163 LEU B CA 1
ATOM 3950 C C . LEU B 1 163 ? 12.781 -7.18 7.961 1 95 163 LEU B C 1
ATOM 3952 O O . LEU B 1 163 ? 13.797 -6.738 7.422 1 95 163 LEU B O 1
ATOM 3956 N N . TRP B 1 164 ? 11.594 -6.668 7.762 1 92.94 164 TRP B N 1
ATOM 3957 C CA . TRP B 1 164 ? 11.391 -5.57 6.82 1 92.94 164 TRP B CA 1
ATOM 3958 C C . TRP B 1 164 ? 12.047 -4.293 7.328 1 92.94 164 TRP B C 1
ATOM 3960 O O . TRP B 1 164 ? 12.547 -3.488 6.535 1 92.94 164 TRP B O 1
ATOM 3970 N N . HIS B 1 165 ? 12.078 -4.117 8.633 1 87.19 165 HIS B N 1
ATOM 3971 C CA . HIS B 1 165 ? 12.805 -2.984 9.195 1 87.19 165 HIS B CA 1
ATOM 3972 C C . HIS B 1 165 ? 14.281 -3.033 8.805 1 87.19 165 HIS B C 1
ATOM 3974 O O . HIS B 1 165 ? 14.828 -2.045 8.32 1 87.19 165 HIS B O 1
ATOM 3980 N N . GLU B 1 166 ? 14.852 -4.137 9 1 93.88 166 GLU B N 1
ATOM 3981 C CA . GLU B 1 166 ? 16.266 -4.289 8.711 1 93.88 166 GLU B CA 1
ATOM 3982 C C . GLU B 1 166 ? 16.547 -4.215 7.211 1 93.88 166 GLU B C 1
ATOM 3984 O O . GLU B 1 166 ? 17.484 -3.533 6.777 1 93.88 166 GLU B O 1
ATOM 3989 N N . VAL B 1 167 ? 15.766 -4.883 6.445 1 95.88 167 VAL B N 1
ATOM 3990 C CA . VAL B 1 167 ? 15.945 -4.875 4.996 1 95.88 167 VAL B CA 1
ATOM 3991 C C . VAL B 1 167 ? 15.695 -3.471 4.453 1 95.88 167 VAL B C 1
ATOM 3993 O O . VAL B 1 167 ? 16.359 -3.037 3.506 1 95.88 167 VAL B O 1
ATOM 3996 N N . GLY B 1 168 ? 14.734 -2.807 5.023 1 90.81 168 GLY B N 1
ATOM 3997 C CA . GLY B 1 168 ? 14.477 -1.425 4.648 1 90.81 168 GLY B CA 1
ATOM 3998 C C . GLY B 1 168 ? 15.695 -0.531 4.785 1 90.81 168 GLY B C 1
ATOM 3999 O O . GLY B 1 168 ? 15.93 0.341 3.945 1 90.81 168 GLY B O 1
ATOM 4000 N N . GLY B 1 169 ? 16.406 -0.701 5.891 1 89 169 GLY B N 1
ATOM 4001 C CA . GLY B 1 169 ? 17.641 0.031 6.055 1 89 169 GLY B CA 1
ATOM 4002 C C . GLY B 1 169 ? 18.641 -0.227 4.938 1 89 169 GLY B C 1
ATOM 4003 O O . GLY B 1 169 ? 19.266 0.704 4.434 1 89 169 GLY B O 1
ATOM 4004 N N . VAL B 1 170 ? 18.75 -1.475 4.508 1 95.94 170 VAL B N 1
ATOM 4005 C CA . VAL B 1 170 ? 19.625 -1.844 3.41 1 95.94 170 VAL B CA 1
ATOM 4006 C C . VAL B 1 170 ? 19.156 -1.174 2.121 1 95.94 170 VAL B C 1
ATOM 4008 O O . VAL B 1 170 ? 19.984 -0.68 1.338 1 95.94 170 VAL B O 1
ATOM 4011 N N . LEU B 1 171 ? 17.844 -1.183 1.894 1 93.75 171 LEU B N 1
ATOM 4012 C CA . LEU B 1 171 ? 17.281 -0.56 0.705 1 93.75 171 LEU B CA 1
ATOM 4013 C C . LEU B 1 171 ? 17.625 0.924 0.647 1 93.75 171 LEU B C 1
ATOM 4015 O O . LEU B 1 171 ? 18.047 1.428 -0.398 1 93.75 171 LEU B O 1
ATOM 4019 N N . GLN B 1 172 ? 17.516 1.569 1.728 1 85 172 GLN B N 1
ATOM 4020 C CA . GLN B 1 172 ? 17.828 2.994 1.796 1 85 172 GLN B CA 1
ATOM 4021 C C . GLN B 1 172 ? 19.297 3.252 1.49 1 85 172 GLN B C 1
ATOM 4023 O O . GLN B 1 172 ? 19.625 4.211 0.79 1 85 172 GLN B O 1
ATOM 4028 N N . ALA B 1 173 ? 20.078 2.428 1.994 1 90.12 173 ALA B N 1
ATOM 4029 C CA . ALA B 1 173 ? 21.516 2.568 1.795 1 90.12 173 ALA B CA 1
ATOM 4030 C C . ALA B 1 173 ? 21.891 2.439 0.318 1 90.12 173 ALA B C 1
ATOM 4032 O O . ALA B 1 173 ? 22.906 2.979 -0.127 1 90.12 173 ALA B O 1
ATOM 4033 N N . HIS B 1 174 ? 21.062 1.795 -0.401 1 93.75 174 HIS B N 1
ATOM 4034 C CA . HIS B 1 174 ? 21.328 1.588 -1.82 1 93.75 174 HIS B CA 1
ATOM 4035 C C . HIS B 1 174 ? 20.453 2.484 -2.684 1 93.75 174 HIS B C 1
ATOM 4037 O O . HIS B 1 174 ? 20.266 2.229 -3.877 1 93.75 174 HIS B O 1
ATOM 4043 N N . ARG B 1 175 ? 19.734 3.434 -2.055 1 86.81 175 ARG B N 1
ATOM 4044 C CA . ARG B 1 175 ? 18.953 4.488 -2.697 1 86.81 175 ARG B CA 1
ATOM 4045 C C . ARG B 1 175 ? 17.781 3.906 -3.48 1 86.81 175 ARG B C 1
ATOM 4047 O O . ARG B 1 175 ? 17.422 4.418 -4.543 1 86.81 175 ARG B O 1
ATOM 4054 N N . GLY B 1 176 ? 17.359 2.777 -2.977 1 89.94 176 GLY B N 1
ATOM 4055 C CA . GLY B 1 176 ? 16.141 2.207 -3.52 1 89.94 176 GLY B CA 1
ATOM 4056 C C . GLY B 1 176 ? 14.875 2.791 -2.902 1 89.94 176 GLY B C 1
ATOM 4057 O O . GLY B 1 176 ? 14.93 3.381 -1.821 1 89.94 176 GLY B O 1
ATOM 4058 N N . THR B 1 177 ? 13.812 2.691 -3.646 1 86.19 177 THR B N 1
ATOM 4059 C CA . THR B 1 177 ? 12.508 3.105 -3.15 1 86.19 177 THR B CA 1
ATOM 4060 C C . THR B 1 177 ? 11.625 1.892 -2.855 1 86.19 177 THR B C 1
ATOM 4062 O O . THR B 1 177 ? 11.484 1.005 -3.699 1 86.19 177 THR B O 1
ATOM 4065 N N . LEU B 1 178 ? 11.07 1.864 -1.628 1 87.94 178 LEU B N 1
ATOM 4066 C CA . LEU B 1 178 ? 10.094 0.834 -1.298 1 87.94 178 LEU B CA 1
ATOM 4067 C C . LEU B 1 178 ? 8.75 1.118 -1.973 1 87.94 178 LEU B C 1
ATOM 4069 O O . LEU B 1 178 ? 8.156 2.178 -1.762 1 87.94 178 LEU B O 1
ATOM 4073 N N . ASN B 1 179 ? 8.406 0.269 -2.842 1 87.12 179 ASN B N 1
ATOM 4074 C CA . ASN B 1 179 ? 7.039 0.394 -3.344 1 87.12 179 ASN B CA 1
ATOM 4075 C C . ASN B 1 179 ? 6.023 -0.126 -2.332 1 87.12 179 ASN B C 1
ATOM 4077 O O . ASN B 1 179 ? 5.145 0.618 -1.889 1 87.12 179 ASN B O 1
ATOM 4081 N N . HIS B 1 180 ? 6.164 -1.465 -1.995 1 85.19 180 HIS B N 1
ATOM 4082 C CA . HIS B 1 180 ? 5.34 -1.987 -0.91 1 85.19 180 HIS B CA 1
ATOM 4083 C C . HIS B 1 180 ? 5.852 -3.342 -0.433 1 85.19 180 HIS B C 1
ATOM 4085 O O . HIS B 1 180 ? 6.691 -3.959 -1.09 1 85.19 180 HIS B O 1
ATOM 4091 N N . TYR B 1 181 ? 5.375 -3.668 0.725 1 86.94 181 TYR B N 1
ATOM 4092 C CA . TYR B 1 181 ? 5.504 -5.047 1.186 1 86.94 181 TYR B CA 1
ATOM 4093 C C . TYR B 1 181 ? 4.277 -5.867 0.794 1 86.94 181 TYR B C 1
ATOM 4095 O O . TYR B 1 181 ? 3.143 -5.422 0.972 1 86.94 181 TYR B O 1
ATOM 4103 N N . ALA B 1 182 ? 4.465 -6.914 0.174 1 84.56 182 ALA B N 1
ATOM 4104 C CA . ALA B 1 182 ? 3.371 -7.809 -0.198 1 84.56 182 ALA B CA 1
ATOM 4105 C C . ALA B 1 182 ? 3.271 -8.984 0.769 1 84.56 182 ALA B C 1
ATOM 4107 O O . ALA B 1 182 ? 3.211 -10.141 0.344 1 84.56 182 ALA B O 1
ATOM 4108 N N . GLY B 1 183 ? 3.205 -8.688 2.127 1 86.81 183 GLY B N 1
ATOM 4109 C CA . GLY B 1 183 ? 3.23 -9.734 3.137 1 86.81 183 GLY B CA 1
ATOM 4110 C C . GLY B 1 183 ? 4.594 -10.383 3.289 1 86.81 183 GLY B C 1
ATOM 4111 O O . GLY B 1 183 ? 5.449 -9.875 4.02 1 86.81 183 GLY B O 1
ATOM 4112 N N . ASP B 1 184 ? 4.766 -11.383 2.426 1 91.94 184 ASP B N 1
ATOM 4113 C CA . ASP B 1 184 ? 5.984 -12.172 2.541 1 91.94 184 ASP B CA 1
ATOM 4114 C C . ASP B 1 184 ? 7.051 -11.688 1.562 1 91.94 184 ASP B C 1
ATOM 4116 O O . ASP B 1 184 ? 8.141 -12.258 1.493 1 91.94 184 ASP B O 1
ATOM 4120 N N . ALA B 1 185 ? 6.707 -10.633 0.866 1 95.19 185 ALA B N 1
ATOM 4121 C CA . ALA B 1 185 ? 7.641 -10.156 -0.148 1 95.19 185 ALA B CA 1
ATOM 4122 C C . ALA B 1 185 ? 7.852 -8.648 -0.031 1 95.19 185 ALA B C 1
ATOM 4124 O O . ALA B 1 185 ? 6.992 -7.934 0.499 1 95.19 185 ALA B O 1
ATOM 4125 N N . ILE B 1 186 ? 9 -8.203 -0.461 1 94.38 186 ILE B N 1
ATOM 4126 C CA . ILE B 1 186 ? 9.312 -6.785 -0.592 1 94.38 186 ILE B CA 1
ATOM 4127 C C . ILE B 1 186 ? 9.453 -6.422 -2.068 1 94.38 186 ILE B C 1
ATOM 4129 O O . ILE B 1 186 ? 10.023 -7.188 -2.85 1 94.38 186 ILE B O 1
ATOM 4133 N N . PHE B 1 187 ? 8.883 -5.332 -2.463 1 94.88 187 PHE B N 1
ATOM 4134 C CA . PHE B 1 187 ? 8.977 -4.805 -3.818 1 94.88 187 PHE B CA 1
ATOM 4135 C C . PHE B 1 187 ? 9.633 -3.43 -3.818 1 94.88 187 PHE B C 1
ATOM 4137 O O . PHE B 1 187 ? 9.078 -2.471 -3.275 1 94.88 187 PHE B O 1
ATOM 4144 N N . ALA B 1 188 ? 10.812 -3.363 -4.434 1 95.12 188 ALA B N 1
ATOM 4145 C CA . ALA B 1 188 ? 11.602 -2.139 -4.488 1 95.12 188 ALA B CA 1
ATOM 4146 C C . ALA B 1 188 ? 11.891 -1.731 -5.934 1 95.12 188 ALA B C 1
ATOM 4148 O O . ALA B 1 188 ? 11.938 -2.582 -6.824 1 95.12 188 ALA B O 1
ATOM 4149 N N . ILE B 1 189 ? 12.141 -0.382 -6.102 1 93.69 189 ILE B N 1
ATOM 4150 C CA . ILE B 1 189 ? 12.266 0.102 -7.469 1 93.69 189 ILE B CA 1
ATOM 4151 C C . ILE B 1 189 ? 13.359 1.166 -7.543 1 93.69 189 ILE B C 1
ATOM 4153 O O . ILE B 1 189 ? 13.672 1.812 -6.539 1 93.69 189 ILE B O 1
ATOM 4157 N N . TRP B 1 190 ? 13.984 1.248 -8.695 1 92.69 190 TRP B N 1
ATOM 4158 C CA . TRP B 1 190 ? 14.914 2.293 -9.109 1 92.69 190 TRP B CA 1
ATOM 4159 C C . TRP B 1 190 ? 14.539 2.84 -10.484 1 92.69 190 TRP B C 1
ATOM 4161 O O . TRP B 1 190 ? 14.367 2.074 -11.438 1 92.69 190 TRP B O 1
ATOM 4171 N N . GLU B 1 191 ? 14.43 4.113 -10.586 1 88.25 191 GLU B N 1
ATOM 4172 C CA . GLU B 1 191 ? 14.188 4.703 -11.898 1 88.25 191 GLU B CA 1
ATOM 4173 C C . GLU B 1 191 ? 15.461 4.715 -12.742 1 88.25 191 GLU B C 1
ATOM 4175 O O . GLU B 1 191 ? 16.422 5.406 -12.414 1 88.25 191 GLU B O 1
ATOM 4180 N N . ALA B 1 192 ? 15.391 4.098 -13.859 1 88.75 192 ALA B N 1
ATOM 4181 C CA . ALA B 1 192 ? 16.578 3.91 -14.688 1 88.75 192 ALA B CA 1
ATOM 4182 C C . ALA B 1 192 ? 17.031 5.234 -15.297 1 88.75 192 ALA B C 1
ATOM 4184 O O . ALA B 1 192 ? 18.234 5.441 -15.523 1 88.75 192 ALA B O 1
ATOM 4185 N N . ASN B 1 193 ? 16.109 6.109 -15.586 1 83.31 193 ASN B N 1
ATOM 4186 C CA . ASN B 1 193 ? 16.453 7.395 -16.188 1 83.31 193 ASN B CA 1
ATOM 4187 C C . ASN B 1 193 ? 17.141 8.32 -15.18 1 83.31 193 ASN B C 1
ATOM 4189 O O . ASN B 1 193 ? 17.953 9.164 -15.562 1 83.31 193 ASN B O 1
ATOM 4193 N N . ARG B 1 194 ? 16.891 8.133 -14.023 1 78.19 194 ARG B N 1
ATOM 4194 C CA . ARG B 1 194 ? 17.453 8.984 -12.977 1 78.19 194 ARG B CA 1
ATOM 4195 C C . ARG B 1 194 ? 18.766 8.414 -12.453 1 78.19 194 ARG B C 1
ATOM 4197 O O . ARG B 1 194 ? 19.656 9.164 -12.047 1 78.19 194 ARG B O 1
ATOM 4204 N N . PHE B 1 195 ? 18.812 7.156 -12.438 1 84.81 195 PHE B N 1
ATOM 4205 C CA . PHE B 1 195 ? 20 6.461 -11.938 1 84.81 195 PHE B CA 1
ATOM 4206 C C . PHE B 1 195 ? 20.609 5.59 -13.031 1 84.81 195 PHE B C 1
ATOM 4208 O O . PHE B 1 195 ? 20.203 4.438 -13.211 1 84.81 195 PHE B O 1
ATOM 4215 N N . PRO B 1 196 ? 21.625 6.082 -13.672 1 88.69 196 PRO B N 1
ATOM 4216 C CA . PRO B 1 196 ? 22.234 5.293 -14.734 1 88.69 196 PRO B CA 1
ATOM 4217 C C . PRO B 1 196 ? 22.797 3.965 -14.234 1 88.69 196 PRO B C 1
ATOM 4219 O O . PRO B 1 196 ? 22.953 3.02 -15.016 1 88.69 196 PRO B O 1
ATOM 4222 N N . ASP B 1 197 ? 23.109 3.914 -12.945 1 94.56 197 ASP B N 1
ATOM 4223 C CA . ASP B 1 197 ? 23.641 2.686 -12.359 1 94.56 197 ASP B CA 1
ATOM 4224 C C . ASP B 1 197 ? 22.547 1.915 -11.617 1 94.56 197 ASP B C 1
ATOM 4226 O O . ASP B 1 197 ? 22.844 1.184 -10.664 1 94.56 197 ASP B O 1
ATOM 4230 N N . ALA B 1 198 ? 21.312 2.102 -12.008 1 94.69 198 ALA B N 1
ATOM 4231 C CA . ALA B 1 198 ? 20.156 1.503 -11.32 1 94.69 198 ALA B CA 1
ATOM 4232 C C . ALA B 1 198 ? 20.297 -0.015 -11.242 1 94.69 198 ALA B C 1
ATOM 4234 O O . ALA B 1 198 ? 20.031 -0.616 -10.195 1 94.69 198 ALA B O 1
ATOM 4235 N N . GLY B 1 199 ? 20.719 -0.616 -12.367 1 97.25 199 GLY B N 1
ATOM 4236 C CA . GLY B 1 199 ? 20.906 -2.057 -12.359 1 97.25 199 GLY B CA 1
ATOM 4237 C C . GLY B 1 199 ? 21.922 -2.523 -11.328 1 97.25 199 GLY B C 1
ATOM 4238 O O . GLY B 1 199 ? 21.672 -3.482 -10.594 1 97.25 199 GLY B O 1
ATOM 4239 N N . GLN B 1 200 ? 23 -1.847 -11.242 1 97.38 200 GLN B N 1
ATOM 4240 C CA . GLN B 1 200 ? 24.062 -2.17 -10.289 1 97.38 200 GLN B CA 1
ATOM 4241 C C . GLN B 1 200 ? 23.562 -1.986 -8.852 1 97.38 200 GLN B C 1
ATOM 4243 O O . GLN B 1 200 ? 23.797 -2.846 -7.996 1 97.38 200 GLN B O 1
ATOM 4248 N N . ARG B 1 201 ? 22.938 -0.922 -8.578 1 96.75 201 ARG B N 1
ATOM 4249 C CA . ARG B 1 201 ? 22.422 -0.633 -7.242 1 96.75 201 ARG B CA 1
ATOM 4250 C C . ARG B 1 201 ? 21.406 -1.688 -6.805 1 96.75 201 ARG B C 1
ATOM 4252 O O . ARG B 1 201 ? 21.406 -2.111 -5.648 1 96.75 201 ARG B O 1
ATOM 4259 N N . ALA B 1 202 ? 20.594 -2.07 -7.723 1 98.44 202 ALA B N 1
ATOM 4260 C CA . ALA B 1 202 ? 19.562 -3.049 -7.426 1 98.44 202 ALA B CA 1
ATOM 4261 C C . ALA B 1 202 ? 20.156 -4.41 -7.086 1 98.44 202 ALA B C 1
ATOM 4263 O O . ALA B 1 202 ? 19.734 -5.07 -6.141 1 98.44 202 ALA B O 1
ATOM 4264 N N . ILE B 1 203 ? 21.141 -4.801 -7.859 1 98.69 203 ILE B N 1
ATOM 4265 C CA . ILE B 1 203 ? 21.797 -6.07 -7.59 1 98.69 203 ILE B CA 1
ATOM 4266 C C . ILE B 1 203 ? 22.547 -5.988 -6.258 1 98.69 203 ILE B C 1
ATOM 4268 O O . ILE B 1 203 ? 22.5 -6.914 -5.449 1 98.69 203 ILE B O 1
ATOM 4272 N N . ASP B 1 204 ? 23.219 -4.852 -6.027 1 98.56 204 ASP B N 1
ATOM 4273 C CA . ASP B 1 204 ? 23.922 -4.652 -4.758 1 98.56 204 ASP B CA 1
ATOM 4274 C C . ASP B 1 204 ? 22.953 -4.762 -3.578 1 98.56 204 ASP B C 1
ATOM 4276 O O . ASP B 1 204 ? 23.281 -5.375 -2.561 1 98.56 204 ASP B O 1
ATOM 4280 N N . PHE B 1 205 ? 21.875 -4.184 -3.725 1 98.5 205 PHE B N 1
ATOM 4281 C CA . PHE B 1 205 ? 20.844 -4.277 -2.689 1 98.5 205 PHE B CA 1
ATOM 4282 C C . PHE B 1 205 ? 20.453 -5.73 -2.457 1 98.5 205 PHE B C 1
ATOM 4284 O O . PHE B 1 205 ? 20.438 -6.199 -1.317 1 98.5 205 PHE B O 1
ATOM 4291 N N . ALA B 1 206 ? 20.094 -6.465 -3.543 1 98.88 206 ALA B N 1
ATOM 4292 C CA . ALA B 1 206 ? 19.625 -7.844 -3.426 1 98.88 206 ALA B CA 1
ATOM 4293 C C . ALA B 1 206 ? 20.656 -8.719 -2.736 1 98.88 206 ALA B C 1
ATOM 4295 O O . ALA B 1 206 ? 20.328 -9.508 -1.852 1 98.88 206 ALA B O 1
ATOM 4296 N N . LEU B 1 207 ? 21.891 -8.531 -3.088 1 98.75 207 LEU B N 1
ATOM 4297 C CA . LEU B 1 207 ? 22.969 -9.312 -2.492 1 98.75 207 LEU B CA 1
ATOM 4298 C C . LEU B 1 207 ? 23.156 -8.961 -1.018 1 98.75 207 LEU B C 1
ATOM 4300 O O . LEU B 1 207 ? 23.281 -9.852 -0.176 1 98.75 207 LEU B O 1
ATOM 4304 N N . ALA B 1 208 ? 23.141 -7.66 -0.741 1 98.69 208 ALA B N 1
ATOM 4305 C CA . ALA B 1 208 ? 23.312 -7.207 0.638 1 98.69 208 ALA B CA 1
ATOM 4306 C C . ALA B 1 208 ? 22.141 -7.66 1.508 1 98.69 208 ALA B C 1
ATOM 4308 O O . ALA B 1 208 ? 22.328 -8.086 2.646 1 98.69 208 ALA B O 1
ATOM 4309 N N . ALA B 1 209 ? 20.984 -7.52 0.977 1 98.75 209 ALA B N 1
ATOM 4310 C CA . ALA B 1 209 ? 19.781 -7.941 1.704 1 98.75 209 ALA B CA 1
ATOM 4311 C C . ALA B 1 209 ? 19.797 -9.445 1.958 1 98.75 209 ALA B C 1
ATOM 4313 O O . ALA B 1 209 ? 19.406 -9.906 3.035 1 98.75 209 ALA B O 1
ATOM 4314 N N . ASN B 1 210 ? 20.203 -10.18 0.965 1 98.62 210 ASN B N 1
ATOM 4315 C CA . ASN B 1 210 ? 20.297 -11.625 1.144 1 98.62 210 ASN B CA 1
ATOM 4316 C C . ASN B 1 210 ? 21.297 -11.992 2.238 1 98.62 210 ASN B C 1
ATOM 4318 O O . ASN B 1 210 ? 21.031 -12.898 3.039 1 98.62 210 ASN B O 1
ATOM 4322 N N . ALA B 1 211 ? 22.406 -11.336 2.248 1 98.38 211 ALA B N 1
ATOM 4323 C CA . ALA B 1 211 ? 23.391 -11.555 3.299 1 98.38 211 ALA B CA 1
ATOM 4324 C C . ALA B 1 211 ? 22.812 -11.227 4.672 1 98.38 211 ALA B C 1
ATOM 4326 O O . ALA B 1 211 ? 23.078 -11.93 5.648 1 98.38 211 ALA B O 1
ATOM 4327 N N . LEU B 1 212 ? 22.109 -10.156 4.707 1 98.38 212 LEU B N 1
ATOM 4328 C CA . LEU B 1 212 ? 21.453 -9.773 5.949 1 98.38 212 LEU B CA 1
ATOM 4329 C C . LEU B 1 212 ? 20.484 -10.859 6.406 1 98.38 212 LEU B C 1
ATOM 4331 O O . LEU B 1 212 ? 20.422 -11.18 7.594 1 98.38 212 LEU B O 1
ATOM 4335 N N . VAL B 1 213 ? 19.703 -11.438 5.523 1 98.25 213 VAL B N 1
ATOM 4336 C CA . VAL B 1 213 ? 18.734 -12.492 5.855 1 98.25 213 VAL B CA 1
ATOM 4337 C C . VAL B 1 213 ? 19.469 -13.703 6.422 1 98.25 213 VAL B C 1
ATOM 4339 O O . VAL B 1 213 ? 19 -14.336 7.363 1 98.25 213 VAL B O 1
ATOM 4342 N N . ASP B 1 214 ? 20.625 -13.977 5.895 1 97.19 214 ASP B N 1
ATOM 4343 C CA . ASP B 1 214 ? 21.422 -15.102 6.375 1 97.19 214 ASP B CA 1
ATOM 4344 C C . ASP B 1 214 ? 21.828 -14.906 7.832 1 97.19 214 ASP B C 1
ATOM 4346 O O . ASP B 1 214 ? 21.906 -15.875 8.594 1 97.19 214 ASP B O 1
ATOM 4350 N N . THR B 1 215 ? 22.031 -13.711 8.195 1 97.56 215 THR B N 1
ATOM 4351 C CA . THR B 1 215 ? 22.469 -13.414 9.555 1 97.56 215 THR B CA 1
ATOM 4352 C C . THR B 1 215 ? 21.281 -13.242 10.484 1 97.56 215 THR B C 1
ATOM 4354 O O . THR B 1 215 ? 21.328 -13.625 11.656 1 97.56 215 THR B O 1
ATOM 4357 N N . LEU B 1 216 ? 20.266 -12.672 9.992 1 97.44 216 LEU B N 1
ATOM 4358 C CA . LEU B 1 216 ? 19.078 -12.352 10.781 1 97.44 216 LEU B CA 1
ATOM 4359 C C . LEU B 1 216 ? 18.203 -13.578 10.969 1 97.44 216 LEU B C 1
ATOM 4361 O O . LEU B 1 216 ? 17.562 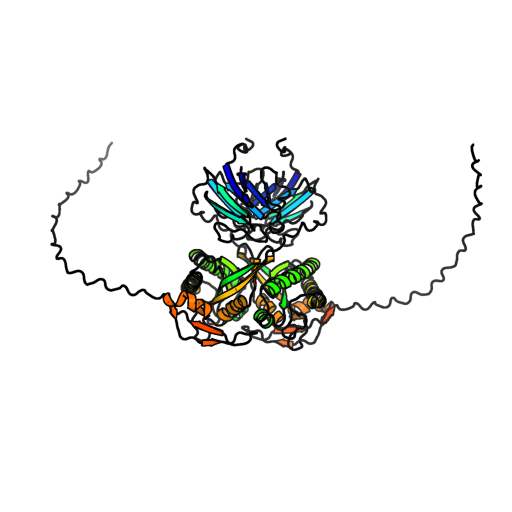-13.742 12.016 1 97.44 216 LEU B O 1
ATOM 4365 N N . GLY B 1 217 ? 18.125 -14.445 9.992 1 96.69 217 GLY B N 1
ATOM 4366 C CA . GLY B 1 217 ? 17.266 -15.617 9.961 1 96.69 217 GLY B CA 1
ATOM 4367 C C . GLY B 1 217 ? 17.375 -16.469 11.219 1 96.69 217 GLY B C 1
ATOM 4368 O O . GLY B 1 217 ? 16.359 -16.75 11.875 1 96.69 217 GLY B O 1
ATOM 4369 N N . PRO B 1 218 ? 18.594 -16.766 11.617 1 96.88 218 PRO B N 1
ATOM 4370 C CA . PRO B 1 218 ? 18.766 -17.594 12.805 1 96.88 218 PRO B CA 1
ATOM 4371 C C . PRO B 1 218 ? 18.25 -16.938 14.086 1 96.88 218 PRO B C 1
ATOM 4373 O O . PRO B 1 218 ? 17.969 -17.609 15.07 1 96.88 218 PRO B O 1
ATOM 4376 N N . ARG B 1 219 ? 18.062 -15.672 14.086 1 96.44 219 ARG B N 1
ATOM 4377 C CA . ARG B 1 219 ? 17.656 -14.93 15.273 1 96.44 219 ARG B CA 1
ATOM 4378 C C . ARG B 1 219 ? 16.141 -14.719 15.289 1 96.44 219 ARG B C 1
ATOM 4380 O O . ARG B 1 219 ? 15.578 -14.328 16.312 1 96.44 219 ARG B O 1
ATOM 4387 N N . LEU B 1 220 ? 15.492 -14.93 14.227 1 96.5 220 LEU B N 1
ATOM 4388 C CA . LEU B 1 220 ? 14.047 -14.75 14.141 1 96.5 220 LEU B CA 1
ATOM 4389 C C . LEU B 1 220 ? 13.32 -16.016 14.586 1 96.5 220 LEU B C 1
ATOM 4391 O O . LEU B 1 220 ? 13.805 -17.125 14.367 1 96.5 220 LEU B O 1
ATOM 4395 N N . PRO B 1 221 ? 12.203 -15.805 15.219 1 95.5 221 PRO B N 1
ATOM 4396 C CA . PRO B 1 221 ? 11.406 -16.984 15.586 1 95.5 221 PRO B CA 1
ATOM 4397 C C . PRO B 1 221 ? 10.758 -17.656 14.375 1 95.5 221 PRO B C 1
ATOM 4399 O O . PRO B 1 221 ? 10.32 -18.812 14.461 1 95.5 221 PRO B O 1
ATOM 4402 N N . LEU B 1 222 ? 10.641 -17.016 13.281 1 95.25 222 LEU B N 1
ATOM 4403 C CA . LEU B 1 222 ? 10.094 -17.562 12.047 1 95.25 222 LEU B CA 1
ATOM 4404 C C . LEU B 1 222 ? 11.039 -18.594 11.453 1 95.25 222 LEU B C 1
ATOM 4406 O O . LEU B 1 222 ? 12.211 -18.312 11.203 1 95.25 222 LEU B O 1
ATOM 4410 N N . ARG B 1 223 ? 10.461 -19.797 11.148 1 96.12 223 ARG B N 1
ATOM 4411 C CA . ARG B 1 223 ? 11.289 -20.906 10.695 1 96.12 223 ARG B CA 1
ATOM 4412 C C . ARG B 1 223 ? 10.703 -21.547 9.445 1 96.12 223 ARG B C 1
ATOM 4414 O O . ARG B 1 223 ? 9.492 -21.547 9.25 1 96.12 223 ARG B O 1
ATOM 4421 N N . SER B 1 224 ? 11.602 -22.141 8.688 1 94.81 224 SER B N 1
ATOM 4422 C CA . SER B 1 224 ? 11.18 -23.016 7.602 1 94.81 224 SER B CA 1
ATOM 4423 C C . SER B 1 224 ? 10.531 -24.281 8.141 1 94.81 224 SER B C 1
ATOM 4425 O O . SER B 1 224 ? 10.656 -24.594 9.328 1 94.81 224 SER B O 1
ATOM 4427 N N . PRO B 1 225 ? 9.852 -24.969 7.266 1 90.69 225 PRO B N 1
ATOM 4428 C CA . PRO B 1 225 ? 9.148 -26.172 7.719 1 90.69 225 PRO B CA 1
ATOM 4429 C C . PRO B 1 225 ? 10.086 -27.203 8.344 1 90.69 225 PRO B C 1
ATOM 4431 O O . PRO B 1 225 ? 9.688 -27.953 9.234 1 90.69 225 PRO B O 1
ATOM 4434 N N . ASP B 1 226 ? 11.289 -27.172 7.984 1 93.56 226 ASP B N 1
ATOM 4435 C CA . ASP B 1 226 ? 12.25 -28.141 8.508 1 93.56 226 ASP B CA 1
ATOM 4436 C C . ASP B 1 226 ? 12.945 -27.594 9.758 1 93.56 226 ASP B C 1
ATOM 4438 O O . ASP B 1 226 ? 13.883 -28.219 10.266 1 93.56 226 ASP B O 1
ATOM 4442 N N . GLY B 1 227 ? 12.555 -26.469 10.188 1 94.94 227 GLY B N 1
ATOM 4443 C CA . GLY B 1 227 ? 13.086 -25.891 11.414 1 94.94 227 GLY B CA 1
ATOM 4444 C C . GLY B 1 227 ? 14.273 -24.969 11.172 1 94.94 227 GLY B C 1
ATOM 4445 O O . GLY B 1 227 ? 14.695 -24.25 12.078 1 94.94 227 GLY B O 1
ATOM 4446 N N . SER B 1 228 ? 14.773 -25 10 1 96.75 228 SER B N 1
ATOM 4447 C CA . SER B 1 228 ? 15.914 -24.156 9.664 1 96.75 228 SER B CA 1
ATOM 4448 C C . SER B 1 228 ? 15.508 -22.688 9.562 1 96.75 228 SER B C 1
ATOM 4450 O O . SER B 1 228 ? 14.32 -22.375 9.5 1 96.75 228 SER B O 1
ATOM 4452 N N . PRO B 1 229 ? 16.469 -21.781 9.586 1 97.69 229 PRO B N 1
ATOM 4453 C CA . PRO B 1 229 ? 16.172 -20.359 9.383 1 97.69 229 PRO B CA 1
ATOM 4454 C C . PRO B 1 229 ? 15.547 -20.078 8.023 1 97.69 229 PRO B C 1
ATOM 4456 O O . PRO B 1 229 ? 15.75 -20.844 7.074 1 97.69 229 PRO B O 1
ATOM 4459 N N . ILE B 1 230 ? 14.789 -18.984 7.93 1 97.94 230 ILE B N 1
ATOM 4460 C CA . ILE B 1 230 ? 14.156 -18.625 6.668 1 97.94 230 ILE B CA 1
ATOM 4461 C C . ILE B 1 230 ? 15.219 -18.203 5.656 1 97.94 230 ILE B C 1
ATOM 4463 O O . ILE B 1 230 ? 16.297 -17.75 6.035 1 97.94 230 ILE B O 1
ATOM 4467 N N . ARG B 1 231 ? 14.938 -18.391 4.422 1 97.94 231 ARG B N 1
ATOM 4468 C CA . ARG B 1 231 ? 15.688 -17.906 3.275 1 97.94 231 ARG B CA 1
ATOM 4469 C C . ARG B 1 231 ? 14.805 -17.094 2.342 1 97.94 231 ARG B C 1
ATOM 4471 O O . ARG B 1 231 ? 13.578 -17.141 2.447 1 97.94 231 ARG B O 1
ATOM 4478 N N . MET B 1 232 ? 15.461 -16.328 1.494 1 98.5 232 MET B N 1
ATOM 4479 C CA . MET B 1 232 ? 14.695 -15.539 0.537 1 98.5 232 MET B CA 1
ATOM 4480 C C . MET B 1 232 ? 15.258 -15.703 -0.874 1 98.5 232 MET B C 1
ATOM 4482 O O . MET B 1 232 ? 16.438 -16.031 -1.048 1 98.5 232 MET B O 1
ATOM 4486 N N . GLY B 1 233 ? 14.391 -15.594 -1.841 1 98.69 233 GLY B N 1
ATOM 4487 C CA . GLY B 1 233 ? 14.742 -15.453 -3.244 1 98.69 233 GLY B CA 1
ATOM 4488 C C . GLY B 1 233 ? 14.539 -14.047 -3.773 1 98.69 233 GLY B C 1
ATOM 4489 O O . GLY B 1 233 ? 13.57 -13.375 -3.42 1 98.69 233 GLY B O 1
ATOM 4490 N N . TRP B 1 234 ? 15.484 -13.578 -4.586 1 98.88 234 TRP B N 1
ATOM 4491 C CA . TRP B 1 234 ? 15.484 -12.203 -5.074 1 98.88 234 TRP B CA 1
ATOM 4492 C C . TRP B 1 234 ? 15.508 -12.164 -6.598 1 98.88 234 TRP B C 1
ATOM 4494 O O . TRP B 1 234 ? 16.406 -12.734 -7.227 1 98.88 234 TRP B O 1
ATOM 4504 N N . GLY B 1 235 ? 14.516 -11.523 -7.199 1 98.81 235 GLY B N 1
ATOM 4505 C CA . GLY B 1 235 ? 14.484 -11.289 -8.633 1 98.81 235 GLY B CA 1
ATOM 4506 C C . GLY B 1 235 ? 14.75 -9.844 -9.008 1 98.81 235 GLY B C 1
ATOM 4507 O O . GLY B 1 235 ? 14.156 -8.93 -8.438 1 98.81 235 GLY B O 1
ATOM 4508 N N . VAL B 1 236 ? 15.68 -9.609 -9.93 1 98.81 236 VAL B N 1
ATOM 4509 C CA . VAL B 1 236 ? 16.016 -8.281 -10.422 1 98.81 236 VAL B CA 1
ATOM 4510 C C . VAL B 1 236 ? 15.648 -8.164 -11.898 1 98.81 236 VAL B C 1
ATOM 4512 O O . VAL B 1 236 ? 16.141 -8.938 -12.727 1 98.81 236 VAL B O 1
ATOM 4515 N N . VAL B 1 237 ? 14.805 -7.219 -12.203 1 98.31 237 VAL B N 1
ATOM 4516 C CA . VAL B 1 237 ? 14.242 -7.09 -13.539 1 98.31 237 VAL B CA 1
ATOM 4517 C C . VAL B 1 237 ? 14.258 -5.625 -13.977 1 98.31 237 VAL B C 1
ATOM 4519 O O . VAL B 1 237 ? 14.125 -4.727 -13.141 1 98.31 237 VAL B O 1
ATOM 4522 N N . VAL B 1 238 ? 14.492 -5.402 -15.203 1 97.12 238 VAL B N 1
ATOM 4523 C CA . VAL B 1 238 ? 14.344 -4.062 -15.773 1 97.12 238 VAL B CA 1
ATOM 4524 C C . VAL B 1 238 ? 13.281 -4.074 -16.859 1 97.12 238 VAL B C 1
ATOM 4526 O O . VAL B 1 238 ? 13.133 -5.062 -17.594 1 97.12 238 VAL B O 1
ATOM 4529 N N . GLY B 1 239 ? 12.469 -3.053 -16.906 1 95.38 239 GLY B N 1
ATOM 4530 C CA . GLY B 1 239 ? 11.477 -2.926 -17.969 1 95.38 239 GLY B CA 1
ATOM 4531 C C . GLY B 1 239 ? 10.719 -1.612 -17.906 1 95.38 239 GLY B C 1
ATOM 4532 O O . GLY B 1 239 ? 10.883 -0.83 -16.969 1 95.38 239 GLY B O 1
ATOM 4533 N N . THR B 1 240 ? 9.969 -1.418 -18.953 1 94.25 240 THR B N 1
ATOM 4534 C CA . THR B 1 240 ? 9.094 -0.248 -19.016 1 94.25 240 THR B CA 1
ATOM 4535 C C . THR B 1 240 ? 7.809 -0.495 -18.234 1 94.25 240 THR B C 1
ATOM 4537 O O . THR B 1 240 ? 7.199 -1.56 -18.344 1 94.25 240 THR B O 1
ATOM 4540 N N . VAL B 1 241 ? 7.477 0.477 -17.375 1 94.69 241 VAL B N 1
ATOM 4541 C CA . VAL B 1 241 ? 6.262 0.366 -16.578 1 94.69 241 VAL B CA 1
ATOM 4542 C C . VAL B 1 241 ? 5.492 1.685 -16.625 1 94.69 241 VAL B C 1
ATOM 4544 O O . VAL B 1 241 ? 6.043 2.721 -17 1 94.69 241 VAL B O 1
ATOM 4547 N N . ALA B 1 242 ? 4.258 1.604 -16.375 1 91.88 242 ALA B N 1
ATOM 4548 C CA . ALA B 1 242 ? 3.463 2.793 -16.062 1 91.88 242 ALA B CA 1
ATOM 4549 C C . ALA B 1 242 ? 3.316 2.986 -14.562 1 91.88 242 ALA B C 1
ATOM 4551 O O . ALA B 1 242 ? 3.096 2.023 -13.828 1 91.88 242 ALA B O 1
ATOM 4552 N N . LEU B 1 243 ? 3.564 4.176 -14.125 1 84.88 243 LEU B N 1
ATOM 4553 C CA . LEU B 1 243 ? 3.32 4.562 -12.742 1 84.88 243 LEU B CA 1
ATOM 4554 C C . LEU B 1 243 ? 1.988 5.293 -12.609 1 84.88 243 LEU B C 1
ATOM 4556 O O . LEU B 1 243 ? 1.71 6.227 -13.367 1 84.88 243 LEU B O 1
ATOM 4560 N N . ALA B 1 244 ? 1.198 4.715 -11.766 1 80.06 244 ALA B N 1
ATOM 4561 C CA . ALA B 1 244 ? -0.114 5.328 -11.578 1 80.06 244 ALA B CA 1
ATOM 4562 C C . ALA B 1 244 ? -0.524 5.324 -10.109 1 80.06 244 ALA B C 1
ATOM 4564 O O . ALA B 1 244 ? -0.422 4.297 -9.438 1 80.06 244 ALA B O 1
ATOM 4565 N N . ALA B 1 245 ? -0.963 6.48 -9.68 1 73.31 245 ALA B N 1
ATOM 4566 C CA . ALA B 1 245 ? -1.547 6.535 -8.344 1 73.31 245 ALA B CA 1
ATOM 4567 C C . ALA B 1 245 ? -2.949 5.934 -8.328 1 73.31 245 ALA B C 1
ATOM 4569 O O . ALA B 1 245 ? -3.9 6.547 -8.82 1 73.31 245 ALA B O 1
ATOM 4570 N N . MET B 1 246 ? -3.049 4.648 -7.977 1 67.19 246 MET B N 1
ATOM 4571 C CA . MET B 1 246 ? -4.348 3.982 -7.973 1 67.19 246 MET B CA 1
ATOM 4572 C C . MET B 1 246 ? -5.156 4.387 -6.742 1 67.19 246 MET B C 1
ATOM 4574 O O . MET B 1 246 ? -6.383 4.508 -6.816 1 67.19 246 MET B O 1
ATOM 4578 N N . THR B 1 247 ? -4.496 4.363 -5.633 1 61.78 247 THR B N 1
ATOM 4579 C CA . THR B 1 247 ? -5.023 4.895 -4.383 1 61.78 247 THR B CA 1
ATOM 4580 C C . THR B 1 247 ? -4.09 5.957 -3.811 1 61.78 247 THR B C 1
ATOM 4582 O O . THR B 1 247 ? -3.01 6.199 -4.352 1 61.78 247 THR B O 1
ATOM 4585 N N . ARG B 1 248 ? -4.547 6.562 -2.928 1 57.41 248 ARG B N 1
ATOM 4586 C CA . ARG B 1 248 ? -3.699 7.559 -2.281 1 57.41 248 ARG B CA 1
ATOM 4587 C C . ARG B 1 248 ? -2.518 6.898 -1.577 1 57.41 248 ARG B C 1
ATOM 4589 O O . ARG B 1 248 ? -1.509 7.555 -1.302 1 57.41 248 ARG B O 1
ATOM 4596 N N . SER B 1 249 ? -2.656 5.613 -1.449 1 57.91 249 SER B N 1
ATOM 4597 C CA . SER B 1 249 ? -1.661 5.016 -0.567 1 57.91 249 SER B CA 1
ATOM 4598 C C . SER B 1 249 ? -0.602 4.258 -1.361 1 57.91 249 SER B C 1
ATOM 4600 O O . SER B 1 249 ? 0.496 4.008 -0.86 1 57.91 249 SER B O 1
ATOM 4602 N N . VAL B 1 250 ? -0.898 3.875 -2.494 1 62.56 250 VAL B N 1
ATOM 4603 C CA . VAL B 1 250 ? 0.1 3.066 -3.186 1 62.56 250 VAL B CA 1
ATOM 4604 C C . VAL B 1 250 ? 0.154 3.461 -4.66 1 62.56 250 VAL B C 1
ATOM 4606 O O . VAL B 1 250 ? -0.884 3.582 -5.316 1 62.56 250 VAL B O 1
ATOM 4609 N N . GLU B 1 251 ? 1.397 3.783 -5.086 1 74.25 251 GLU B N 1
ATOM 4610 C CA . GLU B 1 251 ? 1.653 3.93 -6.516 1 74.25 251 GLU B CA 1
ATOM 4611 C C . GLU B 1 251 ? 1.821 2.568 -7.184 1 74.25 251 GLU B C 1
ATOM 4613 O O . GLU B 1 251 ? 2.713 1.798 -6.824 1 74.25 251 GLU B O 1
ATOM 4618 N N . ALA B 1 252 ? 0.958 2.291 -8.039 1 84.25 252 ALA B N 1
ATOM 4619 C CA . ALA B 1 252 ? 1.048 1.036 -8.781 1 84.25 252 ALA B CA 1
ATOM 4620 C C . ALA B 1 252 ? 2.152 1.1 -9.836 1 84.25 252 ALA B C 1
ATOM 4622 O O . ALA B 1 252 ? 2.338 2.131 -10.484 1 84.25 252 ALA B O 1
ATOM 4623 N N . VAL B 1 253 ? 2.926 0.113 -9.82 1 89.94 253 VAL B N 1
ATOM 4624 C CA . VAL B 1 253 ? 3.9 -0.108 -10.883 1 89.94 253 VAL B CA 1
ATOM 4625 C C . VAL B 1 253 ? 3.367 -1.149 -11.867 1 89.94 253 VAL B C 1
ATOM 4627 O O . VAL B 1 253 ? 3.438 -2.354 -11.602 1 89.94 253 VAL B O 1
ATOM 4630 N N . ILE B 1 254 ? 2.922 -0.624 -12.977 1 92.25 254 ILE B N 1
ATOM 4631 C CA . ILE B 1 254 ? 2.115 -1.457 -13.859 1 92.25 254 ILE B CA 1
ATOM 4632 C C . ILE B 1 254 ? 2.924 -1.814 -15.109 1 92.25 254 ILE B C 1
ATOM 4634 O O . ILE B 1 254 ? 3.363 -0.929 -15.844 1 92.25 254 ILE B O 1
ATOM 4638 N N . GLY B 1 255 ? 3.041 -3.111 -15.344 1 92.94 255 GLY B N 1
ATOM 4639 C CA . GLY B 1 255 ? 3.73 -3.617 -16.516 1 92.94 255 GLY B CA 1
ATOM 4640 C C . GLY B 1 255 ? 4.086 -5.09 -16.422 1 92.94 255 GLY B C 1
ATOM 4641 O O . GLY B 1 255 ? 4.141 -5.645 -15.312 1 92.94 255 GLY B O 1
ATOM 4642 N N . ASP B 1 256 ? 4.387 -5.66 -17.547 1 93.62 256 ASP B N 1
ATOM 4643 C CA . ASP B 1 256 ? 4.762 -7.066 -17.594 1 93.62 256 ASP B CA 1
ATOM 4644 C C . ASP B 1 256 ? 6.012 -7.34 -16.766 1 93.62 256 ASP B C 1
ATOM 4646 O O . ASP B 1 256 ? 6.133 -8.398 -16.141 1 93.62 256 ASP B O 1
ATOM 4650 N N . SER B 1 257 ? 6.891 -6.398 -16.766 1 94.88 257 SER B N 1
ATOM 4651 C CA . SER B 1 257 ? 8.141 -6.57 -16.031 1 94.88 257 SER B CA 1
ATOM 4652 C C . SER B 1 257 ? 7.887 -6.738 -14.539 1 94.88 257 SER B C 1
ATOM 4654 O O . SER B 1 257 ? 8.625 -7.445 -13.859 1 94.88 257 SER B O 1
ATOM 4656 N N . THR B 1 258 ? 6.867 -6.066 -14 1 95.81 258 THR B N 1
ATOM 4657 C CA . THR B 1 258 ? 6.504 -6.238 -12.602 1 95.81 258 THR B CA 1
ATOM 4658 C C . THR B 1 258 ? 6.113 -7.688 -12.32 1 95.81 258 THR B C 1
ATOM 4660 O O . THR B 1 258 ? 6.535 -8.266 -11.32 1 95.81 258 THR B O 1
ATOM 4663 N N . ASN B 1 259 ? 5.332 -8.32 -13.242 1 94.19 259 ASN B N 1
ATOM 4664 C CA . ASN B 1 259 ? 4.965 -9.727 -13.102 1 94.19 259 ASN B CA 1
ATOM 4665 C C . ASN B 1 259 ? 6.191 -10.633 -13.141 1 94.19 259 ASN B C 1
ATOM 4667 O O . ASN B 1 259 ? 6.297 -11.57 -12.352 1 94.19 259 ASN B O 1
ATOM 4671 N N . VAL B 1 260 ? 7.043 -10.281 -14.031 1 96.06 260 VAL B N 1
ATOM 4672 C CA . VAL B 1 260 ? 8.266 -11.07 -14.18 1 96.06 260 VAL B CA 1
ATOM 4673 C C . VAL B 1 260 ? 9.07 -11.016 -12.883 1 96.06 260 VAL B C 1
ATOM 4675 O O . VAL B 1 260 ? 9.602 -12.031 -12.43 1 96.06 260 VAL B O 1
ATOM 4678 N N . ALA B 1 261 ? 9.141 -9.859 -12.305 1 97.31 261 ALA B N 1
ATOM 4679 C CA . ALA B 1 261 ? 9.914 -9.688 -11.078 1 97.31 261 ALA B CA 1
ATOM 4680 C C . ALA B 1 261 ? 9.352 -10.562 -9.961 1 97.31 261 ALA B C 1
ATOM 4682 O O . ALA B 1 261 ? 10.102 -11.25 -9.258 1 97.31 261 ALA B O 1
ATOM 4683 N N . PHE B 1 262 ? 8.039 -10.562 -9.781 1 95.69 262 PHE B N 1
ATOM 4684 C CA . PHE B 1 262 ? 7.402 -11.352 -8.734 1 95.69 262 PHE B CA 1
ATOM 4685 C C . PHE B 1 262 ? 7.57 -12.844 -9.008 1 95.69 262 PHE B C 1
ATOM 4687 O O . PHE B 1 262 ? 7.824 -13.625 -8.086 1 95.69 262 PHE B O 1
ATOM 4694 N N . ARG B 1 263 ? 7.465 -13.281 -10.258 1 95.56 263 ARG B N 1
ATOM 4695 C CA . ARG B 1 263 ? 7.617 -14.688 -10.609 1 95.56 263 ARG B CA 1
ATOM 4696 C C . ARG B 1 263 ? 9.062 -15.148 -10.438 1 95.56 263 ARG B C 1
ATOM 4698 O O . ARG B 1 263 ? 9.312 -16.25 -9.969 1 95.56 263 ARG B O 1
ATOM 4705 N N . LEU B 1 264 ? 9.945 -14.25 -10.836 1 97.38 264 LEU B N 1
ATOM 4706 C CA . LEU B 1 264 ? 11.359 -14.594 -10.742 1 97.38 264 LEU B CA 1
ATOM 4707 C C . LEU B 1 264 ? 11.781 -14.766 -9.289 1 97.38 264 LEU B C 1
ATOM 4709 O O . LEU B 1 264 ? 12.57 -15.656 -8.969 1 97.38 264 LEU B O 1
ATOM 4713 N N . SER B 1 265 ? 11.297 -13.906 -8.406 1 97.88 265 SER B N 1
ATOM 4714 C CA . SER B 1 265 ? 11.609 -14.039 -6.992 1 97.88 265 SER B CA 1
ATOM 4715 C C . SER B 1 265 ? 11.109 -15.367 -6.438 1 97.88 265 SER B C 1
ATOM 4717 O O . SER B 1 265 ? 11.703 -15.922 -5.508 1 97.88 265 SER B O 1
ATOM 4719 N N . GLY B 1 266 ? 10.016 -15.906 -7.031 1 95.56 266 GLY B N 1
ATOM 4720 C CA . GLY B 1 266 ? 9.453 -17.188 -6.629 1 95.56 266 GLY B CA 1
ATOM 4721 C C . GLY B 1 266 ? 10.266 -18.375 -7.105 1 95.56 266 GLY B C 1
ATOM 4722 O O . GLY B 1 266 ? 10.086 -19.5 -6.621 1 95.56 266 GLY B O 1
ATOM 4723 N N . LEU B 1 267 ? 11.141 -18.141 -8.023 1 96.19 267 LEU B N 1
ATOM 4724 C CA . LEU B 1 267 ? 12.008 -19.188 -8.547 1 96.19 267 LEU B CA 1
ATOM 4725 C C . LEU B 1 267 ? 13.391 -19.109 -7.91 1 96.19 267 LEU B C 1
ATOM 4727 O O . LEU B 1 267 ? 14.039 -20.141 -7.699 1 96.19 267 LEU B O 1
ATOM 4731 N N . ALA B 1 268 ? 13.82 -17.922 -7.586 1 98.19 268 ALA B N 1
ATOM 4732 C CA . ALA B 1 268 ? 15.148 -17.703 -7.023 1 98.19 268 ALA B CA 1
ATOM 4733 C C . ALA B 1 268 ? 15.289 -18.391 -5.664 1 98.19 268 ALA B C 1
ATOM 4735 O O . ALA B 1 268 ? 14.352 -18.406 -4.871 1 98.19 268 ALA B O 1
ATOM 4736 N N . GLY B 1 269 ? 16.484 -18.953 -5.473 1 96.94 269 GLY B N 1
ATOM 4737 C CA . GLY B 1 269 ? 16.766 -19.594 -4.195 1 96.94 269 GLY B CA 1
ATOM 4738 C C . GLY B 1 269 ? 16.078 -20.922 -4.016 1 96.94 269 GLY B C 1
ATOM 4739 O O . GLY B 1 269 ? 16.109 -21.516 -2.932 1 96.94 269 GLY B O 1
ATOM 4740 N N . ARG B 1 270 ? 15.391 -21.406 -5.035 1 95.75 270 ARG B N 1
ATOM 4741 C CA . ARG B 1 270 ? 14.664 -22.672 -4.977 1 95.75 270 ARG B CA 1
ATOM 4742 C C . ARG B 1 270 ? 15.211 -23.672 -6 1 95.75 270 ARG B C 1
ATOM 4744 O O . ARG B 1 270 ? 15.711 -23.266 -7.051 1 95.75 270 ARG B O 1
ATOM 4751 N N . GLN B 1 271 ? 15.094 -24.906 -5.609 1 95.12 271 GLN B N 1
ATOM 4752 C CA . GLN B 1 271 ? 15.453 -26 -6.504 1 95.12 271 GLN B CA 1
ATOM 4753 C C . GLN B 1 271 ? 16.875 -25.828 -7.035 1 95.12 271 GLN B C 1
ATOM 4755 O O . GLN B 1 271 ? 17.109 -25.953 -8.242 1 95.12 271 GLN B O 1
ATOM 4760 N N . GLY B 1 272 ? 17.766 -25.359 -6.188 1 94.81 272 GLY B N 1
ATOM 4761 C CA . GLY B 1 272 ? 19.188 -25.281 -6.504 1 94.81 272 GLY B CA 1
ATOM 4762 C C . GLY B 1 272 ? 19.578 -23.969 -7.164 1 94.81 272 GLY B C 1
ATOM 4763 O O . GLY B 1 272 ? 20.766 -23.734 -7.426 1 94.81 272 GLY B O 1
ATOM 4764 N N . ARG B 1 273 ? 18.672 -23.125 -7.402 1 97.44 273 ARG B N 1
ATOM 4765 C CA . ARG B 1 273 ? 18.969 -21.844 -8.016 1 97.44 273 ARG B CA 1
ATOM 4766 C C . ARG B 1 273 ? 19.609 -20.891 -7.016 1 97.44 273 ARG B C 1
ATOM 4768 O O . ARG B 1 273 ? 19.406 -21.016 -5.809 1 97.44 273 ARG B O 1
ATOM 4775 N N . ALA B 1 274 ? 20.344 -19.953 -7.578 1 98.25 274 ALA B N 1
ATOM 4776 C CA . ALA B 1 274 ? 20.938 -18.922 -6.742 1 98.25 274 ALA B CA 1
ATOM 4777 C C . ALA B 1 274 ? 19.844 -18.062 -6.09 1 98.25 274 ALA B C 1
ATOM 4779 O O . ALA B 1 274 ? 18.734 -17.938 -6.621 1 98.25 274 ALA B O 1
ATOM 4780 N N . SER B 1 275 ? 20.188 -17.438 -4.957 1 98.62 275 SER B N 1
ATOM 4781 C CA . SER B 1 275 ? 19.234 -16.609 -4.23 1 98.62 275 SER B CA 1
ATOM 4782 C C . SER B 1 275 ? 18.922 -15.328 -5.004 1 98.62 275 SER B C 1
ATOM 4784 O O . SER B 1 275 ? 17.828 -14.766 -4.875 1 98.62 275 SER B O 1
ATOM 4786 N N . VAL B 1 276 ? 19.875 -14.859 -5.734 1 98.88 276 VAL B N 1
ATOM 4787 C CA . VAL B 1 276 ? 19.672 -13.648 -6.527 1 98.88 276 VAL B CA 1
ATOM 4788 C C . VAL B 1 276 ? 19.75 -13.984 -8.016 1 98.88 276 VAL B C 1
ATOM 4790 O O . VAL B 1 276 ? 20.75 -14.516 -8.484 1 98.88 276 VAL B O 1
ATOM 4793 N N . MET B 1 277 ? 18.688 -13.703 -8.711 1 98.81 277 MET B N 1
ATOM 4794 C CA . MET B 1 277 ? 18.594 -13.93 -10.148 1 98.81 277 MET B CA 1
ATOM 4795 C C . MET B 1 277 ? 18.203 -12.641 -10.875 1 98.81 277 MET B C 1
ATOM 4797 O O . MET B 1 277 ? 17.422 -11.836 -10.359 1 98.81 277 MET B O 1
ATOM 4801 N N . ALA B 1 278 ? 18.75 -12.453 -12.07 1 98.81 278 ALA B N 1
ATOM 4802 C CA . ALA B 1 278 ? 18.469 -11.234 -12.836 1 98.81 278 ALA B CA 1
ATOM 4803 C C . ALA B 1 278 ? 18.156 -11.57 -14.297 1 98.81 278 ALA B C 1
ATOM 4805 O O . ALA B 1 278 ? 18.641 -12.578 -14.82 1 98.81 278 ALA B O 1
ATOM 4806 N N . THR B 1 279 ? 17.391 -10.75 -14.914 1 97.94 279 THR B N 1
ATOM 4807 C CA . THR B 1 279 ? 17.062 -10.93 -16.328 1 97.94 279 THR B CA 1
ATOM 4808 C C . THR B 1 279 ? 18.172 -10.375 -17.203 1 97.94 279 THR B C 1
ATOM 4810 O O . THR B 1 279 ? 19.078 -9.68 -16.734 1 97.94 279 THR B O 1
ATOM 4813 N N . THR B 1 280 ? 18.031 -10.641 -18.516 1 97.25 280 THR B N 1
ATOM 4814 C CA . THR B 1 280 ? 19.016 -10.242 -19.516 1 97.25 280 THR B CA 1
ATOM 4815 C C . THR B 1 280 ? 19.188 -8.727 -19.531 1 97.25 280 THR B C 1
ATOM 4817 O O . THR B 1 280 ? 20.312 -8.227 -19.672 1 97.25 280 THR B O 1
ATOM 4820 N N . GLY B 1 281 ? 18.094 -8.047 -19.422 1 96.19 281 GLY B N 1
ATOM 4821 C CA . GLY B 1 281 ? 18.156 -6.594 -19.469 1 96.19 281 GLY B CA 1
ATOM 4822 C C . GLY B 1 281 ? 19.016 -6 -18.375 1 96.19 281 GLY B C 1
ATOM 4823 O O . GLY B 1 281 ? 19.75 -5.035 -18.594 1 96.19 281 GLY B O 1
ATOM 4824 N N . VAL B 1 282 ? 18.922 -6.586 -17.219 1 97.5 282 VAL B N 1
ATOM 4825 C CA . VAL B 1 282 ? 19.703 -6.105 -16.094 1 97.5 282 VAL B CA 1
ATOM 4826 C C . VAL B 1 282 ? 21.172 -6.449 -16.312 1 97.5 282 VAL B C 1
ATOM 4828 O O . VAL B 1 282 ? 22.062 -5.609 -16.094 1 97.5 282 VAL B O 1
ATOM 4831 N N . ARG B 1 283 ? 21.453 -7.598 -16.734 1 97.38 283 ARG B N 1
ATOM 4832 C CA . ARG B 1 283 ? 22.828 -8.023 -16.953 1 97.38 283 ARG B CA 1
ATOM 4833 C C . ARG B 1 283 ? 23.531 -7.117 -17.953 1 97.38 283 ARG B C 1
ATOM 4835 O O . ARG B 1 283 ? 24.688 -6.758 -17.766 1 97.38 283 ARG B O 1
ATOM 4842 N N . ARG B 1 284 ? 22.891 -6.754 -18.922 1 95.44 284 ARG B N 1
ATOM 4843 C CA . ARG B 1 284 ? 23.484 -5.926 -19.969 1 95.44 284 ARG B CA 1
ATOM 4844 C C . ARG B 1 284 ? 24.016 -4.617 -19.391 1 95.44 284 ARG B C 1
ATOM 4846 O O . ARG B 1 284 ? 25.047 -4.117 -19.844 1 95.44 284 ARG B O 1
ATOM 4853 N N . THR B 1 285 ? 23.359 -4.133 -18.422 1 93.31 285 THR B N 1
ATOM 4854 C CA . THR B 1 285 ? 23.734 -2.818 -17.906 1 93.31 285 THR B CA 1
ATOM 4855 C C . THR B 1 285 ? 24.703 -2.949 -16.734 1 93.31 285 THR B C 1
ATOM 4857 O O . THR B 1 285 ? 25.359 -1.975 -16.359 1 93.31 285 THR B O 1
ATOM 4860 N N . ALA B 1 286 ? 24.859 -4.191 -16.188 1 95.56 286 ALA B N 1
ATOM 4861 C CA . ALA B 1 286 ? 25.641 -4.309 -14.961 1 95.56 286 ALA B CA 1
ATOM 4862 C C . ALA B 1 286 ? 26.672 -5.426 -15.07 1 95.56 286 ALA B C 1
ATOM 4864 O O . ALA B 1 286 ? 27.297 -5.801 -14.078 1 95.56 286 ALA B O 1
ATOM 4865 N N . GLU B 1 287 ? 26.938 -5.906 -16.234 1 94.44 287 GLU B N 1
ATOM 4866 C CA . GLU B 1 287 ? 27.688 -7.137 -16.469 1 94.44 287 GLU B CA 1
ATOM 4867 C C . GLU B 1 287 ? 29.078 -7.055 -15.867 1 94.44 287 GLU B C 1
ATOM 4869 O O . GLU B 1 287 ? 29.547 -8.008 -15.242 1 94.44 287 GLU B O 1
ATOM 4874 N N . ALA B 1 288 ? 29.672 -5.969 -15.906 1 93.94 288 ALA B N 1
ATOM 4875 C CA . ALA B 1 288 ? 31.078 -5.824 -15.547 1 93.94 288 ALA B CA 1
ATOM 4876 C C . ALA B 1 288 ? 31.25 -5.789 -14.031 1 93.94 288 ALA B C 1
ATOM 4878 O O . ALA B 1 288 ? 32.375 -5.988 -13.523 1 93.94 288 ALA B O 1
ATOM 4879 N N . HIS B 1 289 ? 30.234 -5.637 -13.312 1 96.06 289 HIS B N 1
ATOM 4880 C CA . HIS B 1 289 ? 30.359 -5.332 -11.891 1 96.06 289 HIS B CA 1
ATOM 4881 C C . HIS B 1 289 ? 30.141 -6.574 -11.039 1 96.06 289 HIS B C 1
ATOM 4883 O O . HIS B 1 289 ? 30.422 -6.57 -9.836 1 96.06 289 HIS B O 1
ATOM 4889 N N . PHE B 1 290 ? 29.703 -7.664 -11.688 1 98.12 290 PHE B N 1
ATOM 4890 C CA . PHE B 1 290 ? 29.312 -8.82 -10.898 1 98.12 290 PHE B CA 1
ATOM 4891 C C . PHE B 1 290 ? 29.812 -10.109 -11.531 1 98.12 290 PHE B C 1
ATOM 4893 O O . PHE B 1 290 ? 30.203 -10.125 -12.703 1 98.12 290 PHE B O 1
ATOM 4900 N N . VAL B 1 291 ? 29.906 -11.195 -10.727 1 97.94 291 VAL B N 1
ATOM 4901 C CA . VAL B 1 291 ? 30.156 -12.562 -11.188 1 97.94 291 VAL B CA 1
ATOM 4902 C C . VAL B 1 291 ? 28.828 -13.242 -11.5 1 97.94 291 VAL B C 1
ATOM 4904 O O . VAL B 1 291 ? 27.938 -13.305 -10.648 1 97.94 291 VAL B O 1
ATOM 4907 N N . TRP B 1 292 ? 28.703 -13.742 -12.727 1 98.06 292 TRP B N 1
ATOM 4908 C CA . TRP B 1 292 ? 27.438 -14.297 -13.203 1 98.06 292 TRP B CA 1
ATOM 4909 C C . TRP B 1 292 ? 27.547 -15.805 -13.398 1 98.06 292 TRP B C 1
ATOM 4911 O O . TRP B 1 292 ? 28.594 -16.312 -13.805 1 98.06 292 TRP B O 1
ATOM 4921 N N . GLY B 1 293 ? 26.562 -16.484 -13.102 1 97.81 293 GLY B N 1
ATOM 4922 C CA . GLY B 1 293 ? 26.469 -17.891 -13.453 1 97.81 293 GLY B CA 1
ATOM 4923 C C . GLY B 1 293 ? 25.906 -18.125 -14.844 1 97.81 293 GLY B C 1
ATOM 4924 O O . GLY B 1 293 ? 25.609 -17.172 -15.57 1 97.81 293 GLY B O 1
ATOM 4925 N N . GLU B 1 294 ? 25.703 -19.391 -15.172 1 97.12 294 GLU B N 1
ATOM 4926 C CA . GLU B 1 294 ? 25.156 -19.75 -16.484 1 97.12 294 GLU B CA 1
ATOM 4927 C C . GLU B 1 294 ? 23.672 -19.406 -16.578 1 97.12 294 GLU B C 1
ATOM 4929 O O . GLU B 1 294 ? 22.906 -19.688 -15.664 1 97.12 294 GLU B O 1
ATOM 4934 N N . GLY B 1 295 ? 23.359 -18.812 -17.703 1 97.06 295 GLY B N 1
ATOM 4935 C CA . GLY B 1 295 ? 21.969 -18.469 -17.938 1 97.06 295 GLY B CA 1
ATOM 4936 C C . GLY B 1 295 ? 21.062 -19.672 -18.109 1 97.06 295 GLY B C 1
ATOM 4937 O O . GLY B 1 295 ? 21.516 -20.75 -18.5 1 97.06 295 GLY B O 1
ATOM 4938 N N . GLU B 1 296 ? 19.828 -19.453 -17.766 1 96.38 296 GLU B N 1
ATOM 4939 C CA . GLU B 1 296 ? 18.812 -20.484 -18.016 1 96.38 296 GLU B CA 1
ATOM 4940 C C . GLU B 1 296 ? 17.516 -19.859 -18.531 1 96.38 296 GLU B C 1
ATOM 4942 O O . GLU B 1 296 ? 17.234 -18.688 -18.281 1 96.38 296 GLU B O 1
ATOM 4947 N N . GLN B 1 297 ? 16.781 -20.641 -19.266 1 96.19 297 GLN B N 1
ATOM 4948 C CA . GLN B 1 297 ? 15.453 -20.25 -19.719 1 96.19 297 GLN B CA 1
ATOM 4949 C C . GLN B 1 297 ? 14.375 -20.797 -18.781 1 96.19 297 GLN B C 1
ATOM 4951 O O . GLN B 1 297 ? 14.336 -22 -18.5 1 96.19 297 GLN B O 1
ATOM 4956 N N . VAL B 1 298 ? 13.57 -19.922 -18.328 1 94.94 298 VAL B N 1
ATOM 4957 C CA . VAL B 1 298 ? 12.516 -20.359 -17.406 1 94.94 298 VAL B CA 1
ATOM 4958 C C . VAL B 1 298 ? 11.148 -20 -17.984 1 94.94 298 VAL B C 1
ATOM 4960 O O . VAL B 1 298 ? 11.016 -19.016 -18.719 1 94.94 298 VAL B O 1
ATOM 4963 N N . GLU B 1 299 ? 10.188 -20.828 -17.625 1 91.62 299 GLU B N 1
ATOM 4964 C CA . GLU B 1 299 ? 8.789 -20.531 -17.922 1 91.62 299 GLU B CA 1
ATOM 4965 C C . GLU B 1 299 ? 8.133 -19.812 -16.75 1 91.62 299 GLU B C 1
ATOM 4967 O O . GLU B 1 299 ? 8.227 -20.25 -15.609 1 91.62 299 GLU B O 1
ATOM 4972 N N . LEU B 1 300 ? 7.59 -18.672 -17.062 1 87.56 300 LEU B N 1
ATOM 4973 C CA . LEU B 1 300 ? 6.859 -17.922 -16.047 1 87.56 300 LEU B CA 1
ATOM 4974 C C . LEU B 1 300 ? 5.355 -18.094 -16.219 1 87.56 300 LEU B C 1
ATOM 4976 O O . LEU B 1 300 ? 4.828 -17.891 -17.312 1 87.56 300 LEU B O 1
ATOM 4980 N N . LYS B 1 301 ? 4.715 -18.438 -15.188 1 80.5 301 LYS B N 1
ATOM 4981 C CA . LYS B 1 301 ? 3.289 -18.766 -15.219 1 80.5 301 LYS B CA 1
ATOM 4982 C C . LYS B 1 301 ? 2.484 -17.625 -15.836 1 80.5 301 LYS B C 1
ATOM 4984 O O . LYS B 1 301 ? 2.678 -16.453 -15.477 1 80.5 301 LYS B O 1
ATOM 4989 N N . GLY B 1 302 ? 1.612 -17.969 -16.766 1 78.94 302 GLY B N 1
ATOM 4990 C CA . GLY B 1 302 ? 0.687 -17.016 -17.375 1 78.94 302 GLY B CA 1
ATOM 4991 C C . GLY B 1 302 ? 1.294 -16.219 -18.516 1 78.94 302 GLY B C 1
ATOM 4992 O O . GLY B 1 302 ? 0.591 -15.492 -19.219 1 78.94 302 GLY B O 1
ATOM 4993 N N . ARG B 1 303 ? 2.572 -16.344 -18.641 1 82.38 303 ARG B N 1
ATOM 4994 C CA . ARG B 1 303 ? 3.252 -15.625 -19.719 1 82.38 303 ARG B CA 1
ATOM 4995 C C . ARG B 1 303 ? 3.559 -16.547 -20.891 1 82.38 303 ARG B C 1
ATOM 4997 O O . ARG B 1 303 ? 3.762 -17.75 -20.703 1 82.38 303 ARG B O 1
ATOM 5004 N N . ARG B 1 304 ? 3.584 -15.852 -21.969 1 83.38 304 ARG B N 1
ATOM 5005 C CA . ARG B 1 304 ? 3.967 -16.609 -23.156 1 83.38 304 ARG B CA 1
ATOM 5006 C C . ARG B 1 304 ? 5.477 -16.562 -23.375 1 83.38 304 ARG B C 1
ATOM 5008 O O . ARG B 1 304 ? 6.109 -15.531 -23.172 1 83.38 304 ARG B O 1
ATOM 5015 N N . GLY B 1 305 ? 6.059 -17.625 -23.531 1 81.81 305 GLY B N 1
ATOM 5016 C CA . GLY B 1 305 ? 7.477 -17.688 -23.844 1 81.81 305 GLY B CA 1
ATOM 5017 C C . GLY B 1 305 ? 8.344 -17.891 -22.625 1 81.81 305 GLY B C 1
ATOM 5018 O O . GLY B 1 305 ? 7.84 -18.016 -21.516 1 81.81 305 GLY B O 1
ATOM 5019 N N . LYS B 1 306 ? 9.586 -18 -22.906 1 91.12 306 LYS B N 1
ATOM 5020 C CA . LYS B 1 306 ? 10.562 -18.219 -21.844 1 91.12 306 LYS B CA 1
ATOM 5021 C C . LYS B 1 306 ? 11.383 -16.969 -21.578 1 91.12 306 LYS B C 1
ATOM 5023 O O . LYS B 1 306 ? 11.531 -16.109 -22.453 1 91.12 306 LYS B O 1
ATOM 5028 N N . GLU B 1 307 ? 11.727 -16.797 -20.359 1 93.19 307 GLU B N 1
ATOM 5029 C CA . GLU B 1 307 ? 12.594 -15.703 -19.938 1 93.19 307 GLU B CA 1
ATOM 5030 C C . GLU B 1 307 ? 13.992 -16.203 -19.594 1 93.19 307 GLU B C 1
ATOM 5032 O O . GLU B 1 307 ? 14.148 -17.219 -18.906 1 93.19 307 GLU B O 1
ATOM 5037 N N . THR B 1 308 ? 15.016 -15.562 -20.219 1 96.94 308 THR B N 1
ATOM 5038 C CA . THR B 1 308 ? 16.391 -15.891 -19.859 1 96.94 308 THR B CA 1
ATOM 5039 C C . THR B 1 308 ? 16.797 -15.164 -18.578 1 96.94 308 THR B C 1
ATOM 5041 O O . THR B 1 308 ? 16.641 -13.945 -18.469 1 96.94 308 THR B O 1
ATOM 5044 N N . VAL B 1 309 ? 17.234 -15.938 -17.641 1 98.19 309 VAL B N 1
ATOM 5045 C CA . VAL B 1 309 ? 17.625 -15.359 -16.344 1 98.19 309 VAL B CA 1
ATOM 5046 C C . VAL B 1 309 ? 19.016 -15.859 -15.953 1 98.19 309 VAL B C 1
ATOM 5048 O O . VAL B 1 309 ? 19.453 -16.906 -16.438 1 98.19 309 VAL B O 1
ATOM 5051 N N . PHE B 1 310 ? 19.688 -15.109 -15.102 1 98.69 310 PHE B N 1
ATOM 5052 C CA . PHE B 1 310 ? 21.062 -15.398 -14.734 1 98.69 310 PHE B CA 1
ATOM 5053 C C . PHE B 1 310 ? 21.234 -15.336 -13.219 1 98.69 310 PHE B C 1
ATOM 5055 O O . PHE B 1 310 ? 20.75 -14.422 -12.57 1 98.69 310 PHE B O 1
ATOM 5062 N N . PRO B 1 311 ? 21.938 -16.344 -12.633 1 98.69 311 PRO B N 1
ATOM 5063 C CA . PRO B 1 311 ? 22.359 -16.203 -11.242 1 98.69 311 PRO B CA 1
ATOM 5064 C C . PRO B 1 311 ? 23.375 -15.078 -11.047 1 98.69 311 PRO B C 1
ATOM 5066 O O . PRO B 1 311 ? 24.266 -14.891 -11.891 1 98.69 311 PRO B O 1
ATOM 5069 N N . VAL B 1 312 ? 23.219 -14.281 -10.055 1 98.69 312 VAL B N 1
ATOM 5070 C CA . VAL B 1 312 ? 24.234 -13.336 -9.602 1 98.69 312 VAL B CA 1
ATOM 5071 C C . VAL B 1 312 ? 24.969 -13.906 -8.391 1 98.69 312 VAL B C 1
ATOM 5073 O O . VAL B 1 312 ? 24.375 -14.031 -7.312 1 98.69 312 VAL B O 1
ATOM 5076 N N . LEU B 1 313 ? 26.172 -14.164 -8.531 1 97.38 313 LEU B N 1
ATOM 5077 C CA . LEU B 1 313 ? 26.891 -14.953 -7.535 1 97.38 313 LEU B CA 1
ATOM 5078 C C . LEU B 1 313 ? 27.641 -14.047 -6.562 1 97.38 313 LEU B C 1
ATOM 5080 O O . LEU B 1 313 ? 27.969 -14.461 -5.449 1 97.38 313 LEU B O 1
ATOM 5084 N N . GLY B 1 314 ? 27.938 -12.859 -6.945 1 96.44 314 GLY B N 1
ATOM 5085 C CA . GLY B 1 314 ? 28.641 -11.891 -6.109 1 96.44 314 GLY B CA 1
ATOM 5086 C C . GLY B 1 314 ? 29.203 -10.719 -6.891 1 96.44 314 GLY B C 1
ATOM 5087 O O . GLY B 1 314 ? 28.969 -10.609 -8.102 1 96.44 314 GLY B O 1
ATOM 5088 N N . ARG B 1 315 ? 29.797 -9.828 -6.184 1 94.56 315 ARG B N 1
ATOM 5089 C CA . ARG B 1 315 ? 30.438 -8.688 -6.836 1 94.56 315 ARG B CA 1
ATOM 5090 C C . ARG B 1 315 ? 31.797 -9.086 -7.43 1 94.56 315 ARG B C 1
ATOM 5092 O O . ARG B 1 315 ? 32.531 -9.891 -6.848 1 94.56 315 ARG B O 1
ATOM 5099 N N . GLN B 1 316 ? 32.062 -8.492 -8.555 1 91.62 316 GLN B N 1
ATOM 5100 C CA . GLN B 1 316 ? 33.375 -8.703 -9.156 1 91.62 316 GLN B CA 1
ATOM 5101 C C . GLN B 1 316 ? 34.469 -8 -8.352 1 91.62 316 GLN B C 1
ATOM 5103 O O . GLN B 1 316 ? 34.344 -6.828 -7.996 1 91.62 316 GLN B O 1
ATOM 5108 N N . THR B 1 317 ? 35.406 -8.742 -7.715 1 78.94 317 THR B N 1
ATOM 5109 C CA . THR B 1 317 ? 36.531 -8.172 -6.98 1 78.94 317 THR B CA 1
ATOM 5110 C C . THR B 1 317 ? 37.562 -7.566 -7.938 1 78.94 317 THR B C 1
ATOM 5112 O O . THR B 1 317 ? 37.844 -8.133 -9 1 78.94 317 THR B O 1
ATOM 5115 N N . VAL B 1 318 ? 37.562 -6.305 -8.117 1 60.06 318 VAL B N 1
ATOM 5116 C CA . VAL B 1 318 ? 38.656 -5.715 -8.898 1 60.06 318 VAL B CA 1
ATOM 5117 C C . VAL B 1 318 ? 40 -6.305 -8.469 1 60.06 318 VAL B C 1
ATOM 5119 O O . VAL B 1 318 ? 40.312 -6.293 -7.277 1 60.06 318 VAL B O 1
ATOM 5122 N N . GLY B 1 319 ? 40.531 -7.25 -8.977 1 49.72 319 GLY B N 1
ATOM 5123 C CA . GLY B 1 319 ? 41.906 -7.66 -8.773 1 49.72 319 GLY B CA 1
ATOM 5124 C C . GLY B 1 319 ? 42.844 -6.492 -8.57 1 49.72 319 GLY B C 1
ATOM 5125 O O . GLY B 1 319 ? 42.75 -5.484 -9.281 1 49.72 319 GLY B O 1
ATOM 5126 N N . SER B 1 320 ? 43.219 -6.105 -7.238 1 42.5 320 SER B N 1
ATOM 5127 C CA . SER B 1 320 ? 44.406 -5.289 -7.027 1 42.5 320 SER B CA 1
ATOM 5128 C C . SER B 1 320 ? 45.438 -5.527 -8.125 1 42.5 320 SER B C 1
ATOM 5130 O O . SER B 1 320 ? 45.812 -6.668 -8.375 1 42.5 320 SER B O 1
ATOM 5132 N N . ASP B 1 321 ? 45.438 -4.812 -9.086 1 37.94 321 ASP B N 1
ATOM 5133 C CA . ASP B 1 321 ? 46.719 -4.777 -9.805 1 37.94 321 ASP B CA 1
ATOM 5134 C C . ASP B 1 321 ? 47.906 -4.781 -8.828 1 37.94 321 ASP B C 1
ATOM 5136 O O . ASP B 1 321 ? 47.906 -4.031 -7.852 1 37.94 321 ASP B O 1
ATOM 5140 N N . THR B 1 322 ? 48.688 -5.828 -8.711 1 36.09 322 THR B N 1
ATOM 5141 C CA . THR B 1 322 ? 50 -5.918 -8.062 1 36.09 322 THR B CA 1
ATOM 5142 C C . THR B 1 322 ? 50.812 -4.668 -8.336 1 36.09 322 THR B C 1
ATOM 5144 O O . THR B 1 322 ? 51.188 -4.406 -9.484 1 36.09 322 THR B O 1
ATOM 5147 N N . ALA B 1 323 ? 50.594 -3.59 -7.613 1 35.53 323 ALA B N 1
ATOM 5148 C CA . ALA B 1 323 ? 51.656 -2.609 -7.648 1 35.53 323 ALA B CA 1
ATOM 5149 C C . ALA B 1 323 ? 53.031 -3.299 -7.738 1 35.53 323 ALA B C 1
ATOM 5151 O O . ALA B 1 323 ? 53.25 -4.305 -7.062 1 35.53 323 ALA B O 1
ATOM 5152 N N . PRO B 1 324 ? 53.906 -2.852 -8.672 1 34.19 324 PRO B N 1
ATOM 5153 C CA . PRO B 1 324 ? 55.25 -3.469 -8.672 1 34.19 324 PRO B CA 1
ATOM 5154 C C . PRO B 1 324 ? 55.875 -3.529 -7.277 1 34.19 324 PRO B C 1
ATOM 5156 O O . PRO B 1 324 ? 55.5 -2.74 -6.402 1 34.19 324 PRO B O 1
ATOM 5159 N N . GLY B 1 325 ? 56.406 -4.66 -6.859 1 30.77 325 GLY B N 1
ATOM 5160 C CA . GLY B 1 325 ? 57.188 -4.961 -5.66 1 30.77 325 GLY B CA 1
ATOM 5161 C C . GLY B 1 325 ? 58.125 -3.838 -5.25 1 30.77 325 GLY B C 1
ATOM 5162 O O . GLY B 1 325 ? 59.094 -3.539 -5.949 1 30.77 325 GLY B O 1
ATOM 5163 N N . ARG B 1 326 ? 57.531 -2.752 -4.625 1 28.67 326 ARG B N 1
ATOM 5164 C CA . ARG B 1 326 ? 58.438 -1.773 -4.039 1 28.67 326 ARG B CA 1
ATOM 5165 C C . ARG B 1 326 ? 59.594 -2.463 -3.307 1 28.67 326 ARG B C 1
ATOM 5167 O O . ARG B 1 326 ? 59.344 -3.381 -2.516 1 28.67 326 ARG B O 1
ATOM 5174 N N . SER B 1 327 ? 60.844 -2.234 -3.744 1 28.52 327 SER B N 1
ATOM 5175 C CA . SER B 1 327 ? 62.156 -2.594 -3.213 1 28.52 327 SER B CA 1
ATOM 5176 C C . SER B 1 327 ? 62.219 -2.33 -1.714 1 28.52 327 SER B C 1
ATOM 5178 O O . SER B 1 327 ? 61.625 -1.382 -1.211 1 28.52 327 SER B O 1
ATOM 5180 N N . ASP B 1 328 ? 62.656 -3.273 -0.9 1 30.67 328 ASP B N 1
ATOM 5181 C CA . ASP B 1 328 ? 63.031 -3.473 0.501 1 30.67 328 ASP B CA 1
ATOM 5182 C C . ASP B 1 328 ? 63.781 -2.268 1.052 1 30.67 328 ASP B C 1
ATOM 5184 O O . ASP B 1 328 ? 65 -2.117 0.804 1 30.67 328 ASP B O 1
ATOM 5188 N N . VAL B 1 329 ? 63.188 -1.03 1.049 1 26.67 329 VAL B N 1
ATOM 5189 C CA . VAL B 1 329 ? 64.062 -0.06 1.694 1 26.67 329 VAL B CA 1
ATOM 5190 C C . VAL B 1 329 ? 64.312 -0.471 3.145 1 26.67 329 VAL B C 1
ATOM 5192 O O . VAL B 1 329 ? 63.375 -0.747 3.887 1 26.67 329 VAL B O 1
ATOM 5195 N N . VAL B 1 330 ? 65.562 -0.808 3.576 1 27.34 330 VAL B N 1
ATOM 5196 C CA . VAL B 1 330 ? 66.312 -1.154 4.781 1 27.34 330 VAL B CA 1
ATOM 5197 C C . VAL B 1 330 ? 66.125 -0.073 5.84 1 27.34 330 VAL B C 1
ATOM 5199 O O . VAL B 1 330 ? 66.625 1.026 5.723 1 27.34 330 VAL B O 1
ATO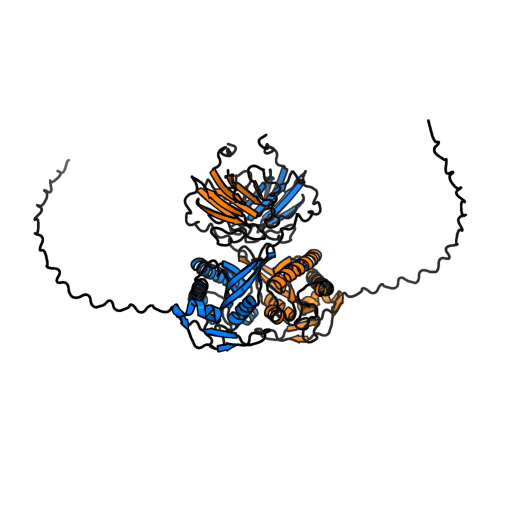M 5202 N N . THR B 1 331 ? 64.875 0.272 6.184 1 25.52 331 THR B N 1
ATOM 5203 C CA . THR B 1 331 ? 64.875 1.329 7.191 1 25.52 331 THR B CA 1
ATOM 5204 C C . THR B 1 331 ? 65.625 0.859 8.453 1 25.52 331 THR B C 1
ATOM 5206 O O . THR B 1 331 ? 65.312 -0.209 8.984 1 25.52 331 THR B O 1
ATOM 5209 N N . GLN B 1 332 ? 66.812 1.376 8.758 1 24.97 332 GLN B N 1
ATOM 5210 C CA . GLN B 1 332 ? 67.75 1.289 9.867 1 24.97 332 GLN B CA 1
ATOM 5211 C C . GLN B 1 332 ? 67.062 1.644 11.188 1 24.97 332 GLN B C 1
ATOM 5213 O O . GLN B 1 332 ? 66.375 2.664 11.289 1 24.97 332 GLN B O 1
ATOM 5218 N N . ASP B 1 333 ? 67 0.72 12.172 1 26.58 333 ASP B N 1
ATOM 5219 C CA . ASP B 1 333 ? 66.5 0.511 13.539 1 26.58 333 ASP B CA 1
ATOM 5220 C C . ASP B 1 333 ? 67 1.61 14.469 1 26.58 333 ASP B C 1
ATOM 5222 O O . ASP B 1 333 ? 68.188 1.617 14.859 1 26.58 333 ASP B O 1
ATOM 5226 N N . VAL B 1 334 ? 66.688 2.934 14.312 1 25.2 334 VAL B N 1
ATOM 5227 C CA . VAL B 1 334 ? 67.312 3.807 15.312 1 25.2 334 VAL B CA 1
ATOM 5228 C C . VAL B 1 334 ? 66.75 3.461 16.703 1 25.2 334 VAL B C 1
ATOM 5230 O O . VAL B 1 334 ? 65.5 3.482 16.906 1 25.2 334 VAL B O 1
ATOM 5233 N N . VAL B 1 335 ? 67.438 2.826 17.562 1 24.52 335 VAL B N 1
ATOM 5234 C CA . VAL B 1 335 ? 67.375 2.311 18.922 1 24.52 335 VAL B CA 1
ATOM 5235 C C . VAL B 1 335 ? 67.125 3.461 19.891 1 24.52 335 VAL B C 1
ATOM 5237 O O . VAL B 1 335 ? 67.938 4.34 20.062 1 24.52 335 VAL B O 1
ATOM 5240 N N . ARG B 1 336 ? 65.938 4.16 19.844 1 23.89 336 ARG B N 1
ATOM 5241 C CA . ARG B 1 336 ? 65.875 5.234 20.828 1 23.89 336 ARG B CA 1
ATOM 5242 C C . ARG B 1 336 ? 65.938 4.684 22.25 1 23.89 336 ARG B C 1
ATOM 5244 O O . ARG B 1 336 ? 65.25 3.715 22.578 1 23.89 336 ARG B O 1
ATOM 5251 N N . PRO B 1 337 ? 66.75 5.336 23.156 1 24.95 337 PRO B N 1
ATOM 5252 C CA . PRO B 1 337 ? 67.25 4.953 24.5 1 24.95 337 PRO B CA 1
ATOM 5253 C C . PRO B 1 337 ? 66.125 5.016 25.547 1 24.95 337 PRO B C 1
ATOM 5255 O O . PRO B 1 337 ? 65.188 5.785 25.406 1 24.95 337 PRO B O 1
ATOM 5258 N N . GLU B 1 338 ? 65.938 4.051 26.406 1 23.94 338 GLU B N 1
ATOM 5259 C CA . GLU B 1 338 ? 65.062 3.613 27.484 1 23.94 338 GLU B CA 1
ATOM 5260 C C . GLU B 1 338 ? 65.062 4.613 28.641 1 23.94 338 GLU B C 1
ATOM 5262 O O . GLU B 1 338 ? 66.125 4.785 29.312 1 23.94 338 GLU B O 1
ATOM 5267 N N . VAL B 1 339 ? 64.5 5.879 28.516 1 25.09 339 VAL B N 1
ATOM 5268 C CA . VAL B 1 339 ? 64.625 6.77 29.672 1 25.09 339 VAL B CA 1
ATOM 5269 C C . VAL B 1 339 ? 63.906 6.188 30.875 1 25.09 339 VAL B C 1
ATOM 5271 O O . VAL B 1 339 ? 62.781 5.727 30.75 1 25.09 339 VAL B O 1
ATOM 5274 N N . ASP B 1 340 ? 64.562 5.938 32 1 23.47 340 ASP B N 1
ATOM 5275 C CA . ASP B 1 340 ? 64.375 5.312 33.312 1 23.47 340 ASP B CA 1
ATOM 5276 C C . ASP B 1 340 ? 63.469 6.125 34.219 1 23.47 340 ASP B C 1
ATOM 5278 O O . ASP B 1 340 ? 63.844 7.207 34.688 1 23.47 340 ASP B O 1
ATOM 5282 N N . SER B 1 341 ? 62.219 6.504 33.844 1 23.72 341 SER B N 1
ATOM 5283 C CA . SER B 1 341 ? 61.531 7.453 34.719 1 23.72 341 SER B CA 1
ATOM 5284 C C . SER B 1 341 ? 61.281 6.852 36.094 1 23.72 341 SER B C 1
ATOM 5286 O O . SER B 1 341 ? 60.875 5.695 36.188 1 23.72 341 SER B O 1
ATOM 5288 N N . GLU B 1 342 ? 61.719 7.555 37.25 1 24.8 342 GLU B N 1
ATOM 5289 C CA . GLU B 1 342 ? 61.906 7.41 38.688 1 24.8 342 GLU B CA 1
ATOM 5290 C C . GLU B 1 342 ? 60.562 7.324 39.406 1 24.8 342 GLU B C 1
ATOM 5292 O O . GLU B 1 342 ? 59.594 7.996 39.031 1 24.8 342 GLU B O 1
ATOM 5297 N N . PRO B 1 343 ? 60.438 6.496 40.562 1 24.67 343 PRO B N 1
ATOM 5298 C CA . PRO B 1 343 ? 59.375 5.918 41.375 1 24.67 343 PRO B CA 1
ATOM 5299 C C . PRO B 1 343 ? 58.75 6.938 42.312 1 24.67 343 PRO B C 1
ATOM 5301 O O . PRO B 1 343 ? 59.469 7.574 43.094 1 24.67 343 PRO B O 1
ATOM 5304 N N . ALA B 1 344 ? 57.719 7.684 41.969 1 25.16 344 ALA B N 1
ATOM 5305 C CA . ALA B 1 344 ? 57.125 8.703 42.844 1 25.16 344 ALA B CA 1
ATOM 5306 C C . ALA B 1 344 ? 56.719 8.109 44.188 1 25.16 344 ALA B C 1
ATOM 5308 O O . ALA B 1 344 ? 56.094 7.035 44.219 1 25.16 344 ALA B O 1
ATOM 5309 N N . ALA B 1 345 ? 57.094 8.766 45.406 1 22.7 345 ALA B N 1
ATOM 5310 C CA . ALA B 1 345 ? 57.125 8.602 46.844 1 22.7 345 ALA B CA 1
ATOM 5311 C C . ALA B 1 345 ? 55.719 8.641 47.438 1 22.7 345 ALA B C 1
ATOM 5313 O O . ALA B 1 345 ? 54.906 9.461 47.031 1 22.7 345 ALA B O 1
ATOM 5314 N N . HIS B 1 346 ? 55.188 7.641 48.25 1 24.94 346 HIS B N 1
ATOM 5315 C CA . HIS B 1 346 ? 54 7.246 48.969 1 24.94 346 HIS B CA 1
ATOM 5316 C C . HIS B 1 346 ? 53.781 8.125 50.188 1 24.94 346 HIS B C 1
ATOM 5318 O O . HIS B 1 346 ? 54.406 7.895 51.25 1 24.94 346 HIS B O 1
ATOM 5324 N N . THR B 1 347 ? 53.75 9.484 50.188 1 23.55 347 THR B N 1
ATOM 5325 C CA . THR B 1 347 ? 53.781 10.125 51.5 1 23.55 347 THR B CA 1
ATOM 5326 C C . THR B 1 347 ? 52.531 9.812 52.281 1 23.55 347 THR B C 1
ATOM 5328 O O . THR B 1 347 ? 51.406 9.922 51.75 1 23.55 347 THR B O 1
ATOM 5331 N N . PRO B 1 348 ? 52.625 9.25 53.562 1 26.86 348 PRO B N 1
ATOM 5332 C CA . PRO B 1 348 ? 51.75 8.758 54.656 1 26.86 348 PRO B CA 1
ATOM 5333 C C . PRO B 1 348 ? 50.938 9.875 55.312 1 26.86 348 PRO B C 1
ATOM 5335 O O . PRO B 1 348 ? 51.5 10.93 55.625 1 26.86 348 PRO B O 1
ATOM 5338 N N . VAL B 1 349 ? 49.719 10.227 54.906 1 26.14 349 VAL B N 1
ATOM 5339 C CA . VAL B 1 349 ? 48.875 11.242 55.531 1 26.14 349 VAL B CA 1
ATOM 5340 C C . VAL B 1 349 ? 48.656 10.922 57 1 26.14 349 VAL B C 1
ATOM 5342 O O . VAL B 1 349 ? 48.312 9.805 57.375 1 26.14 349 VAL B O 1
ATOM 5345 N N . ARG B 1 350 ? 49.219 11.68 58 1 22.52 350 ARG B N 1
ATOM 5346 C CA . ARG B 1 350 ? 49.312 11.867 59.438 1 22.52 350 ARG B CA 1
ATOM 5347 C C . ARG B 1 350 ? 47.938 11.961 60.062 1 22.52 350 ARG B C 1
ATOM 5349 O O . ARG B 1 350 ? 47 12.477 59.469 1 22.52 350 ARG B O 1
ATOM 5356 N N . ASN B 1 351 ? 47.812 11.398 61.312 1 24.92 351 ASN B N 1
ATOM 5357 C CA . ASN B 1 351 ? 46.906 11.117 62.406 1 24.92 351 ASN B CA 1
ATOM 5358 C C . ASN B 1 351 ? 46.406 12.398 63.094 1 24.92 351 ASN B C 1
ATOM 5360 O O . ASN B 1 351 ? 45.875 12.367 64.188 1 24.92 351 ASN B O 1
ATOM 5364 N N . ARG B 1 352 ? 46.188 13.555 62.469 1 21.19 352 ARG B N 1
ATOM 5365 C CA . ARG B 1 352 ? 45.938 14.641 63.438 1 21.19 352 ARG B CA 1
ATOM 5366 C C . ARG B 1 352 ? 44.812 14.281 64.375 1 21.19 352 ARG B C 1
ATOM 5368 O O . ARG B 1 352 ? 43.781 13.75 63.969 1 21.19 352 ARG B O 1
ATOM 5375 N N . ASP B 1 353 ? 45.062 14.742 65.75 1 22.44 353 ASP B N 1
ATOM 5376 C CA . ASP B 1 353 ? 44.438 15.336 66.938 1 22.44 353 ASP B CA 1
ATOM 5377 C C . ASP B 1 353 ? 43.5 16.469 66.562 1 22.44 353 ASP B C 1
ATOM 5379 O O . ASP B 1 353 ? 43.844 17.344 65.812 1 22.44 353 ASP B O 1
#

InterPro domains:
  IPR000253 Forkhead-associated (FHA) domain [PF00498] (32-102)
  IPR000253 Forkhead-associated (FHA) domain [PS50006] (30-85)
  IPR000253 Forkhead-associated (FHA) domain [SM00240] (29-85)
  IPR001054 Adenylyl cyclase class-3/4/guanylyl cyclase [PS50125] (135-265)
  IPR001054 Adenylyl cyclase class-3/4/guanylyl cyclase [cd07302] (134-310)
  IPR008984 SMAD/FHA domain superfamily [SSF49879] (11-110)
  IPR029787 Nucleotide cyclase [G3DSA:3.30.70.1230] (130-328)
  IPR029787 Nucleotide cyclase [SSF55073] (134-315)
  IPR050923 Cellular Process Regulator and RNA Processing Protein [PTHR23308] (42-128)